Protein AF-A0A940WK56-F1 (afdb_monomer)

Radius of gyration: 22.7 Å; Cα contacts (8 Å, |Δi|>4): 429; chains: 1; bounding box: 58×63×61 Å

Secondary structure (DSSP, 8-state):
-----PPP-HHHHHHTS-TTS-GGGS-HHHHHHHHHHHHHHTT-TTS-HHHHHHHHHHHHHHHHHTT--HHHHHHHHSHHHHHHHHHHHHHHHHH---S-S-TTSSTTTS-HHHHHHHTT-PPPPSS-TTHHHHHHHHHHHHHHHHHHHHTTS-HHHHHHTPPPPHHHHHTPPPPPTTHHHHHHHHHHHHHHHH-SSGGGS-HHHHHHHHHHHTTSS--SS-HHHHTTS---HHHHHHHHHHHHHHS--SS--SPPP-HHHHHHHHHHHHHHHHTT-HHHHHHHHHHHHHH-TT-HHHHHHHHHHHTTT-HHHHHHHHHHHHHTT-S-HHHHHHHHHHHHHHTT-HHHHHHHHHHHHHH--GGGTTT-EEEEEEEETTEEEEEEEEEHHHHHHHHHHHHHHHHT-HHHHHHHHHT--

Nearest PDB structures (foldseek):
  6tka-assembly1_AAA  TM=7.480E-01  e=7.329E-02  Homo sapiens
  2ho1-assembly1_A  TM=5.296E-01  e=6.186E-02  Pseudomonas aeruginosa PAO1
  7kw7-assembly1_E  TM=3.431E-01  e=3.274E-02  Homo sapiens
  5dse-assembly2_C  TM=2.825E-01  e=2.053E-02  Homo sapiens
  7n61-assembly1_1E  TM=3.094E-01  e=2.304E-01  Chlamydomonas reinhardtii

pLDDT: mean 80.25, std 16.45, range [31.89, 98.25]

Organism: NCBI:txid2806554

Foldseek 3Di:
DDDPPDADDLVVLLVPDDPVDACLPHDLLNLLQLLLVLLQCLQFQPDDNVVSVVSNVRSLVSCVVVVHNSLLLCLQAVLCSQCLLLLLLLVLQQLDDDPPPPCPRRVVQAVSVLLCVLLVPDHHDDDDPVRLVVVVVSSVSSVQLVSLCSVPPDPVCRSSVPRDDSVVSVVRDGDDPCSNVSSLLSNLLSCQSHPSAPLPRDLSSLVVVLCVVVVNDDHPDDPVSVVSDDDDNVRSVVSNVVVCVVLDDPDDPADRPPVVSLVSLLSVLLSCVQVVNLVSSLSSLVVVCVRVVLDLSSLQSNLQSCLQPPLPSSLVSLVVSVVSPDPPPLQSLQSNLSSCVVVVNLVVNLVSLVVCVVVDDPVVQFQDFAFDWDQDPVTTDTDGGDRRLVRSLVSQLVSCVVVVVVVSNVVSVVVVD

Mean predicted aligned error: 13.14 Å

InterPro domains:
  IPR011990 Tetratricopeptide-like helical domain superfamily [G3DSA:1.25.40.10] (257-407)
  IPR011990 Tetratricopeptide-like helical domain superfamily [SSF48452] (267-359)

Solvent-accessible surface area (backbone atoms only — not comparable to full-atom values): 23768 Å² total; per-residue (Å²): 133,81,78,80,82,69,79,74,44,30,66,65,52,40,68,72,46,63,83,92,57,66,74,86,78,52,52,69,33,32,39,51,37,51,38,51,52,38,48,66,48,65,67,46,74,92,54,62,56,68,60,44,49,52,52,37,52,52,38,38,52,52,35,44,75,73,73,39,65,36,66,58,40,43,59,38,24,38,41,59,47,53,46,44,65,54,53,49,55,57,48,48,55,46,74,60,80,67,91,83,54,83,67,65,60,51,65,78,72,37,63,60,68,58,49,32,59,72,61,65,58,69,79,57,80,88,80,64,85,75,55,58,62,52,50,59,49,46,49,55,66,45,44,55,54,51,50,21,32,55,76,70,49,53,69,68,40,48,74,58,54,52,84,70,58,70,71,58,47,78,61,40,62,76,74,60,92,56,47,66,62,52,25,45,53,30,30,30,53,42,38,68,39,40,47,58,49,76,88,75,43,51,73,67,30,43,52,48,50,52,30,36,78,68,72,74,41,88,76,96,64,62,65,74,69,61,64,72,51,87,78,61,65,68,60,44,51,49,50,51,50,52,49,55,60,72,70,54,70,87,83,68,103,60,84,81,79,62,64,67,55,57,55,50,50,52,58,48,27,53,53,29,45,74,71,69,36,33,69,63,28,22,49,58,24,52,54,45,32,72,77,37,73,83,44,40,65,42,34,33,50,26,13,61,35,22,37,90,82,38,27,68,62,10,39,53,32,35,54,51,15,53,76,74,64,41,78,66,53,66,60,53,41,45,53,42,27,50,15,26,48,73,68,74,34,62,66,60,20,48,49,50,49,48,56,48,60,75,70,52,66,67,85,79,52,70,82,44,60,38,74,44,78,40,84,49,99,92,50,74,42,84,44,74,68,39,46,48,64,62,49,45,40,51,51,49,27,52,51,23,54,75,72,66,38,63,67,61,21,53,56,38,52,60,74,77,109

Sequence (417 aa):
MGEETHPFDAHRTLMCEDRAGSLAGWQVSSLLTEIADVLMVRFMPENDHEELYGRFEAAASELDRRGLDADSIIRYGMLSEILGPLLIELLIGQILPGEDRGDQLWQTRVDVEGWRKLLRMHSPPTGGTEEVSDLVNTTAEVFAPLLNWAAQASMSDLVTLRLPDHEQFWKCIPLPRDYRAITIQYRWLVERLTATYLKQWTLASLLLEYRFRQNLQSMSFPAWVIEARDVPLDDVAKSIAHRTAVDWEPASEGLPQPKFLLAEMANHARGLLKAGRAADAAALFEFALEKWPDDIEARNNLGFCLISSDPERALTHLNTAAREGYEPALVNTYNRMCCYIALHQPRAALEVAELWWQAASLEAHAGLSATLWVPSRDGWDLQIAVEATSALITLAVQLASGQGWQDEERVWRARAA

Structure (mmCIF, N/CA/C/O backbone):
data_AF-A0A940WK56-F1
#
_entry.id   AF-A0A940WK56-F1
#
loop_
_atom_site.group_PDB
_atom_site.id
_atom_site.type_symbol
_atom_site.label_atom_id
_atom_site.label_alt_id
_atom_site.label_comp_id
_atom_site.label_asym_id
_atom_site.label_entity_id
_atom_site.label_seq_id
_atom_site.pdbx_PDB_ins_code
_atom_site.Cartn_x
_atom_site.Cartn_y
_atom_site.Cartn_z
_atom_site.occupancy
_atom_site.B_iso_or_equiv
_atom_site.auth_seq_id
_atom_site.auth_comp_id
_atom_site.auth_asym_id
_atom_site.auth_atom_id
_atom_site.pdbx_PDB_model_num
ATOM 1 N N . MET A 1 1 ? -16.773 -32.121 -9.762 1.00 32.53 1 MET A N 1
ATOM 2 C CA . MET A 1 1 ? -16.411 -31.204 -8.667 1.00 32.53 1 MET A CA 1
ATOM 3 C C . MET A 1 1 ? -16.004 -29.918 -9.341 1.00 32.53 1 MET A C 1
ATOM 5 O O . MET A 1 1 ? -14.993 -29.932 -10.024 1.00 32.53 1 MET A O 1
ATOM 9 N N . GLY A 1 2 ? -16.867 -28.902 -9.316 1.00 32.09 2 GLY A N 1
ATOM 10 C CA . GLY A 1 2 ? -16.474 -27.580 -9.793 1.00 32.09 2 GLY A CA 1
ATOM 11 C C . GLY A 1 2 ? -15.540 -26.997 -8.747 1.00 32.09 2 GLY A C 1
ATOM 12 O O . GLY A 1 2 ? -15.943 -26.907 -7.590 1.00 32.09 2 GLY A O 1
ATOM 13 N N . GLU A 1 3 ? -14.297 -26.711 -9.120 1.00 31.89 3 GLU A N 1
ATOM 14 C CA . GLU A 1 3 ? -13.442 -25.851 -8.309 1.00 31.89 3 GLU A CA 1
ATOM 15 C C . GLU A 1 3 ? -14.187 -24.528 -8.140 1.00 31.89 3 GLU A C 1
ATOM 17 O O . GLU A 1 3 ? -14.518 -23.864 -9.124 1.00 31.89 3 GLU A O 1
ATOM 22 N N . GLU A 1 4 ? -14.534 -24.186 -6.900 1.00 33.06 4 GLU A N 1
ATOM 23 C CA . GLU A 1 4 ? -14.967 -22.837 -6.569 1.00 33.06 4 GLU A CA 1
ATOM 24 C C . GLU A 1 4 ? -13.822 -21.901 -6.959 1.00 33.06 4 GLU A C 1
ATOM 26 O O . GLU A 1 4 ? -12.783 -21.856 -6.302 1.00 33.06 4 GLU A O 1
ATOM 31 N N . THR A 1 5 ? -13.979 -21.189 -8.073 1.00 43.84 5 THR A N 1
ATOM 32 C CA . THR A 1 5 ? -13.042 -20.150 -8.491 1.00 43.84 5 THR A CA 1
ATOM 33 C C . THR A 1 5 ? -13.162 -19.003 -7.499 1.00 43.84 5 THR A C 1
ATOM 35 O O . THR A 1 5 ? -14.007 -18.119 -7.647 1.00 43.84 5 THR A O 1
ATOM 38 N N . HIS A 1 6 ? -12.369 -19.055 -6.431 1.00 55.38 6 HIS A N 1
ATOM 39 C CA . HIS A 1 6 ? -12.243 -17.946 -5.499 1.00 55.38 6 HIS A CA 1
ATOM 40 C C . HIS A 1 6 ? -11.715 -16.706 -6.243 1.00 55.38 6 HIS A C 1
ATOM 42 O O . HIS A 1 6 ? -10.900 -16.847 -7.161 1.00 55.38 6 HIS A O 1
ATOM 48 N N . PRO A 1 7 ? -12.164 -15.493 -5.872 1.00 68.94 7 PRO A N 1
ATOM 49 C CA . PRO A 1 7 ? -11.635 -14.266 -6.452 1.00 68.94 7 PRO A CA 1
ATOM 50 C C . PRO A 1 7 ? -10.119 -14.184 -6.234 1.00 68.94 7 PRO A C 1
ATOM 52 O O . PRO A 1 7 ? -9.606 -14.630 -5.206 1.00 68.94 7 PRO A O 1
ATOM 55 N N . PHE A 1 8 ? -9.412 -13.628 -7.219 1.00 79.50 8 PHE A N 1
ATOM 56 C CA . PHE A 1 8 ? -7.963 -13.453 -7.163 1.00 79.50 8 PHE A CA 1
ATOM 57 C C . PHE A 1 8 ? -7.559 -12.659 -5.914 1.00 79.50 8 PHE A C 1
ATOM 59 O O . PHE A 1 8 ? -8.031 -11.540 -5.724 1.00 79.50 8 PHE A O 1
ATOM 66 N N . ASP A 1 9 ? -6.653 -13.218 -5.113 1.00 80.44 9 ASP A N 1
ATOM 67 C CA . ASP A 1 9 ? -6.063 -12.571 -3.942 1.00 80.44 9 ASP A CA 1
ATOM 68 C C . ASP A 1 9 ? -4.573 -12.915 -3.876 1.00 80.44 9 ASP A C 1
ATOM 70 O O . ASP A 1 9 ? -4.187 -14.059 -3.613 1.00 80.44 9 ASP A O 1
ATOM 74 N N . ALA A 1 10 ? -3.732 -11.917 -4.149 1.00 77.88 10 ALA A N 1
ATOM 75 C CA . ALA A 1 10 ? -2.290 -12.098 -4.243 1.00 77.88 10 ALA A CA 1
ATOM 76 C C . ALA A 1 10 ? -1.659 -12.472 -2.893 1.00 77.88 10 ALA A C 1
ATOM 78 O O . ALA A 1 10 ? -0.809 -13.360 -2.838 1.00 77.88 10 ALA A O 1
ATOM 79 N N . HIS A 1 11 ? -2.106 -11.860 -1.791 1.00 73.06 11 HIS A N 1
ATOM 80 C CA . HIS A 1 11 ? -1.555 -12.152 -0.467 1.00 73.06 11 HIS A CA 1
ATOM 81 C C . HIS A 1 11 ? -2.029 -13.508 0.049 1.00 73.06 11 HIS A C 1
ATOM 83 O O . HIS A 1 11 ? -1.224 -14.253 0.605 1.00 73.06 11 HIS A O 1
ATOM 89 N N . ARG A 1 12 ? -3.295 -13.880 -0.185 1.00 77.56 12 ARG A N 1
ATOM 90 C CA . ARG A 1 12 ? -3.770 -15.234 0.139 1.00 77.56 12 ARG A CA 1
ATOM 91 C C . ARG A 1 12 ? -2.995 -16.294 -0.638 1.00 77.56 12 ARG A C 1
ATOM 93 O O . ARG A 1 12 ? -2.616 -17.304 -0.056 1.00 77.56 12 ARG A O 1
ATOM 100 N N . THR A 1 13 ? -2.735 -16.050 -1.922 1.00 81.00 13 THR A N 1
ATOM 101 C CA . THR A 1 13 ? -1.934 -16.951 -2.764 1.00 81.00 13 THR A CA 1
ATOM 102 C C . THR A 1 13 ? -0.532 -17.127 -2.182 1.00 81.00 13 THR A C 1
ATOM 104 O O . THR A 1 13 ? -0.122 -18.259 -1.941 1.00 81.00 13 THR A O 1
ATOM 107 N N . LEU A 1 14 ? 0.149 -16.026 -1.842 1.00 82.75 14 LEU A N 1
ATOM 108 C CA . LEU A 1 14 ? 1.472 -16.055 -1.212 1.00 82.75 14 LEU A CA 1
ATOM 109 C C . LEU A 1 14 ? 1.474 -16.781 0.146 1.00 82.75 14 LEU A C 1
ATOM 111 O O . LEU A 1 14 ? 2.435 -17.469 0.477 1.00 82.75 14 LEU A O 1
ATOM 115 N N . MET A 1 15 ? 0.411 -16.653 0.946 1.00 81.00 15 MET A N 1
ATOM 116 C CA . MET A 1 15 ? 0.282 -17.364 2.228 1.00 81.00 15 MET A CA 1
ATOM 117 C C . MET A 1 15 ? 0.111 -18.879 2.071 1.00 81.00 15 MET A C 1
ATOM 119 O O . MET A 1 15 ? 0.404 -19.620 3.008 1.00 81.00 15 MET A O 1
ATOM 123 N N . CYS A 1 16 ? -0.375 -19.342 0.919 1.00 83.69 16 CYS A N 1
ATOM 124 C CA . CYS A 1 16 ? -0.508 -20.765 0.618 1.00 83.69 16 CYS A CA 1
ATOM 125 C C . CYS A 1 16 ? 0.790 -21.394 0.089 1.00 83.69 16 CYS A C 1
ATOM 127 O O . CYS A 1 16 ? 0.851 -22.618 -0.025 1.00 83.69 16 CYS A O 1
ATOM 129 N N . GLU A 1 17 ? 1.810 -20.591 -0.224 1.00 88.31 17 GLU A N 1
ATOM 130 C CA . GLU A 1 17 ? 3.096 -21.094 -0.699 1.00 88.31 17 GLU A CA 1
ATOM 131 C C . GLU A 1 17 ? 3.906 -21.749 0.425 1.00 88.31 17 GLU A C 1
ATOM 133 O O . GLU A 1 17 ? 3.980 -21.254 1.555 1.00 88.31 17 GLU A O 1
ATOM 138 N N . ASP A 1 18 ? 4.577 -22.854 0.103 1.00 83.00 18 ASP A N 1
ATOM 139 C CA . ASP A 1 18 ? 5.491 -23.509 1.034 1.00 83.00 18 ASP A CA 1
ATOM 140 C C . ASP A 1 18 ? 6.787 -22.695 1.166 1.00 83.00 18 ASP A C 1
ATOM 142 O O . ASP A 1 18 ? 7.697 -22.796 0.337 1.00 83.00 18 ASP A O 1
ATOM 146 N N . ARG A 1 19 ? 6.871 -21.889 2.231 1.00 75.88 19 ARG A N 1
ATOM 147 C CA . ARG A 1 19 ? 8.059 -21.089 2.572 1.00 75.88 19 ARG A CA 1
ATOM 148 C C . ARG A 1 19 ? 9.262 -21.916 3.021 1.00 75.88 19 ARG A C 1
ATOM 150 O O . ARG A 1 19 ? 10.374 -21.400 2.991 1.00 75.88 19 ARG A O 1
ATOM 157 N N . ALA A 1 20 ? 9.064 -23.167 3.436 1.00 72.44 20 ALA A N 1
ATOM 158 C CA . ALA A 1 20 ? 10.158 -24.078 3.774 1.00 72.44 20 ALA A CA 1
ATOM 159 C C . ALA A 1 20 ? 10.646 -24.884 2.553 1.00 72.44 20 ALA A C 1
ATOM 161 O O . ALA A 1 20 ? 11.691 -25.537 2.620 1.00 72.44 20 ALA A O 1
ATOM 162 N N . GLY A 1 21 ? 9.883 -24.851 1.457 1.00 74.44 21 GLY A N 1
ATOM 163 C CA . GLY A 1 21 ? 10.126 -25.581 0.220 1.00 74.44 21 GLY A CA 1
ATOM 164 C C . GLY A 1 21 ? 10.874 -24.782 -0.851 1.00 74.44 21 GLY A C 1
ATOM 165 O O . GLY A 1 21 ? 11.434 -23.714 -0.621 1.00 74.44 21 GLY A O 1
ATOM 166 N N . SER A 1 22 ? 10.909 -25.332 -2.067 1.00 85.94 22 SER A N 1
ATOM 167 C CA . SER A 1 22 ? 11.546 -24.688 -3.222 1.00 85.94 22 SER A CA 1
ATOM 168 C C . SER A 1 22 ? 10.623 -23.658 -3.879 1.00 85.94 22 SER A C 1
ATOM 170 O O . SER A 1 22 ? 9.468 -23.965 -4.180 1.00 85.94 22 SER A O 1
ATOM 172 N N . LEU A 1 23 ? 11.174 -22.492 -4.241 1.00 91.62 23 LEU A N 1
ATOM 173 C CA . LEU A 1 23 ? 10.475 -21.456 -5.018 1.00 91.62 23 LEU A CA 1
ATOM 174 C C . LEU A 1 23 ? 10.037 -21.926 -6.418 1.00 91.62 23 LEU A C 1
ATOM 176 O O . LEU A 1 23 ? 9.203 -21.286 -7.051 1.00 91.62 23 LEU A O 1
ATOM 180 N N . ALA A 1 24 ? 10.547 -23.061 -6.910 1.00 90.06 24 ALA A N 1
ATOM 181 C CA . ALA A 1 24 ? 10.169 -23.613 -8.210 1.00 90.06 24 ALA A CA 1
ATOM 182 C C . ALA A 1 24 ? 8.667 -23.923 -8.334 1.00 90.06 24 ALA A C 1
ATOM 184 O O . ALA A 1 24 ? 8.135 -23.905 -9.443 1.00 90.06 24 ALA A O 1
ATOM 185 N N . GLY A 1 25 ? 7.998 -24.209 -7.210 1.00 87.19 25 GLY A N 1
ATOM 186 C CA . GLY A 1 25 ? 6.557 -24.462 -7.156 1.00 87.19 25 GLY A CA 1
ATOM 187 C C . GLY A 1 25 ? 5.696 -23.205 -7.038 1.00 87.19 25 GLY A C 1
ATOM 188 O O . GLY A 1 25 ? 4.493 -23.290 -7.269 1.00 87.19 25 GLY A O 1
ATOM 189 N N . TRP A 1 26 ? 6.294 -22.056 -6.707 1.00 93.56 26 TRP A N 1
ATOM 190 C CA . TRP A 1 26 ? 5.539 -20.844 -6.405 1.00 93.56 26 TRP A CA 1
ATOM 191 C C . TRP A 1 26 ? 4.885 -20.253 -7.646 1.00 93.56 26 TRP A C 1
ATOM 193 O O . TRP A 1 26 ? 5.454 -20.296 -8.742 1.00 93.56 26 TRP A O 1
ATOM 203 N N . GLN A 1 27 ? 3.720 -19.636 -7.484 1.00 92.56 27 GLN A N 1
ATOM 204 C CA . GLN A 1 27 ? 3.100 -18.851 -8.546 1.00 92.56 27 GLN A CA 1
ATOM 205 C C . GLN A 1 27 ? 3.914 -17.586 -8.853 1.00 92.56 27 GLN A C 1
ATOM 207 O O . GLN A 1 27 ? 4.601 -17.034 -7.995 1.00 92.56 27 GLN A O 1
ATOM 212 N N . VAL A 1 28 ? 3.831 -17.091 -10.094 1.00 93.94 28 VAL A N 1
ATOM 213 C CA . VAL A 1 28 ? 4.513 -15.837 -10.474 1.00 93.94 28 VAL A CA 1
ATOM 214 C C . VAL A 1 28 ? 3.966 -14.645 -9.694 1.00 93.94 28 VAL A C 1
ATOM 216 O O . VAL A 1 28 ? 4.744 -13.787 -9.298 1.00 93.94 28 VAL A O 1
ATOM 219 N N . SER A 1 29 ? 2.660 -14.618 -9.419 1.00 92.94 29 SER A N 1
ATOM 220 C CA . SER A 1 29 ? 2.044 -13.654 -8.500 1.00 92.94 29 SER A CA 1
ATOM 221 C C . SER A 1 29 ? 2.737 -13.661 -7.138 1.00 92.94 29 SER A C 1
ATOM 223 O O . SER A 1 29 ? 3.169 -12.610 -6.686 1.00 92.94 29 SER A O 1
ATOM 225 N N . SER A 1 30 ? 2.945 -14.835 -6.536 1.00 93.50 30 SER A N 1
ATOM 226 C CA . SER A 1 30 ? 3.637 -14.974 -5.251 1.00 93.50 30 SER A CA 1
ATOM 227 C C . SER A 1 30 ? 5.078 -14.462 -5.299 1.00 93.50 30 SER A C 1
ATOM 229 O O . SER A 1 30 ? 5.486 -13.730 -4.404 1.00 93.50 30 SER A O 1
ATOM 231 N N . LEU A 1 31 ? 5.842 -14.788 -6.350 1.00 96.00 31 LEU A N 1
ATOM 232 C CA . LEU A 1 31 ? 7.216 -14.290 -6.517 1.00 96.00 31 LEU A CA 1
ATOM 233 C C . LEU A 1 31 ? 7.260 -12.761 -6.640 1.00 96.00 31 LEU A C 1
ATOM 235 O O . LEU A 1 31 ? 8.093 -12.114 -6.013 1.00 96.00 31 LEU A O 1
ATOM 239 N N . LEU A 1 32 ? 6.356 -12.174 -7.429 1.00 95.38 32 LEU A N 1
ATOM 240 C CA . LEU A 1 32 ? 6.285 -10.724 -7.614 1.00 95.38 32 LEU A CA 1
ATOM 241 C C . LEU A 1 32 ? 5.805 -10.004 -6.349 1.00 95.38 32 LEU A C 1
ATOM 243 O O . LEU A 1 32 ? 6.345 -8.950 -6.018 1.00 95.38 32 LEU A O 1
ATOM 247 N N . THR A 1 33 ? 4.824 -10.562 -5.636 1.00 90.12 33 THR A N 1
ATOM 248 C CA . THR A 1 33 ? 4.351 -10.021 -4.356 1.00 90.12 33 THR A CA 1
ATOM 249 C C . THR A 1 33 ? 5.447 -10.093 -3.301 1.00 90.12 33 THR A C 1
ATOM 251 O O . THR A 1 33 ? 5.663 -9.115 -2.600 1.00 90.12 33 THR A O 1
ATOM 254 N N . GLU A 1 34 ? 6.193 -11.196 -3.230 1.00 92.31 34 GLU A N 1
ATOM 255 C CA . GLU A 1 34 ? 7.333 -11.345 -2.322 1.00 92.31 34 GLU A CA 1
ATOM 256 C C . GLU A 1 34 ? 8.419 -10.290 -2.596 1.00 92.31 34 GLU A C 1
ATOM 258 O O . GLU A 1 34 ? 8.891 -9.641 -1.664 1.00 92.31 34 GLU A O 1
ATOM 263 N N . ILE A 1 35 ? 8.772 -10.058 -3.867 1.00 94.81 35 ILE A N 1
ATOM 264 C CA . ILE A 1 35 ? 9.714 -8.996 -4.253 1.00 94.81 35 ILE A CA 1
ATOM 265 C C . ILE A 1 35 ? 9.179 -7.622 -3.834 1.00 94.81 35 ILE A C 1
ATOM 267 O O . ILE A 1 35 ? 9.906 -6.858 -3.202 1.00 94.81 35 ILE A O 1
ATOM 271 N N . ALA A 1 36 ? 7.923 -7.303 -4.156 1.00 87.50 36 ALA A N 1
ATOM 272 C CA . ALA A 1 36 ? 7.320 -6.015 -3.816 1.00 87.50 36 ALA A CA 1
ATOM 273 C C . ALA A 1 36 ? 7.266 -5.785 -2.294 1.00 87.50 36 ALA A C 1
ATOM 275 O O . ALA A 1 36 ? 7.631 -4.705 -1.826 1.00 87.50 36 ALA A O 1
ATOM 276 N N . ASP A 1 37 ? 6.882 -6.804 -1.520 1.00 84.38 37 ASP A N 1
ATOM 277 C CA . ASP A 1 37 ? 6.839 -6.755 -0.058 1.00 84.38 37 ASP A CA 1
ATOM 278 C C . ASP A 1 37 ? 8.234 -6.499 0.515 1.00 84.38 37 ASP A C 1
ATOM 280 O O . ASP A 1 37 ? 8.400 -5.574 1.315 1.00 84.38 37 ASP A O 1
ATOM 284 N N . VAL A 1 38 ? 9.246 -7.261 0.070 1.00 88.00 38 VAL A N 1
ATOM 285 C CA . VAL A 1 38 ? 10.641 -7.045 0.476 1.00 88.00 38 VAL A CA 1
ATOM 286 C C . VAL A 1 38 ? 11.057 -5.617 0.159 1.00 88.00 38 VAL A C 1
ATOM 288 O O . VAL A 1 38 ? 11.540 -4.928 1.055 1.00 88.00 38 VAL A O 1
ATOM 291 N N . LEU A 1 39 ? 10.833 -5.145 -1.073 1.00 85.56 39 LEU A N 1
ATOM 292 C CA . LEU A 1 39 ? 11.191 -3.787 -1.467 1.00 85.56 39 LEU A CA 1
ATOM 293 C C . LEU A 1 39 ? 10.570 -2.759 -0.514 1.00 85.56 39 LEU A C 1
ATOM 295 O O . LEU A 1 39 ? 11.285 -1.917 0.018 1.00 85.56 39 LEU A O 1
ATOM 299 N N . MET A 1 40 ? 9.289 -2.869 -0.187 1.00 76.44 40 MET A N 1
ATOM 300 C CA . MET A 1 40 ? 8.623 -1.894 0.680 1.00 76.44 40 MET A CA 1
ATOM 301 C C . MET A 1 40 ? 9.142 -1.865 2.124 1.00 76.44 40 MET A C 1
ATOM 303 O O . MET A 1 40 ? 9.153 -0.796 2.737 1.00 76.44 40 MET A O 1
ATOM 307 N N . VAL A 1 41 ? 9.570 -3.003 2.681 1.00 74.94 41 VAL A N 1
ATOM 308 C CA . VAL A 1 41 ? 9.980 -3.099 4.097 1.00 74.94 41 VAL A CA 1
ATOM 309 C C . VAL A 1 41 ? 11.493 -3.172 4.312 1.00 74.94 41 VAL A C 1
ATOM 311 O O . VAL A 1 41 ? 11.949 -3.200 5.457 1.00 74.94 41 VAL A O 1
ATOM 314 N N . ARG A 1 42 ? 12.293 -3.189 3.238 1.00 80.94 42 ARG A N 1
ATOM 315 C CA . ARG A 1 42 ? 13.743 -3.446 3.287 1.00 80.94 42 ARG A CA 1
ATOM 316 C C . ARG A 1 42 ? 14.573 -2.451 4.076 1.00 80.94 42 ARG A C 1
ATOM 318 O O . ARG A 1 42 ? 15.760 -2.678 4.173 1.00 80.94 42 ARG A O 1
ATOM 325 N N . PHE A 1 43 ? 14.018 -1.349 4.568 1.00 73.88 43 PHE A N 1
ATOM 326 C CA . PHE A 1 43 ? 14.740 -0.378 5.397 1.00 73.88 43 PHE A CA 1
ATOM 327 C C . PHE A 1 43 ? 14.166 -0.249 6.805 1.00 73.88 43 PHE A C 1
ATOM 329 O O . PHE A 1 43 ? 14.594 0.616 7.564 1.00 73.88 43 PHE A O 1
ATOM 336 N N . MET A 1 44 ? 13.217 -1.114 7.168 1.00 70.88 44 MET A N 1
ATOM 337 C CA . MET A 1 44 ? 12.657 -1.107 8.511 1.00 70.88 44 MET A CA 1
ATOM 338 C C . MET A 1 44 ? 13.671 -1.716 9.505 1.00 70.88 44 MET A C 1
ATOM 340 O O . MET A 1 44 ? 14.203 -2.799 9.240 1.00 70.88 44 MET A O 1
ATOM 344 N N . PRO A 1 45 ? 13.976 -1.036 10.624 1.00 64.44 45 PRO A N 1
ATOM 345 C CA . PRO A 1 45 ? 15.018 -1.420 11.584 1.00 64.44 45 PRO A CA 1
ATOM 346 C C . PRO A 1 45 ? 14.898 -2.845 12.129 1.00 64.44 45 PRO A C 1
ATOM 348 O O . PRO A 1 45 ? 15.909 -3.512 12.342 1.00 64.44 45 PRO A O 1
ATOM 351 N N . GLU A 1 46 ? 13.664 -3.291 12.350 1.00 67.12 46 GLU A N 1
ATOM 352 C CA . GLU A 1 46 ? 13.292 -4.587 12.912 1.00 67.12 46 GLU A CA 1
ATOM 353 C C . GLU A 1 46 ? 13.570 -5.777 11.986 1.00 67.12 46 GLU A C 1
ATOM 355 O O . GLU A 1 46 ? 13.552 -6.920 12.443 1.00 67.12 46 GLU A O 1
ATOM 360 N N . ASN A 1 47 ? 13.836 -5.526 10.703 1.00 75.25 47 ASN A N 1
ATOM 361 C CA . ASN A 1 47 ? 14.036 -6.578 9.719 1.00 75.25 47 ASN A CA 1
ATOM 362 C C . ASN A 1 47 ? 15.513 -6.978 9.588 1.00 75.25 47 ASN A C 1
ATOM 364 O O . ASN A 1 47 ? 16.417 -6.137 9.632 1.00 75.25 47 ASN A O 1
ATOM 368 N N . ASP A 1 48 ? 15.753 -8.270 9.349 1.00 81.75 48 ASP A N 1
ATOM 369 C CA . ASP A 1 48 ? 17.060 -8.767 8.923 1.00 81.75 48 ASP A CA 1
ATOM 370 C C . ASP A 1 48 ? 17.254 -8.483 7.426 1.00 81.75 48 ASP A C 1
ATOM 372 O O . ASP A 1 48 ? 16.561 -9.018 6.561 1.00 81.75 48 ASP A O 1
ATOM 376 N N . HIS A 1 49 ? 18.196 -7.594 7.122 1.00 78.31 49 HIS A N 1
ATOM 377 C CA . HIS A 1 49 ? 18.461 -7.142 5.760 1.00 78.31 49 HIS A CA 1
ATOM 378 C C . HIS A 1 49 ? 19.083 -8.214 4.881 1.00 78.31 49 HIS A C 1
ATOM 380 O O . HIS A 1 49 ? 18.750 -8.277 3.701 1.00 78.31 49 HIS A O 1
ATOM 386 N N . GLU A 1 50 ? 19.985 -9.022 5.435 1.00 84.81 50 GLU A N 1
ATOM 387 C CA . GLU A 1 50 ? 20.647 -10.086 4.680 1.00 84.81 50 GLU A CA 1
ATOM 388 C C . GLU A 1 50 ? 19.623 -11.165 4.329 1.00 84.81 50 GLU A C 1
ATOM 390 O O . GLU A 1 50 ? 19.580 -11.648 3.199 1.00 84.81 50 GLU A O 1
ATOM 395 N N . GLU A 1 51 ? 18.720 -11.474 5.265 1.00 88.62 51 GLU A N 1
ATOM 396 C CA . GLU A 1 51 ? 17.606 -12.385 5.010 1.00 88.62 51 GLU A CA 1
ATOM 397 C C . GLU A 1 51 ? 16.649 -11.832 3.942 1.00 88.62 51 GLU A C 1
ATOM 399 O O . GLU A 1 51 ? 16.316 -12.533 2.983 1.00 88.62 51 GLU A O 1
ATOM 404 N N . LEU A 1 52 ? 16.214 -10.573 4.076 1.00 87.31 52 LEU A N 1
ATOM 405 C CA . LEU A 1 52 ? 15.324 -9.936 3.102 1.00 87.31 52 LEU A CA 1
ATOM 406 C C . LEU A 1 52 ? 15.960 -9.856 1.713 1.00 87.31 52 LEU A C 1
ATOM 408 O O . LEU A 1 52 ? 15.304 -10.168 0.720 1.00 87.31 52 LEU A O 1
ATOM 412 N N . TYR A 1 53 ? 17.233 -9.472 1.633 1.00 88.69 53 TYR A N 1
ATOM 413 C CA . TYR A 1 53 ? 17.955 -9.393 0.371 1.00 88.69 53 TYR A CA 1
ATOM 414 C C . TYR A 1 53 ? 18.131 -10.782 -0.257 1.00 88.69 53 TYR A C 1
ATOM 416 O O . TYR A 1 53 ? 17.872 -10.947 -1.448 1.00 88.69 53 TYR A O 1
ATOM 424 N N . GLY A 1 54 ? 18.429 -11.811 0.544 1.00 90.94 54 GLY A N 1
ATOM 425 C CA . GLY A 1 54 ? 18.464 -13.200 0.082 1.00 90.94 54 GLY A CA 1
ATOM 426 C C . GLY A 1 54 ? 17.115 -13.691 -0.461 1.00 90.94 54 GLY A C 1
ATOM 427 O O . GLY A 1 54 ? 17.073 -14.357 -1.496 1.00 90.94 54 GLY A O 1
ATOM 428 N N . ARG A 1 55 ? 15.996 -13.325 0.183 1.00 92.50 55 ARG A N 1
ATOM 429 C CA . ARG A 1 55 ? 14.635 -13.620 -0.312 1.00 92.50 55 ARG A CA 1
ATOM 430 C C . ARG A 1 55 ? 14.353 -12.923 -1.642 1.00 92.50 55 ARG A C 1
ATOM 432 O O . ARG A 1 55 ? 13.851 -13.560 -2.568 1.00 92.50 55 ARG A O 1
ATOM 439 N N . PHE A 1 56 ? 14.718 -11.646 -1.753 1.00 94.31 56 PHE A N 1
ATOM 440 C CA . PHE A 1 56 ? 14.614 -10.879 -2.993 1.00 94.31 56 PHE A CA 1
ATOM 441 C C . PHE A 1 56 ? 15.419 -11.521 -4.133 1.00 94.31 56 PHE A C 1
ATOM 443 O O . PHE A 1 56 ? 14.859 -11.780 -5.199 1.00 94.31 56 PHE A O 1
ATOM 450 N N . GLU A 1 57 ? 16.699 -11.836 -3.911 1.00 94.94 57 GLU A N 1
ATOM 451 C CA . GLU A 1 57 ? 17.562 -12.438 -4.934 1.00 94.94 57 GLU A CA 1
ATOM 452 C C . GLU A 1 57 ? 17.070 -13.822 -5.360 1.00 94.94 57 GLU A C 1
ATOM 454 O O . GLU A 1 57 ? 17.094 -14.147 -6.550 1.00 94.94 57 GLU A O 1
ATOM 459 N N . ALA A 1 58 ? 16.581 -14.631 -4.416 1.00 95.12 58 ALA A N 1
ATOM 460 C CA . ALA A 1 58 ? 16.029 -15.948 -4.710 1.00 95.12 58 ALA A CA 1
ATOM 461 C C . ALA A 1 58 ? 14.763 -15.853 -5.578 1.00 95.12 58 ALA A C 1
ATOM 463 O O . ALA A 1 58 ? 14.641 -16.581 -6.565 1.00 95.12 58 ALA A O 1
ATOM 464 N N . ALA A 1 59 ? 13.847 -14.934 -5.253 1.00 96.31 59 ALA A N 1
ATOM 465 C CA . ALA A 1 59 ? 12.635 -14.714 -6.036 1.00 96.31 59 ALA A CA 1
ATOM 466 C C . ALA A 1 59 ? 12.944 -14.152 -7.435 1.00 96.31 59 ALA A C 1
ATOM 468 O O . ALA A 1 59 ? 12.399 -14.645 -8.423 1.00 96.31 59 ALA A O 1
ATOM 469 N N . ALA A 1 60 ? 13.857 -13.180 -7.540 1.00 97.00 60 ALA A N 1
ATOM 470 C CA . ALA A 1 60 ? 14.296 -12.616 -8.817 1.00 97.00 60 ALA A CA 1
ATOM 471 C C . ALA A 1 60 ? 14.975 -13.674 -9.706 1.00 97.00 60 ALA A C 1
ATOM 473 O O . ALA A 1 60 ? 14.607 -13.840 -10.867 1.00 97.00 60 ALA A O 1
ATOM 474 N N . SER A 1 61 ? 15.883 -14.472 -9.138 1.00 96.88 61 SER A N 1
ATOM 475 C CA . SER A 1 61 ? 16.560 -15.561 -9.859 1.00 96.88 61 SER A CA 1
ATOM 476 C C . SER A 1 61 ? 15.578 -16.618 -10.368 1.00 96.88 61 SER A C 1
ATOM 478 O O . SER A 1 61 ? 15.760 -17.193 -11.443 1.00 96.88 61 SER A O 1
ATOM 480 N N . GLU A 1 62 ? 14.521 -16.892 -9.602 1.00 97.44 62 GLU A N 1
ATOM 481 C CA . GLU A 1 62 ? 13.476 -17.828 -10.005 1.00 97.44 62 GLU A CA 1
ATOM 482 C C . GLU A 1 62 ? 12.619 -17.280 -11.160 1.00 97.44 62 GLU A C 1
ATOM 484 O O . GLU A 1 62 ? 12.225 -18.055 -12.036 1.00 97.44 62 GLU A O 1
ATOM 489 N N . LEU A 1 63 ? 12.373 -15.966 -11.223 1.00 96.94 63 LEU A N 1
ATOM 490 C CA . LEU A 1 63 ? 11.740 -15.329 -12.385 1.00 96.94 63 LEU A CA 1
ATOM 491 C C . LEU A 1 63 ? 12.618 -15.460 -13.638 1.00 96.94 63 LEU A C 1
ATOM 493 O O . LEU A 1 63 ? 12.129 -15.932 -14.671 1.00 96.94 63 LEU A O 1
ATOM 497 N N . ASP A 1 64 ? 13.915 -15.163 -13.527 1.00 97.19 64 ASP A N 1
ATOM 498 C CA . ASP A 1 64 ? 14.864 -15.288 -14.641 1.00 97.19 64 ASP A CA 1
ATOM 499 C C . ASP A 1 64 ? 14.936 -16.732 -15.155 1.00 97.19 64 ASP A C 1
ATOM 501 O O . ASP A 1 64 ? 14.894 -16.984 -16.364 1.00 97.19 64 ASP A O 1
ATOM 505 N N . ARG A 1 65 ? 14.946 -17.716 -14.244 1.00 96.62 65 ARG A N 1
ATOM 506 C CA . ARG A 1 65 ? 14.918 -19.149 -14.587 1.00 96.62 65 ARG A CA 1
ATOM 507 C C . ARG A 1 65 ? 13.673 -19.537 -15.394 1.00 96.62 65 ARG A C 1
ATOM 509 O O . ARG A 1 65 ? 13.728 -20.475 -16.192 1.00 96.62 65 ARG A O 1
ATOM 516 N N . ARG A 1 66 ? 12.557 -18.828 -15.203 1.00 95.06 66 ARG A N 1
ATOM 517 C CA . ARG A 1 66 ? 11.296 -19.008 -15.948 1.00 95.06 66 ARG A CA 1
ATOM 518 C C . ARG A 1 66 ? 11.242 -18.198 -17.247 1.00 95.06 66 ARG A C 1
ATOM 520 O O . ARG A 1 66 ? 10.224 -18.234 -17.938 1.00 95.06 66 ARG A O 1
ATOM 527 N N . GLY A 1 67 ? 12.321 -17.499 -17.599 1.00 94.19 67 GLY A N 1
ATOM 528 C CA . GLY A 1 67 ? 12.403 -16.661 -18.793 1.00 94.19 67 GLY A CA 1
ATOM 529 C C . GLY A 1 67 ? 11.698 -15.313 -18.645 1.00 94.19 67 GLY A C 1
ATOM 530 O O . GLY A 1 67 ? 11.302 -14.728 -19.653 1.00 94.19 67 GLY A O 1
ATOM 531 N N . LEU A 1 68 ? 11.506 -14.840 -17.411 1.00 95.31 68 LEU A N 1
ATOM 532 C CA . LEU A 1 68 ? 10.998 -13.505 -17.116 1.00 95.31 68 LEU A CA 1
ATOM 533 C C . LEU A 1 68 ? 12.148 -12.642 -16.627 1.00 95.31 68 LEU A C 1
ATOM 535 O O . LEU A 1 68 ? 12.699 -12.927 -15.575 1.00 95.31 68 LEU A O 1
ATOM 539 N N . ASP A 1 69 ? 12.476 -11.602 -17.389 1.00 95.75 69 ASP A N 1
ATOM 540 C CA . ASP A 1 69 ? 13.540 -10.654 -17.054 1.00 95.75 69 ASP A CA 1
ATOM 541 C C . ASP A 1 69 ? 13.201 -9.912 -15.753 1.00 95.75 69 ASP A C 1
ATOM 543 O O . ASP A 1 69 ? 12.412 -8.957 -15.746 1.00 95.75 69 ASP A O 1
ATOM 547 N N . ALA A 1 70 ? 13.774 -10.390 -14.647 1.00 96.44 70 ALA A N 1
ATOM 548 C CA . ALA A 1 70 ? 13.534 -9.838 -13.326 1.00 96.44 70 ALA A CA 1
ATOM 549 C C . ALA A 1 70 ? 14.035 -8.393 -13.234 1.00 96.44 70 ALA A C 1
ATOM 551 O O . ALA A 1 70 ? 13.359 -7.561 -12.626 1.00 96.44 70 ALA A O 1
ATOM 552 N N . ASP A 1 71 ? 15.161 -8.066 -13.885 1.00 96.25 71 ASP A N 1
ATOM 553 C CA . ASP A 1 71 ? 15.711 -6.708 -13.884 1.00 96.25 71 ASP A CA 1
ATOM 554 C C . ASP A 1 71 ? 14.716 -5.72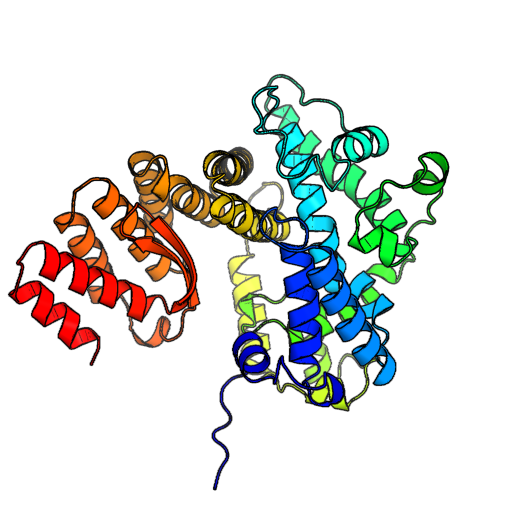3 -14.489 1.00 96.25 71 ASP A C 1
ATOM 556 O O . ASP A 1 71 ? 14.354 -4.744 -13.835 1.00 96.25 71 ASP A O 1
ATOM 560 N N . SER A 1 72 ? 14.188 -6.027 -15.676 1.00 95.12 72 SER A N 1
ATOM 561 C CA . SER A 1 72 ? 13.191 -5.170 -16.321 1.00 95.12 72 SER A CA 1
ATOM 562 C C . SER A 1 72 ? 11.893 -5.067 -15.513 1.00 95.12 72 SER A C 1
ATOM 564 O O . SER A 1 72 ? 11.332 -3.974 -15.389 1.00 95.12 72 SER A O 1
ATOM 566 N N . ILE A 1 73 ? 11.408 -6.169 -14.929 1.00 96.19 73 ILE A N 1
ATOM 567 C CA . ILE A 1 73 ? 10.198 -6.151 -14.091 1.00 96.19 73 ILE A CA 1
ATOM 568 C C . ILE A 1 73 ? 10.386 -5.237 -12.882 1.00 96.19 73 ILE A C 1
ATOM 570 O O . ILE A 1 73 ? 9.526 -4.403 -12.605 1.00 96.19 73 ILE A O 1
ATOM 574 N N . ILE A 1 74 ? 11.511 -5.356 -12.184 1.00 95.31 74 ILE A N 1
ATOM 575 C CA . ILE A 1 74 ? 11.793 -4.565 -10.988 1.00 95.31 74 ILE A CA 1
ATOM 576 C C . ILE A 1 74 ? 12.025 -3.097 -11.371 1.00 95.31 74 ILE A C 1
ATOM 578 O O . ILE A 1 74 ? 11.385 -2.193 -10.833 1.00 95.31 74 ILE A O 1
ATOM 582 N N . ARG A 1 75 ? 12.881 -2.846 -12.366 1.00 93.62 75 ARG A N 1
ATOM 583 C CA . ARG A 1 75 ? 13.303 -1.502 -12.782 1.00 93.62 75 ARG A CA 1
ATOM 584 C C . ARG A 1 75 ? 12.196 -0.682 -13.430 1.00 93.62 75 ARG A C 1
ATOM 586 O O . ARG A 1 75 ? 12.168 0.532 -13.255 1.00 93.62 75 ARG A O 1
ATOM 593 N N . TYR A 1 76 ? 11.304 -1.304 -14.198 1.00 90.00 76 TYR A N 1
ATOM 594 C CA . TYR A 1 76 ? 10.233 -0.592 -14.904 1.00 90.00 76 TYR A CA 1
ATOM 595 C C . TYR A 1 76 ? 8.861 -0.794 -14.265 1.00 90.00 76 TYR A C 1
ATOM 597 O O . TYR A 1 76 ? 7.993 0.064 -14.410 1.00 90.00 76 TYR A O 1
ATOM 605 N N . GLY A 1 77 ? 8.648 -1.913 -13.576 1.00 88.50 77 GLY A N 1
ATOM 606 C CA . GLY A 1 77 ? 7.367 -2.276 -12.979 1.00 88.50 77 GLY A CA 1
ATOM 607 C C . GLY A 1 77 ? 7.284 -2.072 -11.473 1.00 88.50 77 GLY A C 1
ATOM 608 O O . GLY A 1 77 ? 6.166 -2.005 -10.981 1.00 88.50 77 GLY A O 1
ATOM 609 N N . MET A 1 78 ? 8.411 -1.950 -10.758 1.00 91.62 78 MET A N 1
ATOM 610 C CA . MET A 1 78 ? 8.450 -1.794 -9.293 1.00 91.62 78 MET A CA 1
ATOM 611 C C . MET A 1 78 ? 9.299 -0.599 -8.823 1.00 91.62 78 MET A C 1
ATOM 613 O O . MET A 1 78 ? 9.768 -0.540 -7.687 1.00 91.62 78 MET A O 1
ATOM 617 N N . LEU A 1 79 ? 9.539 0.378 -9.702 1.00 85.31 79 LEU A N 1
ATOM 618 C CA . LEU A 1 79 ? 10.457 1.472 -9.384 1.00 85.31 79 LEU A CA 1
ATOM 619 C C . LEU A 1 79 ? 9.948 2.382 -8.258 1.00 85.31 79 LEU A C 1
ATOM 621 O O . LEU A 1 79 ? 10.756 2.954 -7.527 1.00 85.31 79 LEU A O 1
ATOM 625 N N . SER A 1 80 ? 8.628 2.521 -8.099 1.00 76.44 80 SER A N 1
ATOM 626 C CA . SER A 1 80 ? 8.062 3.311 -6.997 1.00 76.44 80 SER A CA 1
ATOM 627 C C . SER A 1 80 ? 8.286 2.641 -5.644 1.00 76.44 80 SER A C 1
ATOM 629 O O . SER A 1 80 ? 8.613 3.327 -4.687 1.00 76.44 80 SER A O 1
ATOM 631 N N . GLU A 1 81 ? 8.247 1.314 -5.572 1.00 81.44 81 GLU A N 1
ATOM 632 C CA . GLU A 1 81 ? 8.566 0.539 -4.370 1.00 81.44 81 GLU A CA 1
ATOM 633 C C . GLU A 1 81 ? 10.052 0.687 -3.982 1.00 81.44 81 GLU A C 1
ATOM 635 O O . GLU A 1 81 ? 10.438 0.577 -2.814 1.00 81.44 81 GLU A O 1
ATOM 640 N N . ILE A 1 82 ? 10.910 0.993 -4.961 1.00 86.94 82 ILE A N 1
ATOM 641 C CA . ILE A 1 82 ? 12.331 1.263 -4.739 1.00 86.94 82 ILE A CA 1
ATOM 642 C C . ILE A 1 82 ? 12.562 2.712 -4.300 1.00 86.94 82 ILE A C 1
ATOM 644 O O . ILE A 1 82 ? 13.176 2.935 -3.254 1.00 86.94 82 ILE A O 1
ATOM 648 N N . LEU A 1 83 ? 12.117 3.683 -5.103 1.00 82.69 83 LEU A N 1
ATOM 649 C CA . LEU A 1 83 ? 12.446 5.103 -4.937 1.00 82.69 83 LEU A CA 1
ATOM 650 C C . LEU A 1 83 ? 11.484 5.853 -4.011 1.00 82.69 83 LEU A C 1
ATOM 652 O O . LEU A 1 83 ? 11.882 6.857 -3.430 1.00 82.69 83 LEU A O 1
ATOM 656 N N . GLY A 1 84 ? 10.243 5.392 -3.860 1.00 74.62 84 GLY A N 1
ATOM 657 C CA . GLY A 1 84 ? 9.212 6.017 -3.026 1.00 74.62 84 GLY A CA 1
ATOM 658 C C . GLY A 1 84 ? 9.679 6.261 -1.589 1.00 74.62 84 GLY A C 1
ATOM 659 O O . GLY A 1 84 ? 9.632 7.407 -1.140 1.00 74.62 84 GLY A O 1
ATOM 660 N N . PRO A 1 85 ? 10.240 5.253 -0.891 1.00 74.38 85 PRO A N 1
ATOM 661 C CA . PRO A 1 85 ? 10.776 5.451 0.452 1.00 74.38 85 PRO A CA 1
ATOM 662 C C . PRO A 1 85 ? 11.878 6.520 0.528 1.00 74.38 85 PRO A C 1
ATOM 664 O O . PRO A 1 85 ? 11.868 7.337 1.446 1.00 74.38 85 PRO A O 1
ATOM 667 N N . LEU A 1 86 ? 12.785 6.568 -0.459 1.00 78.50 86 LEU A N 1
ATOM 668 C CA . LEU A 1 86 ? 13.828 7.597 -0.538 1.00 78.50 86 LEU A CA 1
ATOM 669 C C . LEU A 1 86 ? 13.225 8.984 -0.742 1.00 78.50 86 LEU A C 1
ATOM 671 O O . LEU A 1 86 ? 13.578 9.913 -0.026 1.00 78.50 86 LEU A O 1
ATOM 675 N N . LEU A 1 87 ? 12.319 9.129 -1.711 1.00 73.94 87 LEU A N 1
ATOM 676 C CA . LEU A 1 87 ? 11.671 10.403 -2.017 1.00 73.94 87 LEU A CA 1
ATOM 677 C C . LEU A 1 87 ? 10.945 10.960 -0.795 1.00 73.94 87 LEU A C 1
ATOM 679 O O . LEU A 1 87 ? 11.041 12.151 -0.521 1.00 73.94 87 LEU A O 1
ATOM 683 N N . ILE A 1 88 ? 10.277 10.103 -0.027 1.00 67.06 88 ILE A N 1
ATOM 684 C CA . ILE A 1 88 ? 9.577 10.524 1.183 1.00 67.06 88 ILE A CA 1
ATOM 685 C C . ILE A 1 88 ? 10.563 10.956 2.267 1.00 67.06 88 ILE A C 1
ATOM 687 O O . ILE A 1 88 ? 10.382 12.024 2.840 1.00 67.06 88 ILE A O 1
ATOM 691 N N . GLU A 1 89 ? 11.652 10.222 2.501 1.00 71.38 89 GLU A N 1
ATOM 692 C CA . GLU A 1 89 ? 12.692 10.649 3.450 1.00 71.38 89 GLU A CA 1
ATOM 693 C C . GLU A 1 89 ? 13.371 11.968 3.032 1.00 71.38 89 GLU A C 1
ATOM 695 O O . GLU A 1 89 ? 13.667 12.840 3.861 1.00 71.38 89 GLU A O 1
ATOM 700 N N . LEU A 1 90 ? 13.578 12.168 1.730 1.00 73.62 90 LEU A N 1
ATOM 701 C CA . LEU A 1 90 ? 14.080 13.426 1.184 1.00 73.62 90 LEU A CA 1
ATOM 702 C C . LEU A 1 90 ? 13.096 14.580 1.445 1.00 73.62 90 LEU A C 1
ATOM 704 O O . LEU A 1 90 ? 13.531 15.629 1.927 1.00 73.62 90 LEU A O 1
ATOM 708 N N . LEU A 1 91 ? 11.794 14.361 1.221 1.00 66.06 91 LEU A N 1
ATOM 709 C CA . LEU A 1 91 ? 10.717 15.334 1.450 1.00 66.06 91 LEU A CA 1
ATOM 710 C C . LEU A 1 91 ? 10.489 15.635 2.941 1.00 66.06 91 LEU A C 1
ATOM 712 O O . LEU A 1 91 ? 10.423 16.802 3.315 1.00 66.06 91 LEU A O 1
ATOM 716 N N . ILE A 1 92 ? 10.457 14.627 3.822 1.00 60.56 92 ILE A N 1
ATOM 717 C CA . ILE A 1 92 ? 10.375 14.813 5.288 1.00 60.56 92 ILE A CA 1
ATOM 718 C C . ILE A 1 92 ? 11.560 15.656 5.779 1.00 60.56 92 ILE A C 1
ATOM 720 O O . ILE A 1 92 ? 11.426 16.479 6.682 1.00 60.56 92 ILE A O 1
ATOM 724 N N . GLY A 1 93 ? 12.736 15.480 5.170 1.00 59.22 93 GLY A N 1
ATOM 725 C CA . GLY A 1 93 ? 13.906 16.352 5.326 1.00 59.22 93 GLY A CA 1
ATOM 726 C C . GLY A 1 93 ? 13.627 17.842 5.177 1.00 59.22 93 GLY A C 1
ATOM 727 O O . GLY A 1 93 ? 14.183 18.650 5.915 1.00 59.22 93 GLY A O 1
ATOM 728 N N . GLN A 1 94 ? 12.774 18.186 4.215 1.00 58.16 94 GLN A N 1
ATOM 729 C CA . GLN A 1 94 ? 12.417 19.561 3.887 1.00 58.16 94 GLN A CA 1
ATOM 730 C C . GLN A 1 94 ? 11.224 20.070 4.701 1.00 58.16 94 GLN A C 1
ATOM 732 O O . GLN A 1 94 ? 11.135 21.262 4.951 1.00 58.16 94 GLN A O 1
ATOM 737 N N . ILE A 1 95 ? 10.324 19.196 5.149 1.00 53.78 95 ILE A N 1
ATOM 738 C CA . ILE A 1 95 ? 9.117 19.601 5.885 1.00 53.78 95 ILE A CA 1
ATOM 739 C C . ILE A 1 95 ? 9.409 19.814 7.382 1.00 53.78 95 ILE A C 1
ATOM 741 O O . ILE A 1 95 ? 8.879 20.741 7.985 1.00 53.78 95 ILE A O 1
ATOM 745 N N . LEU A 1 96 ? 10.283 18.998 7.986 1.00 54.22 96 LEU A N 1
ATOM 746 C CA . LEU A 1 96 ? 10.611 19.058 9.418 1.00 54.22 96 LEU A CA 1
ATOM 747 C C . LEU A 1 96 ? 12.127 19.222 9.660 1.00 54.22 96 LEU A C 1
ATOM 749 O O . LEU A 1 96 ? 12.826 18.227 9.896 1.00 54.22 96 LEU A O 1
ATOM 753 N N . PRO A 1 97 ? 12.678 20.447 9.608 1.00 52.97 97 PRO A N 1
ATOM 754 C CA . PRO A 1 97 ? 14.083 20.694 9.926 1.00 52.97 97 PRO A CA 1
ATOM 755 C C . PRO A 1 97 ? 14.303 20.693 11.452 1.00 52.97 97 PRO A C 1
ATOM 757 O O . PRO A 1 97 ? 13.847 21.595 12.148 1.00 52.97 97 PRO A O 1
ATOM 760 N N . GLY A 1 98 ? 15.009 19.697 11.997 1.00 47.69 98 GLY A N 1
ATOM 761 C CA . GLY A 1 98 ? 15.331 19.651 13.429 1.00 47.69 98 GLY A CA 1
ATOM 762 C C . GLY A 1 98 ? 16.388 18.605 13.792 1.00 47.69 98 GLY A C 1
ATOM 763 O O . GLY A 1 98 ? 16.375 17.507 13.241 1.00 47.69 98 GLY A O 1
ATOM 764 N N . GLU A 1 99 ? 17.286 18.973 14.715 1.00 43.00 99 GLU A N 1
ATOM 765 C CA . GLU A 1 99 ? 18.398 18.161 15.260 1.00 43.00 99 GLU A CA 1
ATOM 766 C C . GLU A 1 99 ? 17.936 17.035 16.208 1.00 43.00 99 GLU A C 1
ATOM 768 O O . GLU A 1 99 ? 18.708 16.133 16.506 1.00 43.00 99 GLU A O 1
ATOM 773 N N . ASP A 1 100 ? 16.673 17.055 16.648 1.00 44.00 100 ASP A N 1
ATOM 774 C CA . ASP A 1 100 ? 16.071 16.072 17.567 1.00 44.00 100 ASP A CA 1
ATOM 775 C C . ASP A 1 100 ? 15.286 14.982 16.815 1.00 44.00 100 ASP A C 1
ATOM 777 O O . ASP A 1 100 ? 14.266 14.456 17.270 1.00 44.00 100 ASP A O 1
ATOM 781 N N . ARG A 1 101 ? 15.750 14.627 15.614 1.00 49.72 101 ARG A N 1
ATOM 782 C CA . ARG A 1 101 ? 15.330 13.364 15.014 1.00 49.72 101 ARG A CA 1
ATOM 783 C C . ARG A 1 101 ? 15.920 12.258 15.879 1.00 49.72 101 ARG A C 1
ATOM 785 O O . ARG A 1 101 ? 17.092 12.296 16.246 1.00 49.72 101 ARG A O 1
ATOM 792 N N . GLY A 1 102 ? 15.124 11.234 16.177 1.00 41.75 102 GLY A N 1
ATOM 793 C CA . GLY A 1 102 ? 15.657 9.923 16.532 1.00 41.75 102 GLY A CA 1
ATOM 794 C C . GLY A 1 102 ? 16.489 9.416 15.355 1.00 41.75 102 GLY A C 1
ATOM 795 O O . GLY A 1 102 ? 16.008 8.643 14.531 1.00 41.75 102 GLY A O 1
ATOM 796 N N . ASP A 1 103 ? 17.721 9.907 15.257 1.00 42.56 103 ASP A N 1
ATOM 797 C CA . ASP A 1 103 ? 18.626 9.892 14.107 1.00 42.56 103 ASP A CA 1
ATOM 798 C C . ASP A 1 103 ? 19.092 8.484 13.703 1.00 42.56 103 ASP A C 1
ATOM 800 O O . ASP A 1 103 ? 19.984 8.319 12.888 1.00 42.56 103 ASP A O 1
ATOM 804 N N . GLN A 1 104 ? 18.503 7.420 14.243 1.00 47.00 104 GLN A N 1
ATOM 805 C CA . GLN A 1 104 ? 19.091 6.083 14.180 1.00 47.00 104 GLN A CA 1
ATOM 806 C C . GLN A 1 104 ? 18.418 5.127 13.188 1.00 47.00 104 GLN A C 1
ATOM 808 O O . GLN A 1 104 ? 19.045 4.142 12.797 1.00 47.00 104 GLN A O 1
ATOM 813 N N . LEU A 1 105 ? 17.183 5.391 12.744 1.00 44.97 105 LEU A N 1
ATOM 814 C CA . LEU A 1 105 ? 16.381 4.350 12.078 1.00 44.97 105 LEU A CA 1
ATOM 815 C C . LEU A 1 105 ? 16.599 4.268 10.551 1.00 44.97 105 LEU A C 1
ATOM 817 O O . LEU A 1 105 ? 16.607 3.165 10.019 1.00 44.97 105 LEU A O 1
ATOM 821 N N . TRP A 1 106 ? 16.872 5.392 9.867 1.00 46.97 106 TRP A N 1
ATOM 822 C CA . TRP A 1 106 ? 17.250 5.421 8.434 1.00 46.97 106 TRP A CA 1
ATOM 823 C C . TRP A 1 106 ? 18.721 5.784 8.183 1.00 46.97 106 TRP A C 1
ATOM 825 O O . TRP A 1 106 ? 19.321 5.268 7.237 1.00 46.97 106 TRP A O 1
ATOM 835 N N . GLN A 1 107 ? 19.329 6.630 9.032 1.00 47.56 107 GLN A N 1
ATOM 836 C CA . GLN A 1 107 ? 20.702 7.124 8.819 1.00 47.56 107 GLN A CA 1
ATOM 837 C C . GLN A 1 107 ? 21.759 6.012 8.830 1.00 47.56 107 GLN A C 1
ATOM 839 O O . GLN A 1 107 ? 22.853 6.193 8.304 1.00 47.56 107 GLN A O 1
ATOM 844 N N . THR A 1 108 ? 21.459 4.853 9.417 1.00 49.91 108 THR A N 1
ATOM 845 C CA . THR A 1 108 ? 22.411 3.739 9.485 1.00 49.91 108 THR A CA 1
ATOM 846 C C . THR A 1 108 ? 22.485 2.924 8.192 1.00 49.91 108 THR A C 1
ATOM 848 O O . THR A 1 108 ? 23.416 2.132 8.051 1.00 49.91 108 THR A O 1
ATOM 851 N N . ARG A 1 109 ? 21.536 3.087 7.251 1.00 66.75 109 ARG A N 1
ATOM 852 C CA . ARG A 1 109 ? 21.392 2.171 6.101 1.00 66.75 109 ARG A CA 1
ATOM 853 C C . ARG A 1 109 ? 21.248 2.847 4.735 1.00 66.75 109 ARG A C 1
ATOM 855 O O . ARG A 1 109 ? 21.733 2.286 3.758 1.00 66.75 109 ARG A O 1
ATOM 862 N N . VAL A 1 110 ? 20.654 4.041 4.655 1.00 75.94 110 VAL A N 1
ATOM 863 C CA . VAL A 1 110 ? 20.626 4.859 3.427 1.00 75.94 110 VAL A CA 1
ATOM 864 C C . VAL A 1 110 ? 21.244 6.219 3.736 1.00 75.94 110 VAL A C 1
ATOM 866 O O . VAL A 1 110 ? 20.836 6.885 4.686 1.00 75.94 110 VAL A O 1
ATOM 869 N N . ASP A 1 111 ? 22.214 6.653 2.927 1.00 80.88 111 ASP A N 1
ATOM 870 C CA . ASP A 1 111 ? 22.860 7.964 3.073 1.00 80.88 111 ASP A CA 1
ATOM 871 C C . ASP A 1 111 ? 21.942 9.086 2.557 1.00 80.88 111 ASP A C 1
ATOM 873 O O . ASP A 1 111 ? 22.144 9.651 1.480 1.00 80.88 111 ASP A O 1
ATOM 877 N N . VAL A 1 112 ? 20.877 9.373 3.311 1.00 78.31 112 VAL A N 1
ATOM 878 C CA . VAL A 1 112 ? 19.869 10.382 2.953 1.00 78.31 112 VAL A CA 1
ATOM 879 C C . VAL A 1 112 ? 20.508 11.766 2.810 1.00 78.31 112 VAL A C 1
ATOM 881 O O . VAL A 1 112 ? 20.139 12.525 1.917 1.00 78.31 112 VAL A O 1
ATOM 884 N N . GLU A 1 113 ? 21.491 12.096 3.647 1.00 77.50 113 GLU A N 1
ATOM 885 C CA . GLU A 1 113 ? 22.179 13.387 3.589 1.00 77.50 113 GLU A CA 1
ATOM 886 C C . GLU A 1 113 ? 23.092 13.496 2.361 1.00 77.50 113 GLU A C 1
ATOM 888 O O . GLU A 1 113 ? 23.129 14.531 1.691 1.00 77.50 113 GLU A O 1
ATOM 893 N N . GLY A 1 114 ? 23.781 12.411 2.006 1.00 84.44 114 GLY A N 1
ATOM 894 C CA . GLY A 1 114 ? 24.492 12.283 0.740 1.00 84.44 114 GLY A CA 1
ATOM 895 C C . GLY A 1 114 ? 23.561 12.451 -0.458 1.00 84.44 114 GLY A C 1
ATOM 896 O O . GLY A 1 114 ? 23.875 13.223 -1.365 1.00 84.44 114 GLY A O 1
ATOM 897 N N . TRP A 1 115 ? 22.384 11.816 -0.437 1.00 86.88 115 TRP A N 1
ATOM 898 C CA . TRP A 1 115 ? 21.370 11.972 -1.482 1.00 86.88 115 TRP A CA 1
ATOM 899 C C . TRP A 1 115 ? 20.856 13.413 -1.583 1.00 86.88 115 TRP A C 1
ATOM 901 O O . TRP A 1 115 ? 20.789 13.942 -2.692 1.00 86.88 115 TRP A O 1
ATOM 911 N N . ARG A 1 116 ? 20.575 14.094 -0.461 1.00 80.94 116 ARG A N 1
ATOM 912 C CA . ARG A 1 116 ? 20.184 15.519 -0.462 1.00 80.94 116 ARG A CA 1
ATOM 913 C C . ARG A 1 116 ? 21.251 16.399 -1.103 1.00 80.94 116 ARG A C 1
ATOM 915 O O . ARG A 1 116 ? 20.933 17.201 -1.981 1.00 80.94 116 ARG A O 1
ATOM 922 N N . LYS A 1 117 ? 22.519 16.216 -0.721 1.00 83.12 117 LYS A N 1
ATOM 923 C CA . LYS A 1 117 ? 23.652 16.953 -1.304 1.00 83.12 117 LYS A CA 1
ATOM 924 C C . LYS A 1 117 ? 23.796 16.679 -2.797 1.00 83.12 117 LYS A C 1
ATOM 926 O O . LYS A 1 117 ? 23.950 17.619 -3.575 1.00 83.12 117 LYS A O 1
ATOM 931 N N . LEU A 1 118 ? 23.721 15.411 -3.198 1.00 87.06 118 LEU A N 1
ATOM 932 C CA . LEU A 1 118 ? 23.838 14.989 -4.592 1.00 87.06 118 LEU A CA 1
ATOM 933 C C . LEU A 1 118 ? 22.743 15.612 -5.462 1.00 87.06 118 LEU A C 1
ATOM 935 O O . LEU A 1 118 ? 23.039 16.138 -6.533 1.00 87.06 118 LEU A O 1
ATOM 939 N N . LEU A 1 119 ? 21.505 15.590 -4.969 1.00 83.69 119 LEU A N 1
ATOM 940 C CA . LEU A 1 119 ? 20.318 16.137 -5.622 1.00 83.69 119 LEU A CA 1
ATOM 941 C C . LEU A 1 119 ? 20.198 17.660 -5.489 1.00 83.69 119 LEU A C 1
ATOM 943 O O . LEU A 1 119 ? 19.249 18.240 -6.008 1.00 83.69 119 LEU A O 1
ATOM 947 N N . ARG A 1 120 ? 21.162 18.318 -4.827 1.00 81.25 120 ARG A N 1
ATOM 948 C CA . ARG A 1 120 ? 21.174 19.769 -4.580 1.00 81.25 120 ARG A CA 1
ATOM 949 C C . ARG A 1 120 ? 19.901 20.247 -3.879 1.00 81.25 120 ARG A C 1
ATOM 951 O O . ARG A 1 120 ? 19.410 21.345 -4.136 1.00 81.25 120 ARG A O 1
ATOM 958 N N . MET A 1 121 ? 19.373 19.416 -2.986 1.00 73.44 121 MET A N 1
ATOM 959 C CA . MET A 1 121 ? 18.250 19.778 -2.135 1.00 73.44 121 MET A CA 1
ATOM 960 C C . MET A 1 121 ? 18.767 20.718 -1.049 1.00 73.44 121 MET A C 1
ATOM 962 O O . MET A 1 121 ? 19.575 20.328 -0.208 1.00 73.44 121 MET A O 1
ATOM 966 N N . HIS A 1 122 ? 18.337 21.975 -1.098 1.00 62.34 122 HIS A N 1
ATOM 967 C CA . HIS A 1 122 ? 18.681 22.976 -0.092 1.00 62.34 122 HIS A CA 1
ATOM 968 C C . HIS A 1 122 ? 17.768 22.801 1.134 1.00 62.34 122 HIS A C 1
ATOM 970 O O . HIS A 1 122 ? 16.647 22.296 1.004 1.00 62.34 122 HIS A O 1
ATOM 976 N N . SER A 1 123 ? 18.246 23.206 2.320 1.00 52.16 123 SER A N 1
ATOM 977 C CA . SER A 1 123 ? 17.411 23.306 3.525 1.00 52.16 123 SER A CA 1
ATOM 978 C C . SER A 1 123 ? 16.159 24.137 3.231 1.00 52.16 123 SER A C 1
ATOM 980 O O . SER A 1 123 ? 16.243 25.067 2.421 1.00 52.16 123 SER A O 1
ATOM 982 N N . PRO A 1 124 ? 15.013 23.823 3.858 1.00 49.88 124 PRO A N 1
ATOM 983 C CA . PRO A 1 124 ? 13.772 24.521 3.561 1.00 49.88 124 PRO A CA 1
ATOM 984 C C . PRO A 1 124 ? 13.923 26.033 3.773 1.00 49.88 124 PRO A C 1
ATOM 986 O O . PRO A 1 124 ? 14.532 26.448 4.768 1.00 49.88 124 PRO A O 1
ATOM 989 N N . PRO A 1 125 ? 13.400 26.865 2.855 1.00 45.06 125 PRO A N 1
ATOM 990 C CA . PRO A 1 125 ? 13.271 28.288 3.111 1.00 45.06 125 PRO A CA 1
ATOM 991 C C . PRO A 1 125 ? 12.349 28.504 4.316 1.00 45.06 125 PRO A C 1
ATOM 993 O O . PRO A 1 125 ? 11.403 27.758 4.564 1.00 45.06 125 PRO A O 1
ATOM 996 N N . THR A 1 126 ? 12.688 29.497 5.131 1.00 42.16 126 THR A N 1
ATOM 997 C CA . THR A 1 126 ? 11.925 29.845 6.327 1.00 42.16 126 THR A CA 1
ATOM 998 C C . THR A 1 126 ? 10.719 30.715 5.952 1.00 42.16 126 THR A C 1
ATOM 1000 O O . THR A 1 126 ? 10.808 31.936 6.059 1.00 42.16 126 THR A O 1
ATOM 1003 N N . GLY A 1 127 ? 9.606 30.079 5.576 1.00 40.47 127 GLY A N 1
ATOM 1004 C CA . GLY A 1 127 ? 8.228 30.591 5.619 1.00 40.47 127 GLY A CA 1
ATOM 1005 C C . GLY A 1 127 ? 7.735 31.483 4.462 1.00 40.47 127 GLY A C 1
ATOM 1006 O O . GLY A 1 127 ? 8.143 32.637 4.333 1.00 40.47 127 GLY A O 1
ATOM 1007 N N . GLY A 1 128 ? 6.709 31.012 3.733 1.00 43.78 128 GLY A N 1
ATOM 1008 C CA . GLY A 1 128 ? 5.956 31.768 2.725 1.00 43.78 128 GLY A CA 1
ATOM 1009 C C . GLY A 1 128 ? 5.091 30.920 1.769 1.00 43.78 128 GLY A C 1
ATOM 1010 O O . GLY A 1 128 ? 5.380 29.774 1.462 1.00 43.78 128 GLY A O 1
ATOM 1011 N N . THR A 1 129 ? 4.006 31.487 1.232 1.00 41.94 129 THR A N 1
ATOM 1012 C CA . THR A 1 129 ? 3.087 30.802 0.291 1.00 41.94 129 THR A CA 1
ATOM 1013 C C . THR A 1 129 ? 3.640 30.625 -1.133 1.00 41.94 129 THR A C 1
ATOM 1015 O O . THR A 1 129 ? 3.125 29.794 -1.878 1.00 41.94 129 THR A O 1
ATOM 1018 N N . GLU A 1 130 ? 4.699 31.350 -1.517 1.00 41.25 130 GLU A N 1
ATOM 1019 C CA . GLU A 1 130 ? 5.459 31.100 -2.762 1.00 41.25 130 GLU A CA 1
ATOM 1020 C C . GLU A 1 130 ? 6.238 29.759 -2.710 1.00 41.25 130 GLU A C 1
ATOM 1022 O O . GLU A 1 130 ? 6.573 29.196 -3.748 1.00 41.25 130 GLU A O 1
ATOM 1027 N N . GLU A 1 131 ? 6.415 29.167 -1.519 1.00 49.94 131 GLU A N 1
ATOM 1028 C CA . GLU A 1 131 ? 7.234 27.967 -1.252 1.00 49.94 131 GLU A CA 1
ATOM 1029 C C . GLU A 1 131 ? 6.566 26.630 -1.644 1.00 49.94 131 GLU A C 1
ATOM 1031 O O . GLU A 1 131 ? 7.200 25.575 -1.664 1.00 49.94 131 GLU A O 1
ATOM 1036 N N . VAL A 1 132 ? 5.267 26.634 -1.965 1.00 41.97 132 VAL A N 1
ATOM 1037 C CA . VAL A 1 132 ? 4.491 25.427 -2.320 1.00 41.97 132 VAL A CA 1
ATOM 1038 C C . VAL A 1 132 ? 4.762 24.980 -3.759 1.00 41.97 132 VAL A C 1
ATOM 1040 O O . VAL A 1 132 ? 4.956 23.789 -4.012 1.00 41.97 132 VAL A O 1
ATOM 1043 N N . SER A 1 133 ? 4.776 25.935 -4.696 1.00 40.34 133 SER A N 1
ATOM 1044 C CA . SER A 1 133 ? 5.093 25.665 -6.103 1.00 40.34 133 SER A CA 1
ATOM 1045 C C . SER A 1 133 ? 6.545 25.218 -6.250 1.00 40.34 133 SER A C 1
ATOM 1047 O O . SER A 1 133 ? 6.827 24.329 -7.049 1.00 40.34 133 SER A O 1
ATOM 1049 N N . ASP A 1 134 ? 7.446 25.782 -5.444 1.00 46.22 134 ASP A N 1
ATOM 1050 C CA . ASP A 1 134 ? 8.861 25.425 -5.444 1.00 46.22 134 ASP A CA 1
ATOM 1051 C C . ASP A 1 134 ? 9.104 23.999 -4.964 1.00 46.22 134 ASP A C 1
ATOM 1053 O O . ASP A 1 134 ? 9.979 23.341 -5.507 1.00 46.22 134 ASP A O 1
ATOM 1057 N N . LEU A 1 135 ? 8.309 23.452 -4.042 1.00 47.66 135 LEU A N 1
ATOM 1058 C CA . LEU A 1 135 ? 8.476 22.064 -3.601 1.00 47.66 135 LEU A CA 1
ATOM 1059 C C . LEU A 1 135 ? 7.955 21.044 -4.628 1.00 47.66 135 LEU A C 1
ATOM 1061 O O . LEU A 1 135 ? 8.611 20.033 -4.872 1.00 47.66 135 LEU A O 1
ATOM 1065 N N . VAL A 1 136 ? 6.837 21.323 -5.309 1.00 43.84 136 VAL A N 1
ATOM 1066 C CA . VAL A 1 136 ? 6.362 20.506 -6.449 1.00 43.84 136 VAL A CA 1
ATOM 1067 C C . VAL A 1 136 ? 7.358 20.573 -7.617 1.00 43.84 136 VAL A C 1
ATOM 1069 O O . VAL A 1 136 ? 7.681 19.539 -8.209 1.00 43.84 136 VAL A O 1
ATOM 1072 N N . ASN A 1 137 ? 7.922 21.755 -7.890 1.00 45.44 137 ASN A N 1
ATOM 1073 C CA . ASN A 1 137 ? 8.992 21.938 -8.875 1.00 45.44 137 ASN A CA 1
ATOM 1074 C C . ASN A 1 137 ? 10.295 21.240 -8.444 1.00 45.44 137 ASN A C 1
ATOM 1076 O O . ASN A 1 137 ? 10.897 20.544 -9.255 1.00 45.44 137 ASN A O 1
ATOM 1080 N N . THR A 1 138 ? 10.669 21.304 -7.161 1.00 52.41 138 THR A N 1
ATOM 1081 C CA . THR A 1 138 ? 11.817 20.588 -6.569 1.00 52.41 138 THR A CA 1
ATOM 1082 C C . THR A 1 138 ? 11.624 19.082 -6.708 1.00 52.41 138 THR A C 1
ATOM 1084 O O . THR A 1 138 ? 12.562 18.366 -7.039 1.00 52.41 138 THR A O 1
ATOM 1087 N N . THR A 1 139 ? 10.395 18.583 -6.539 1.00 53.19 139 THR A N 1
ATOM 1088 C CA . THR A 1 139 ? 10.084 17.161 -6.735 1.00 53.19 139 THR A CA 1
ATOM 1089 C C . THR A 1 139 ? 10.322 16.760 -8.192 1.00 53.19 139 THR A C 1
ATOM 1091 O O . THR A 1 139 ? 10.965 15.747 -8.442 1.00 53.19 139 THR A O 1
ATOM 1094 N N . ALA A 1 140 ? 9.885 17.566 -9.167 1.00 51.22 140 ALA A N 1
ATOM 1095 C CA . ALA A 1 140 ? 10.130 17.308 -10.589 1.00 51.22 140 ALA A CA 1
ATOM 1096 C C . ALA A 1 140 ? 11.622 17.416 -10.979 1.00 51.22 140 ALA A C 1
ATOM 1098 O O . ALA A 1 140 ? 12.112 16.593 -11.759 1.00 51.22 140 ALA A O 1
ATOM 1099 N N . GLU A 1 141 ? 12.349 18.386 -10.414 1.00 61.16 141 GLU A N 1
ATOM 1100 C CA . GLU A 1 141 ? 13.790 18.597 -10.620 1.00 61.16 141 GLU A CA 1
ATOM 1101 C C . GLU A 1 141 ? 14.649 17.480 -10.010 1.00 61.16 141 GLU A C 1
ATOM 1103 O O . GLU A 1 141 ? 15.655 17.089 -10.602 1.00 61.16 141 GLU A O 1
ATOM 1108 N N . VAL A 1 142 ? 14.231 16.918 -8.874 1.00 67.19 142 VAL A N 1
ATOM 1109 C CA . VAL A 1 142 ? 14.867 15.764 -8.217 1.00 67.19 142 VAL A CA 1
ATOM 1110 C C . VAL A 1 142 ? 14.538 14.454 -8.937 1.00 67.19 142 VAL A C 1
ATOM 1112 O O . VAL A 1 142 ? 15.389 13.568 -9.055 1.00 67.19 142 VAL A O 1
ATOM 1115 N N . PHE A 1 143 ? 13.313 14.317 -9.446 1.00 71.75 143 PHE A N 1
ATOM 1116 C CA . PHE A 1 143 ? 12.821 13.050 -9.979 1.00 71.75 143 PHE A CA 1
ATOM 1117 C C . PHE A 1 143 ? 13.484 12.663 -11.301 1.00 71.75 143 PHE A C 1
ATOM 1119 O O . PHE A 1 143 ? 13.845 11.504 -11.485 1.00 71.75 143 PHE A O 1
ATOM 1126 N N . ALA A 1 144 ? 13.692 13.608 -12.224 1.00 75.12 144 ALA A N 1
ATOM 1127 C CA . ALA A 1 144 ? 14.261 13.281 -13.533 1.00 75.12 144 ALA A CA 1
ATOM 1128 C C . ALA A 1 144 ? 15.706 12.728 -13.461 1.00 75.12 144 ALA A C 1
ATOM 1130 O O . ALA A 1 144 ? 15.958 11.676 -14.056 1.00 75.12 144 ALA A O 1
ATOM 1131 N N . PRO A 1 145 ? 16.654 13.339 -12.720 1.00 84.31 145 PRO A N 1
ATOM 1132 C CA . PRO A 1 145 ? 17.986 12.765 -12.512 1.00 84.31 145 PRO A CA 1
ATOM 1133 C C . PRO A 1 145 ? 17.946 11.414 -11.793 1.00 84.31 145 PRO A C 1
ATOM 1135 O O . PRO A 1 145 ? 18.660 10.492 -12.185 1.00 84.31 145 PRO A O 1
ATOM 1138 N N . LEU A 1 146 ? 17.073 11.271 -10.789 1.00 86.25 146 LEU A N 1
ATOM 1139 C CA . LEU A 1 146 ? 16.917 10.022 -10.045 1.00 86.25 146 LEU A CA 1
ATOM 1140 C C . LEU A 1 146 ? 16.407 8.887 -10.943 1.00 86.25 146 LEU A C 1
ATOM 1142 O O . LEU A 1 146 ? 16.929 7.778 -10.881 1.00 86.25 146 LEU A O 1
ATOM 1146 N N . LEU A 1 147 ? 15.450 9.171 -11.830 1.00 84.31 147 LEU A N 1
ATOM 1147 C CA . LEU A 1 147 ? 14.975 8.219 -12.831 1.00 84.31 147 LEU A CA 1
ATOM 1148 C C . LEU A 1 147 ? 16.056 7.859 -13.859 1.00 84.31 147 LEU A C 1
ATOM 1150 O O . LEU A 1 147 ? 16.184 6.689 -14.218 1.00 84.31 147 LEU A O 1
ATOM 1154 N N . ASN A 1 148 ? 16.842 8.835 -14.328 1.00 87.38 148 ASN A N 1
ATOM 1155 C CA . ASN A 1 148 ? 17.947 8.577 -15.257 1.00 87.38 148 ASN A CA 1
ATOM 1156 C C . ASN A 1 148 ? 18.98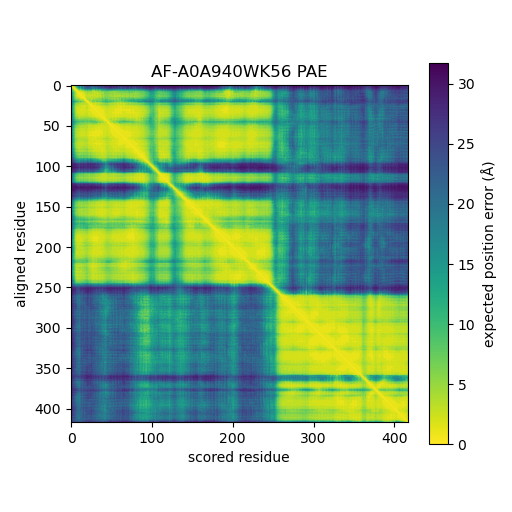0 7.633 -14.629 1.00 87.38 148 ASN A C 1
ATOM 1158 O O . ASN A 1 148 ? 19.408 6.673 -15.275 1.00 87.38 148 ASN A O 1
ATOM 1162 N N . TRP A 1 149 ? 19.351 7.884 -13.369 1.00 92.75 149 TRP A N 1
ATOM 1163 C CA . TRP A 1 149 ? 20.223 7.001 -12.599 1.00 92.75 149 TRP A CA 1
ATOM 1164 C C . TRP A 1 149 ? 19.590 5.626 -12.411 1.00 92.75 149 TRP A C 1
ATOM 1166 O O . TRP A 1 149 ? 20.210 4.622 -12.748 1.00 92.75 149 TRP A O 1
ATOM 1176 N N . ALA A 1 150 ? 18.339 5.561 -11.959 1.00 91.06 150 ALA A N 1
ATOM 1177 C CA . ALA A 1 150 ? 17.659 4.299 -11.711 1.00 91.06 150 ALA A CA 1
ATOM 1178 C C . ALA A 1 150 ? 17.482 3.450 -12.976 1.00 91.06 150 ALA A C 1
ATOM 1180 O O . ALA A 1 150 ? 17.423 2.229 -12.888 1.00 91.06 150 ALA A O 1
ATOM 1181 N N . ALA A 1 151 ? 17.440 4.054 -14.164 1.00 88.31 151 ALA A N 1
ATOM 1182 C CA . ALA A 1 151 ? 17.421 3.322 -15.427 1.00 88.31 151 ALA A CA 1
ATOM 1183 C C . ALA A 1 151 ? 18.774 2.684 -15.801 1.00 88.31 151 ALA A C 1
ATOM 1185 O O . ALA A 1 151 ? 18.803 1.817 -16.669 1.00 88.31 151 ALA A O 1
ATOM 1186 N N . GLN A 1 152 ? 19.876 3.110 -15.178 1.00 90.50 152 GLN A N 1
ATOM 1187 C CA . GLN A 1 152 ? 21.252 2.712 -15.519 1.00 90.50 152 GLN A CA 1
ATOM 1188 C C . GLN A 1 152 ? 22.013 2.052 -14.359 1.00 90.50 152 GLN A C 1
ATOM 1190 O O . GLN A 1 152 ? 23.029 1.401 -14.591 1.00 90.50 152 GLN A O 1
ATOM 1195 N N . ALA A 1 153 ? 21.544 2.216 -13.122 1.00 93.81 153 ALA A N 1
ATOM 1196 C CA . ALA A 1 153 ? 22.160 1.649 -11.930 1.00 93.81 153 ALA A CA 1
ATOM 1197 C C . ALA A 1 153 ? 22.163 0.116 -11.971 1.00 93.81 153 ALA A C 1
ATOM 1199 O O . ALA A 1 153 ? 21.227 -0.505 -12.489 1.00 93.81 153 ALA A O 1
ATOM 1200 N N . SER A 1 154 ? 23.181 -0.506 -11.370 1.00 94.19 154 SER A N 1
ATOM 1201 C CA . SER A 1 154 ? 23.143 -1.949 -11.127 1.00 94.19 154 SER A CA 1
ATOM 1202 C C . SER A 1 154 ? 21.946 -2.293 -10.232 1.00 94.19 154 SER A C 1
ATOM 1204 O O . SER A 1 154 ? 21.520 -1.461 -9.429 1.00 94.19 154 SER A O 1
ATOM 1206 N N . MET A 1 155 ? 21.393 -3.504 -10.347 1.00 93.19 155 MET A N 1
ATOM 1207 C CA . MET A 1 155 ? 20.262 -3.909 -9.502 1.00 93.19 155 MET A CA 1
ATOM 1208 C C . MET A 1 155 ? 20.606 -3.809 -8.007 1.00 93.19 155 MET A C 1
ATOM 1210 O O . MET A 1 155 ? 19.811 -3.303 -7.220 1.00 93.19 155 MET A O 1
ATOM 1214 N N . SER A 1 156 ? 21.830 -4.196 -7.633 1.00 91.19 156 SER A N 1
ATOM 1215 C CA . SER A 1 156 ? 22.339 -4.053 -6.266 1.00 91.19 156 SER A CA 1
ATOM 1216 C C . SER A 1 156 ? 22.317 -2.595 -5.801 1.00 91.19 156 SER A C 1
ATOM 1218 O O . SER A 1 156 ? 21.792 -2.310 -4.727 1.00 91.19 156 SER A O 1
ATOM 1220 N N . ASP A 1 157 ? 22.863 -1.660 -6.585 1.00 92.25 157 ASP A N 1
ATOM 1221 C CA . ASP A 1 157 ? 22.893 -0.239 -6.204 1.00 92.25 157 ASP A CA 1
ATOM 1222 C C . ASP A 1 157 ? 21.484 0.361 -6.151 1.00 92.25 157 ASP A C 1
ATOM 1224 O O . ASP A 1 157 ? 21.188 1.170 -5.274 1.00 92.25 157 ASP A O 1
ATOM 1228 N N . LEU A 1 158 ? 20.603 -0.066 -7.061 1.00 92.00 158 LEU A N 1
ATOM 1229 C CA . LEU A 1 158 ? 19.219 0.383 -7.130 1.00 92.00 158 LEU A CA 1
ATOM 1230 C C . LEU A 1 158 ? 18.421 -0.059 -5.894 1.00 92.00 158 LEU A C 1
ATOM 1232 O O . LEU A 1 158 ? 17.786 0.767 -5.242 1.00 92.00 158 LEU A O 1
ATOM 1236 N N . VAL A 1 159 ? 18.482 -1.341 -5.528 1.00 89.81 159 VAL A N 1
ATOM 1237 C CA . VAL A 1 159 ? 17.742 -1.892 -4.379 1.00 89.81 159 VAL A CA 1
ATOM 1238 C C . VAL A 1 159 ? 18.293 -1.357 -3.060 1.00 89.81 159 VAL A C 1
ATOM 1240 O O . VAL A 1 159 ? 17.518 -0.958 -2.189 1.00 89.81 159 VAL A O 1
ATOM 1243 N N . THR A 1 160 ? 19.617 -1.286 -2.917 1.00 87.81 160 THR A N 1
ATOM 1244 C CA . THR A 1 160 ? 20.263 -0.759 -1.701 1.00 87.81 160 THR A CA 1
ATOM 1245 C C . THR A 1 160 ? 20.236 0.767 -1.613 1.00 87.81 160 THR A C 1
ATOM 1247 O O . THR A 1 160 ? 20.588 1.314 -0.572 1.00 87.81 160 THR A O 1
ATOM 1250 N N . LEU A 1 161 ? 19.803 1.457 -2.678 1.00 89.81 161 LEU A N 1
ATOM 1251 C CA . LEU A 1 161 ? 19.866 2.916 -2.810 1.00 89.81 161 LEU A CA 1
ATOM 1252 C C . LEU A 1 161 ? 21.269 3.466 -2.520 1.00 89.81 161 LEU A C 1
ATOM 1254 O O . LEU A 1 161 ? 21.431 4.520 -1.892 1.00 89.81 161 LEU A O 1
ATOM 1258 N N . ARG A 1 162 ? 22.294 2.732 -2.965 1.00 90.56 162 ARG A N 1
ATOM 1259 C CA . ARG A 1 162 ? 23.687 3.110 -2.752 1.00 90.56 162 ARG A CA 1
ATOM 1260 C C . ARG A 1 162 ? 23.948 4.454 -3.416 1.00 90.56 162 ARG A C 1
ATOM 1262 O O . ARG A 1 162 ? 23.659 4.629 -4.599 1.00 90.56 162 ARG A O 1
ATOM 1269 N N . LEU A 1 163 ? 24.540 5.377 -2.658 1.00 90.75 163 LEU A N 1
ATOM 1270 C CA . LEU A 1 163 ? 24.885 6.697 -3.168 1.00 90.75 163 LEU A CA 1
ATOM 1271 C C . LEU A 1 163 ? 25.845 6.561 -4.369 1.00 90.75 163 LEU A C 1
ATOM 1273 O O . LEU A 1 163 ? 26.937 6.002 -4.207 1.00 90.75 163 LEU A O 1
ATOM 1277 N N . PRO A 1 164 ? 25.462 7.042 -5.564 1.00 92.25 164 PRO A N 1
ATOM 1278 C CA . PRO A 1 164 ? 26.324 6.991 -6.734 1.00 92.25 164 PRO A CA 1
ATOM 1279 C C . PRO A 1 164 ? 27.408 8.069 -6.678 1.00 92.25 164 PRO A C 1
ATOM 1281 O O . PRO A 1 164 ? 27.297 9.071 -5.968 1.00 92.25 164 PRO A O 1
ATOM 1284 N N . ASP A 1 165 ? 28.452 7.886 -7.486 1.00 91.31 165 ASP A N 1
ATOM 1285 C CA . ASP A 1 165 ? 29.440 8.938 -7.710 1.00 91.31 165 ASP A CA 1
ATOM 1286 C C . ASP A 1 165 ? 28.779 10.179 -8.336 1.00 91.31 165 ASP A C 1
ATOM 1288 O O . ASP A 1 165 ? 27.970 10.074 -9.264 1.00 91.31 165 ASP A O 1
ATOM 1292 N N . HIS A 1 166 ? 29.144 11.365 -7.839 1.00 89.75 166 HIS A N 1
ATOM 1293 C CA . HIS A 1 166 ? 28.522 12.623 -8.248 1.00 89.75 166 HIS A CA 1
ATOM 1294 C C . HIS A 1 166 ? 28.675 12.884 -9.752 1.00 89.75 166 HIS A C 1
ATOM 1296 O O . HIS A 1 166 ? 27.734 13.330 -10.407 1.00 89.75 166 HIS A O 1
ATOM 1302 N N . GLU A 1 167 ? 29.848 12.624 -10.329 1.00 86.94 167 GLU A N 1
ATOM 1303 C CA . GLU A 1 167 ? 30.076 12.866 -11.752 1.00 86.94 167 GLU A CA 1
ATOM 1304 C C . GLU A 1 167 ? 29.301 11.863 -12.616 1.00 86.94 167 GLU A C 1
ATOM 1306 O O . GLU A 1 167 ? 28.736 12.242 -13.643 1.00 86.94 167 GLU A O 1
ATOM 1311 N N . GLN A 1 168 ? 29.227 10.600 -12.190 1.00 86.31 168 GLN A N 1
ATOM 1312 C CA . GLN A 1 168 ? 28.476 9.557 -12.895 1.00 86.31 168 GLN A CA 1
ATOM 1313 C C . GLN A 1 168 ? 26.963 9.797 -12.858 1.00 86.31 168 GLN A C 1
ATOM 1315 O O . GLN A 1 168 ? 26.301 9.674 -13.890 1.00 86.31 168 GLN A O 1
ATOM 1320 N N . PHE A 1 169 ? 26.419 10.193 -11.706 1.00 90.44 169 PHE A N 1
ATOM 1321 C CA . PHE A 1 169 ? 24.992 10.473 -11.536 1.00 90.44 169 PHE A CA 1
ATOM 1322 C C . PHE A 1 169 ? 24.501 11.534 -12.527 1.00 90.44 169 PHE A C 1
ATOM 1324 O O . PHE A 1 169 ? 23.544 11.319 -13.268 1.00 90.44 169 PHE A O 1
ATOM 1331 N N . TRP A 1 170 ? 25.221 12.653 -12.623 1.00 87.81 170 TRP A N 1
ATOM 1332 C CA . TRP A 1 170 ? 24.851 13.759 -13.509 1.00 87.81 170 TRP A CA 1
ATOM 1333 C C . TRP A 1 170 ? 25.199 13.522 -14.990 1.00 87.81 170 TRP A C 1
ATOM 1335 O O . TRP A 1 170 ? 24.769 14.294 -15.846 1.00 87.81 170 TRP A O 1
ATOM 1345 N N . LYS A 1 171 ? 25.943 12.455 -15.311 1.00 88.19 171 LYS A N 1
ATOM 1346 C CA . LYS A 1 171 ? 26.227 12.004 -16.686 1.00 88.19 171 LYS A CA 1
ATOM 1347 C C . LYS A 1 171 ? 25.275 10.916 -17.187 1.00 88.19 171 LYS A C 1
ATOM 1349 O O . LYS A 1 171 ? 25.411 10.500 -18.338 1.00 88.19 171 LYS A O 1
ATOM 1354 N N . CYS A 1 172 ? 24.343 10.452 -16.353 1.00 85.50 172 CYS A N 1
ATOM 1355 C CA . CYS A 1 172 ? 23.365 9.443 -16.741 1.00 85.50 172 CYS A CA 1
ATOM 1356 C C . CYS A 1 172 ? 22.606 9.881 -18.000 1.00 85.50 172 CYS A C 1
ATOM 1358 O O . CYS A 1 172 ? 22.129 11.013 -18.108 1.00 85.50 172 CYS A O 1
ATOM 1360 N N . ILE A 1 173 ? 22.504 8.967 -18.965 1.00 84.00 173 ILE A N 1
ATOM 1361 C CA . ILE A 1 173 ? 21.838 9.222 -20.242 1.00 84.00 173 ILE A CA 1
ATOM 1362 C C . ILE A 1 173 ? 20.348 9.507 -19.980 1.00 84.00 173 ILE A C 1
ATOM 1364 O O . ILE A 1 173 ? 19.727 8.747 -19.232 1.00 84.00 173 ILE A O 1
ATOM 1368 N N . PRO A 1 174 ? 19.764 10.563 -20.581 1.00 81.62 174 PRO A N 1
ATOM 1369 C CA . PRO A 1 174 ? 18.333 10.819 -20.485 1.00 81.62 174 PRO A CA 1
ATOM 1370 C C . PRO A 1 174 ? 17.507 9.631 -20.974 1.00 81.62 174 PRO A C 1
ATOM 1372 O O . PRO A 1 174 ? 17.855 8.989 -21.968 1.00 81.62 174 PRO A O 1
ATOM 1375 N N . LEU A 1 175 ? 16.386 9.380 -20.301 1.00 81.00 175 LEU A N 1
ATOM 1376 C CA . LEU A 1 175 ? 15.498 8.275 -20.646 1.00 81.00 175 LEU A CA 1
ATOM 1377 C C . LEU A 1 175 ? 15.063 8.307 -22.128 1.00 81.00 175 LEU A C 1
ATOM 1379 O O . LEU A 1 175 ? 14.690 9.370 -22.642 1.00 81.00 175 LEU A O 1
ATOM 1383 N N . PRO A 1 176 ? 15.058 7.151 -22.820 1.00 80.94 176 PRO A N 1
ATOM 1384 C CA . PRO A 1 176 ? 14.516 7.027 -24.169 1.00 80.94 176 PRO A CA 1
ATOM 1385 C C . PRO A 1 176 ? 13.055 7.488 -24.274 1.00 80.94 176 PRO A C 1
ATOM 1387 O O . PRO A 1 176 ? 12.292 7.436 -23.309 1.00 80.94 176 PRO A O 1
ATOM 1390 N N . ARG A 1 177 ? 12.625 7.897 -25.477 1.00 78.06 177 ARG A N 1
ATOM 1391 C CA . ARG A 1 177 ? 11.254 8.401 -25.718 1.00 78.06 177 ARG A CA 1
ATOM 1392 C C . ARG A 1 177 ? 10.160 7.388 -25.370 1.00 78.06 177 ARG A C 1
ATOM 1394 O O . ARG A 1 177 ? 9.060 7.776 -24.990 1.00 78.06 177 ARG A O 1
ATOM 1401 N N . ASP A 1 178 ? 10.451 6.109 -25.538 1.00 80.50 178 ASP A N 1
ATOM 1402 C CA . ASP A 1 178 ? 9.567 4.977 -25.283 1.00 80.50 178 ASP A CA 1
ATOM 1403 C C . ASP A 1 178 ? 9.621 4.470 -23.836 1.00 80.50 178 ASP A C 1
ATOM 1405 O O . ASP A 1 178 ? 8.776 3.655 -23.466 1.00 80.50 178 ASP A O 1
ATOM 1409 N N . TYR A 1 179 ? 10.515 5.002 -22.990 1.00 80.62 179 TYR A N 1
ATOM 1410 C CA . TYR A 1 179 ? 10.657 4.593 -21.588 1.00 80.62 179 TYR A CA 1
ATOM 1411 C C . TYR A 1 179 ? 9.311 4.568 -20.863 1.00 80.62 179 TYR A C 1
ATOM 1413 O O . TYR A 1 179 ? 8.947 3.567 -20.262 1.00 80.62 179 TYR A O 1
ATOM 1421 N N . ARG A 1 180 ? 8.501 5.625 -21.010 1.00 76.88 180 ARG A N 1
ATOM 1422 C CA . ARG A 1 180 ? 7.178 5.700 -20.374 1.00 76.88 180 ARG A CA 1
ATOM 1423 C C . ARG A 1 180 ? 6.242 4.573 -20.819 1.00 76.88 180 ARG A C 1
ATOM 1425 O O . ARG A 1 180 ? 5.489 4.053 -20.003 1.00 76.88 180 ARG A O 1
ATOM 1432 N N . ALA A 1 181 ? 6.261 4.207 -22.100 1.00 80.56 181 ALA A N 1
ATOM 1433 C CA . ALA A 1 181 ? 5.423 3.128 -22.620 1.00 80.56 181 ALA A CA 1
ATOM 1434 C C . ALA A 1 181 ? 5.884 1.757 -22.100 1.00 80.56 181 ALA A C 1
ATOM 1436 O O . ALA A 1 181 ? 5.044 0.908 -21.805 1.00 80.56 181 ALA A O 1
ATOM 1437 N N . ILE A 1 182 ? 7.198 1.567 -21.947 1.00 87.69 182 ILE A N 1
ATOM 1438 C CA . ILE A 1 182 ? 7.801 0.376 -21.337 1.00 87.69 182 ILE A CA 1
ATOM 1439 C C . ILE A 1 182 ? 7.404 0.288 -19.857 1.00 87.69 182 ILE A C 1
ATOM 1441 O O . ILE A 1 182 ? 6.844 -0.722 -19.437 1.00 87.69 182 ILE A O 1
ATOM 1445 N N . THR A 1 183 ? 7.589 1.366 -19.090 1.00 85.38 183 THR A N 1
ATOM 1446 C CA . THR A 1 183 ? 7.189 1.457 -17.676 1.00 85.38 183 THR A CA 1
ATOM 1447 C C . THR A 1 183 ? 5.715 1.130 -17.481 1.00 85.38 183 THR A C 1
ATOM 1449 O O . THR A 1 183 ? 5.386 0.347 -16.601 1.00 85.38 183 THR A O 1
ATOM 1452 N N . ILE A 1 184 ? 4.814 1.660 -18.319 1.00 84.44 184 ILE A N 1
ATOM 1453 C CA . ILE A 1 184 ? 3.379 1.351 -18.210 1.00 84.44 184 ILE A CA 1
ATOM 1454 C C . ILE A 1 184 ? 3.112 -0.148 -18.423 1.00 84.44 184 ILE A C 1
ATOM 1456 O O . ILE A 1 184 ? 2.302 -0.715 -17.698 1.00 84.44 184 ILE A O 1
ATOM 1460 N N . GLN A 1 185 ? 3.787 -0.808 -19.373 1.00 92.94 185 GLN A N 1
ATOM 1461 C CA . GLN A 1 185 ? 3.600 -2.247 -19.607 1.00 92.94 185 GLN A CA 1
ATOM 1462 C C . GLN A 1 185 ? 4.080 -3.101 -18.430 1.00 92.94 185 GLN A C 1
ATOM 1464 O O . GLN A 1 185 ? 3.365 -4.005 -18.003 1.00 92.94 185 GLN A O 1
ATOM 1469 N N . TYR A 1 186 ? 5.261 -2.811 -17.882 1.00 94.44 186 TYR A N 1
ATOM 1470 C CA . TYR A 1 186 ? 5.774 -3.545 -16.723 1.00 94.44 186 TYR A CA 1
ATOM 1471 C C . TYR A 1 186 ? 4.985 -3.238 -15.447 1.00 94.44 186 TYR A C 1
ATOM 1473 O O . TYR A 1 186 ? 4.679 -4.156 -14.692 1.00 94.44 186 TYR A O 1
ATOM 1481 N N . ARG A 1 187 ? 4.574 -1.982 -15.231 1.00 91.75 187 ARG A N 1
ATOM 1482 C CA . ARG A 1 187 ? 3.698 -1.603 -14.113 1.00 91.75 187 ARG A CA 1
ATOM 1483 C C . ARG A 1 187 ? 2.348 -2.312 -14.199 1.00 91.75 187 ARG A C 1
ATOM 1485 O O . ARG A 1 187 ? 1.887 -2.841 -13.194 1.00 91.75 187 ARG A O 1
ATOM 1492 N N . TRP A 1 188 ? 1.755 -2.384 -15.391 1.00 94.12 188 TRP A N 1
ATOM 1493 C CA . TRP A 1 188 ? 0.537 -3.160 -15.629 1.00 94.12 188 TRP A CA 1
ATOM 1494 C C . TRP A 1 188 ? 0.731 -4.633 -15.284 1.00 94.12 188 TRP A C 1
ATOM 1496 O O . TRP A 1 188 ? -0.108 -5.190 -14.588 1.00 94.12 188 TRP A O 1
ATOM 1506 N N . LEU A 1 189 ? 1.837 -5.253 -15.709 1.00 95.94 189 LEU A N 1
ATOM 1507 C CA . LEU A 1 189 ? 2.120 -6.652 -15.388 1.00 95.94 189 LEU A CA 1
ATOM 1508 C C . LEU A 1 189 ? 2.195 -6.881 -13.872 1.00 95.94 189 LEU A C 1
ATOM 1510 O O . LEU A 1 189 ? 1.595 -7.829 -13.367 1.00 95.94 189 LEU A O 1
ATOM 1514 N N . VAL A 1 190 ? 2.915 -6.009 -13.160 1.00 93.62 190 VAL A N 1
ATOM 1515 C CA . VAL A 1 190 ? 3.060 -6.084 -11.703 1.00 93.62 190 VAL A CA 1
ATOM 1516 C C . VAL A 1 190 ? 1.704 -5.925 -11.029 1.00 93.62 190 VAL A C 1
ATOM 1518 O O . VAL A 1 190 ? 1.264 -6.849 -10.359 1.00 93.62 190 VAL A O 1
ATOM 1521 N N . GLU A 1 191 ? 0.984 -4.827 -11.271 1.00 87.69 191 GLU A N 1
ATOM 1522 C CA . GLU A 1 191 ? -0.342 -4.591 -10.675 1.00 87.69 191 GLU A CA 1
ATOM 1523 C C . GLU A 1 191 ? -1.320 -5.728 -10.993 1.00 87.69 191 GLU A C 1
ATOM 1525 O O . GLU A 1 191 ? -2.089 -6.175 -10.139 1.00 87.69 191 GLU A O 1
ATOM 1530 N N . ARG A 1 192 ? -1.243 -6.270 -12.209 1.00 93.25 192 ARG A N 1
ATOM 1531 C CA . ARG A 1 192 ? -2.056 -7.403 -12.628 1.00 93.25 192 ARG A CA 1
ATOM 1532 C C . ARG A 1 192 ? -1.805 -8.666 -11.832 1.00 93.25 192 ARG A C 1
ATOM 1534 O O . ARG A 1 192 ? -2.750 -9.423 -11.620 1.00 93.25 192 ARG A O 1
ATOM 1541 N N . LEU A 1 193 ? -0.584 -8.901 -11.379 1.00 94.19 193 LEU A N 1
ATOM 1542 C CA . LEU A 1 193 ? -0.213 -10.127 -10.681 1.00 94.19 193 LEU A CA 1
ATOM 1543 C C . LEU A 1 193 ? -0.029 -9.946 -9.174 1.00 94.19 193 LEU A C 1
ATOM 1545 O O . LEU A 1 193 ? 0.032 -10.951 -8.474 1.00 94.19 193 LEU A O 1
ATOM 1549 N N . THR A 1 194 ? 0.006 -8.714 -8.665 1.00 87.75 194 THR A N 1
ATOM 1550 C CA . THR A 1 194 ? 0.224 -8.439 -7.236 1.00 87.75 194 THR A CA 1
ATOM 1551 C C . THR A 1 194 ? -0.918 -7.674 -6.572 1.00 87.75 194 THR A C 1
ATOM 1553 O O . THR A 1 194 ? -1.119 -7.826 -5.370 1.00 87.75 194 THR A O 1
ATOM 1556 N N . ALA A 1 195 ? -1.716 -6.890 -7.308 1.00 81.31 195 ALA A N 1
ATOM 1557 C CA . ALA A 1 195 ? -2.799 -6.112 -6.708 1.00 81.31 195 ALA A CA 1
ATOM 1558 C C . ALA A 1 195 ? -4.120 -6.892 -6.704 1.00 81.31 195 ALA A C 1
ATOM 1560 O O . ALA A 1 195 ? -4.696 -7.190 -7.757 1.00 81.31 195 ALA A O 1
ATOM 1561 N N . THR A 1 196 ? -4.643 -7.183 -5.512 1.00 79.69 196 THR A N 1
ATOM 1562 C CA . THR A 1 196 ? -5.918 -7.895 -5.327 1.00 79.69 196 THR A CA 1
ATOM 1563 C C . THR A 1 196 ? -7.086 -7.127 -5.955 1.00 79.69 196 THR A C 1
ATOM 1565 O O . THR A 1 196 ? -7.890 -7.711 -6.681 1.00 79.69 196 THR A O 1
ATOM 1568 N N . TYR A 1 197 ? -7.139 -5.800 -5.785 1.00 75.75 197 TYR A N 1
ATOM 1569 C CA . TYR A 1 197 ? -8.280 -4.982 -6.213 1.00 75.75 197 TYR A CA 1
ATOM 1570 C C . TYR A 1 197 ? -7.933 -4.023 -7.359 1.00 75.75 197 TYR A C 1
ATOM 1572 O O . TYR A 1 197 ? -6.932 -3.315 -7.297 1.00 75.75 197 TYR A O 1
ATOM 1580 N N . LEU A 1 198 ? -8.825 -3.885 -8.350 1.00 78.00 198 LEU A N 1
ATOM 1581 C CA . LEU A 1 198 ? -8.632 -2.961 -9.485 1.00 78.00 198 LEU A CA 1
ATOM 1582 C C . LEU A 1 198 ? -8.522 -1.486 -9.075 1.00 78.00 198 LEU A C 1
ATOM 1584 O O . LEU A 1 198 ? -7.871 -0.705 -9.763 1.00 78.00 198 LEU A O 1
ATOM 1588 N N . LYS A 1 199 ? -9.097 -1.097 -7.929 1.00 69.38 199 LYS A N 1
ATOM 1589 C CA . LYS A 1 199 ? -8.943 0.262 -7.379 1.00 69.38 199 LYS A CA 1
ATOM 1590 C C . LYS A 1 199 ? -7.488 0.625 -7.051 1.00 69.38 199 LYS A C 1
ATOM 1592 O O . LYS A 1 199 ? -7.164 1.804 -6.990 1.00 69.38 199 LYS A O 1
ATOM 1597 N N . GLN A 1 200 ? -6.628 -0.376 -6.841 1.00 70.25 200 GLN A N 1
ATOM 1598 C CA . GLN A 1 200 ? -5.202 -0.193 -6.554 1.00 70.25 200 GLN A CA 1
ATOM 1599 C C . GLN A 1 200 ? -4.371 0.003 -7.828 1.00 70.25 200 GLN A C 1
ATOM 1601 O O . GLN A 1 200 ? -3.255 0.503 -7.749 1.00 70.25 200 GLN A O 1
ATOM 1606 N N . TRP A 1 201 ? -4.893 -0.381 -8.996 1.00 80.19 201 TRP A N 1
ATOM 1607 C CA . TRP A 1 201 ? -4.174 -0.249 -10.262 1.00 80.19 201 TRP A CA 1
ATOM 1608 C C . TRP A 1 201 ? -4.088 1.210 -10.671 1.00 80.19 201 TRP A C 1
ATOM 1610 O O . TRP A 1 201 ? -4.995 1.984 -10.377 1.00 80.19 201 TRP A O 1
ATOM 1620 N N . THR A 1 202 ? -3.062 1.610 -11.412 1.00 76.50 202 THR A N 1
ATOM 1621 C CA . THR A 1 202 ? -3.037 2.943 -12.025 1.00 76.50 202 THR A CA 1
ATOM 1622 C C . THR A 1 202 ? -4.058 3.051 -13.163 1.00 76.50 202 THR A C 1
ATOM 1624 O O . THR A 1 202 ? -4.402 2.070 -13.825 1.00 76.50 202 THR A O 1
ATOM 1627 N N . LEU A 1 203 ? -4.523 4.274 -13.460 1.00 77.75 203 LEU A N 1
ATOM 1628 C CA . LEU A 1 203 ? -5.391 4.509 -14.625 1.00 77.75 203 LEU A CA 1
ATOM 1629 C C . LEU A 1 203 ? -4.720 4.048 -15.931 1.00 77.75 203 LEU A C 1
ATOM 1631 O O . LEU A 1 203 ? -5.391 3.521 -16.815 1.00 77.75 203 LEU A O 1
ATOM 1635 N N . ALA A 1 204 ? -3.396 4.205 -16.041 1.00 80.56 204 ALA A N 1
ATOM 1636 C CA . ALA A 1 204 ? -2.632 3.743 -17.195 1.00 80.56 204 ALA A CA 1
ATOM 1637 C C . ALA A 1 204 ? -2.714 2.217 -17.363 1.00 80.56 204 ALA A C 1
ATOM 1639 O O . ALA A 1 204 ? -2.987 1.758 -18.471 1.00 80.56 204 ALA A O 1
ATOM 1640 N N . SER A 1 205 ? -2.560 1.445 -16.284 1.00 88.69 205 SER A N 1
ATOM 1641 C CA . SER A 1 205 ? -2.721 -0.013 -16.316 1.00 88.69 205 SER A CA 1
ATOM 1642 C C . SER A 1 205 ? -4.155 -0.438 -16.615 1.00 88.69 205 SER A C 1
ATOM 1644 O O . SER A 1 205 ? -4.357 -1.349 -17.410 1.00 88.69 205 SER A O 1
ATOM 1646 N N . LEU A 1 206 ? -5.164 0.232 -16.045 1.00 88.12 206 LEU A N 1
ATOM 1647 C CA . LEU A 1 206 ? -6.571 -0.058 -16.349 1.00 88.12 206 LEU A CA 1
ATOM 1648 C C . LEU A 1 206 ? -6.886 0.174 -17.834 1.00 88.12 206 LEU A C 1
ATOM 1650 O O . LEU A 1 206 ? -7.491 -0.675 -18.487 1.00 88.12 206 LEU A O 1
ATOM 1654 N N . LEU A 1 207 ? -6.433 1.300 -18.395 1.00 89.44 207 LEU A N 1
ATOM 1655 C CA . LEU A 1 207 ? -6.568 1.591 -19.823 1.00 89.44 207 LEU A CA 1
ATOM 1656 C C . LEU A 1 207 ? -5.804 0.575 -20.679 1.00 89.44 207 LEU A C 1
ATOM 1658 O O . LEU A 1 207 ? -6.289 0.185 -21.743 1.00 89.44 207 LEU A O 1
ATOM 1662 N N . LEU A 1 208 ? -4.625 0.140 -20.231 1.00 93.12 208 LEU A N 1
ATOM 1663 C CA . LEU A 1 208 ? -3.823 -0.852 -20.935 1.00 93.12 208 LEU A CA 1
ATOM 1664 C C . LEU A 1 208 ? -4.497 -2.237 -20.933 1.00 93.12 208 LEU A C 1
ATOM 1666 O O . LEU A 1 208 ? -4.585 -2.851 -21.996 1.00 93.12 208 LEU A O 1
ATOM 1670 N N . GLU A 1 209 ? -5.059 -2.677 -19.803 1.00 95.88 209 GLU A N 1
ATOM 1671 C CA . GLU A 1 209 ? -5.873 -3.900 -19.695 1.00 95.88 209 GLU A CA 1
ATOM 1672 C C . GLU A 1 209 ? -7.109 -3.816 -20.588 1.00 95.88 209 GLU A C 1
ATOM 1674 O O . GLU A 1 209 ? -7.380 -4.732 -21.359 1.00 95.88 209 GLU A O 1
ATOM 1679 N N . TYR A 1 210 ? -7.836 -2.696 -20.562 1.00 96.06 210 TYR A N 1
ATOM 1680 C CA . TYR A 1 210 ? -8.996 -2.502 -21.430 1.00 96.06 210 TYR A CA 1
ATOM 1681 C C . TYR A 1 210 ? -8.616 -2.643 -22.909 1.00 96.06 210 TYR A C 1
ATOM 1683 O O . TYR A 1 210 ? -9.273 -3.359 -23.667 1.00 96.06 210 TYR A O 1
ATOM 1691 N N . ARG A 1 211 ? -7.519 -1.998 -23.330 1.00 95.88 211 ARG A N 1
ATOM 1692 C CA . ARG A 1 211 ? -7.009 -2.102 -24.704 1.00 95.88 211 ARG A CA 1
ATOM 1693 C C . ARG A 1 211 ? -6.592 -3.527 -25.049 1.00 95.88 211 ARG A C 1
ATOM 1695 O O . ARG A 1 211 ? -6.908 -3.981 -26.144 1.00 95.88 211 ARG A O 1
ATOM 1702 N N . PHE A 1 212 ? -5.915 -4.222 -24.140 1.00 94.38 212 PHE A N 1
ATOM 1703 C CA . PHE A 1 212 ? -5.533 -5.621 -24.308 1.00 94.38 212 PHE A CA 1
ATOM 1704 C C . PHE A 1 212 ? -6.752 -6.519 -24.536 1.00 94.38 212 PHE A C 1
ATOM 1706 O O . PHE A 1 212 ? -6.836 -7.201 -25.554 1.00 94.38 212 PHE A O 1
ATOM 1713 N N . ARG A 1 213 ? -7.741 -6.450 -23.638 1.00 93.75 213 ARG A N 1
ATOM 1714 C CA . ARG A 1 213 ? -8.968 -7.261 -23.686 1.00 93.75 213 ARG A CA 1
ATOM 1715 C C . ARG A 1 213 ? -9.824 -6.979 -24.921 1.00 93.75 213 ARG A C 1
ATOM 1717 O O . ARG A 1 213 ? -10.524 -7.866 -25.397 1.00 93.75 213 ARG A O 1
ATOM 1724 N N . GLN A 1 214 ? -9.734 -5.768 -25.464 1.00 95.25 214 GLN A N 1
ATOM 1725 C CA . GLN A 1 214 ? -10.390 -5.369 -26.712 1.00 95.25 214 GLN A CA 1
ATOM 1726 C C . GLN A 1 214 ? -9.551 -5.656 -27.971 1.00 95.25 214 GLN A C 1
ATOM 1728 O O . GLN A 1 214 ? -9.929 -5.238 -29.064 1.00 95.25 214 GLN A O 1
ATOM 1733 N N . ASN A 1 215 ? -8.410 -6.346 -27.847 1.00 92.81 215 ASN A N 1
ATOM 1734 C CA . ASN A 1 215 ? -7.463 -6.617 -28.937 1.00 92.81 215 ASN A CA 1
ATOM 1735 C C . ASN A 1 215 ? -6.924 -5.347 -29.631 1.00 92.81 215 ASN A C 1
ATOM 1737 O O . ASN A 1 215 ? -6.538 -5.374 -30.798 1.00 92.81 215 ASN A O 1
ATOM 1741 N N . LEU A 1 216 ? -6.884 -4.219 -28.915 1.00 93.00 216 LEU A N 1
ATOM 1742 C CA . LEU A 1 216 ? -6.339 -2.937 -29.382 1.00 93.00 216 LEU A CA 1
ATOM 1743 C C . LEU A 1 216 ? -4.842 -2.780 -29.078 1.00 93.00 216 LEU A C 1
ATOM 1745 O O . LEU A 1 216 ? -4.218 -1.816 -29.528 1.00 93.00 216 LEU A O 1
ATOM 1749 N N . GLN A 1 217 ? -4.282 -3.671 -28.262 1.00 90.00 217 GLN A N 1
ATOM 1750 C CA . GLN A 1 217 ? -2.881 -3.666 -27.859 1.00 90.00 217 GLN A CA 1
ATOM 1751 C C . GLN A 1 217 ? -2.403 -5.101 -27.630 1.00 90.00 217 GLN A C 1
ATOM 1753 O O . GLN A 1 217 ? -2.979 -5.819 -26.817 1.00 90.00 217 GLN A O 1
ATOM 1758 N N . SER A 1 218 ? -1.325 -5.499 -28.304 1.00 87.44 218 SER A N 1
ATOM 1759 C CA . SER A 1 218 ? -0.602 -6.733 -27.980 1.00 87.44 218 SER A CA 1
ATOM 1760 C C . SER A 1 218 ? 0.393 -6.483 -26.848 1.00 87.44 218 SER A C 1
ATOM 1762 O O . SER A 1 218 ? 0.971 -5.395 -26.761 1.00 87.44 218 SER A O 1
ATOM 1764 N N . MET A 1 219 ? 0.597 -7.497 -26.009 1.00 87.06 219 MET A N 1
ATOM 1765 C CA . MET A 1 219 ? 1.589 -7.480 -24.934 1.00 87.06 219 MET A CA 1
ATOM 1766 C C . MET A 1 219 ? 2.829 -8.267 -25.334 1.00 87.06 219 MET A C 1
ATOM 1768 O O . MET A 1 219 ? 2.727 -9.286 -26.014 1.00 87.06 219 MET A O 1
ATOM 1772 N N . SER A 1 220 ? 3.989 -7.810 -24.869 1.00 87.06 220 SER A N 1
ATOM 1773 C CA . SER A 1 220 ? 5.283 -8.456 -25.123 1.00 87.06 220 SER A CA 1
ATOM 1774 C C . SER A 1 220 ? 5.619 -9.570 -24.121 1.00 87.06 220 SER A C 1
ATOM 1776 O O . SER A 1 220 ? 6.724 -10.105 -24.152 1.00 87.06 220 SER A O 1
ATOM 1778 N N . PHE A 1 221 ? 4.692 -9.916 -23.223 1.00 91.88 221 PHE A N 1
ATOM 1779 C CA . PHE A 1 221 ? 4.894 -10.923 -22.180 1.00 91.88 221 PHE A CA 1
ATOM 1780 C C . PHE A 1 221 ? 4.434 -12.319 -22.626 1.00 91.88 221 PHE A C 1
ATOM 1782 O O . PHE A 1 221 ? 3.522 -12.427 -23.451 1.00 91.88 221 PHE A O 1
ATOM 1789 N N . PRO A 1 222 ? 5.013 -13.401 -22.073 1.00 92.88 222 PRO A N 1
ATOM 1790 C CA . PRO A 1 222 ? 4.573 -14.757 -22.380 1.00 92.88 222 PRO A CA 1
ATOM 1791 C C . PRO A 1 222 ? 3.092 -14.980 -22.043 1.00 92.88 222 PRO A C 1
ATOM 1793 O O . PRO A 1 222 ? 2.621 -14.561 -20.985 1.00 92.88 222 PRO A O 1
ATOM 1796 N N . ALA A 1 223 ? 2.374 -15.701 -22.911 1.00 90.31 223 ALA A N 1
ATOM 1797 C CA . ALA A 1 223 ? 0.936 -15.947 -22.758 1.00 90.31 223 ALA A CA 1
ATOM 1798 C C . ALA A 1 223 ? 0.580 -16.555 -21.393 1.00 90.31 223 ALA A C 1
ATOM 1800 O O . ALA A 1 223 ? -0.333 -16.075 -20.733 1.00 90.31 223 ALA A O 1
ATOM 1801 N N . TRP A 1 224 ? 1.374 -17.520 -20.919 1.00 91.25 224 TRP A N 1
ATOM 1802 C CA . TRP A 1 224 ? 1.151 -18.197 -19.639 1.00 91.25 224 TRP A CA 1
ATOM 1803 C C . TRP A 1 224 ? 1.192 -17.254 -18.421 1.00 91.25 224 TRP A C 1
ATOM 1805 O O . TRP A 1 224 ? 0.538 -17.521 -17.418 1.00 91.25 224 TRP A O 1
ATOM 1815 N N . VAL A 1 225 ? 1.928 -16.139 -18.500 1.00 91.88 225 VAL A N 1
ATOM 1816 C CA . VAL A 1 225 ? 1.962 -15.119 -17.439 1.00 91.88 225 VAL A CA 1
ATOM 1817 C C . VAL A 1 225 ? 0.695 -14.276 -17.464 1.00 91.88 225 VAL A C 1
ATOM 1819 O O . VAL A 1 225 ? 0.119 -13.965 -16.424 1.00 91.88 225 VAL A O 1
ATOM 1822 N N . ILE A 1 226 ? 0.243 -13.909 -18.661 1.00 90.25 226 ILE A N 1
ATOM 1823 C CA . ILE A 1 226 ? -0.980 -13.127 -18.844 1.00 90.25 226 ILE A CA 1
ATOM 1824 C C . ILE A 1 226 ? -2.204 -13.968 -18.448 1.00 90.25 226 ILE A C 1
ATOM 1826 O O . ILE A 1 226 ? -3.127 -13.467 -17.811 1.00 90.25 226 ILE A O 1
ATOM 1830 N N . GLU A 1 227 ? -2.193 -15.260 -18.758 1.00 88.56 227 GLU A N 1
ATOM 1831 C CA . GLU A 1 227 ? -3.256 -16.212 -18.427 1.00 88.56 227 GLU A CA 1
ATOM 1832 C C . GLU A 1 227 ? -3.310 -16.576 -16.933 1.00 88.56 227 GLU A C 1
ATOM 1834 O O . GLU A 1 227 ? -4.316 -17.114 -16.481 1.00 88.56 227 GLU A O 1
ATOM 1839 N N . ALA A 1 228 ? -2.290 -16.225 -16.137 1.00 87.06 228 ALA A N 1
ATOM 1840 C CA . ALA A 1 228 ? -2.247 -16.512 -14.698 1.00 87.06 228 ALA A CA 1
ATOM 1841 C C . ALA A 1 228 ? -3.353 -15.811 -13.881 1.00 87.06 228 ALA A C 1
ATOM 1843 O O . ALA A 1 228 ? -3.610 -16.172 -12.735 1.00 87.06 228 ALA A O 1
ATOM 1844 N N . ARG A 1 229 ? -4.018 -14.808 -14.461 1.00 89.12 229 ARG A N 1
ATOM 1845 C CA . ARG A 1 229 ? -5.199 -14.149 -13.891 1.00 89.12 229 ARG A CA 1
ATOM 1846 C C . ARG A 1 229 ? -6.160 -13.818 -15.022 1.00 89.12 229 ARG A C 1
ATOM 1848 O O . ARG A 1 229 ? -5.725 -13.333 -16.061 1.00 89.12 229 ARG A O 1
ATOM 1855 N N . ASP A 1 230 ? -7.456 -14.014 -14.818 1.00 89.25 230 ASP A N 1
ATOM 1856 C CA . ASP A 1 230 ? -8.482 -13.443 -15.694 1.00 89.25 230 ASP A CA 1
ATOM 1857 C C . ASP A 1 230 ? -9.053 -12.181 -15.045 1.00 89.25 230 ASP A C 1
ATOM 1859 O O . ASP A 1 230 ? -9.361 -12.168 -13.853 1.00 89.25 230 ASP A O 1
ATOM 1863 N N . VAL A 1 231 ? -9.146 -11.102 -15.821 1.00 90.75 231 VAL A N 1
ATOM 1864 C CA . VAL A 1 231 ? -9.668 -9.815 -15.354 1.00 90.75 231 VAL A CA 1
ATOM 1865 C C . VAL A 1 231 ? -10.916 -9.489 -16.180 1.00 90.75 231 VAL A C 1
ATOM 1867 O O . VAL A 1 231 ? -10.808 -9.281 -17.396 1.00 90.75 231 VAL A O 1
ATOM 1870 N N . PRO A 1 232 ? -12.115 -9.464 -15.567 1.00 91.12 232 PRO A N 1
ATOM 1871 C CA . PRO A 1 232 ? -13.349 -9.197 -16.293 1.00 91.12 232 PRO A CA 1
ATOM 1872 C C . PRO A 1 232 ? -13.354 -7.798 -16.917 1.00 91.12 232 PRO A C 1
ATOM 1874 O O . PRO A 1 232 ? -13.095 -6.796 -16.253 1.00 91.12 232 PRO A O 1
ATOM 1877 N N . LEU A 1 233 ? -13.696 -7.717 -18.207 1.00 92.81 233 LEU A N 1
ATOM 1878 C CA . LEU A 1 233 ? -13.716 -6.450 -18.949 1.00 92.81 233 LEU A CA 1
ATOM 1879 C C . LEU A 1 233 ? -14.702 -5.436 -18.346 1.00 92.81 233 LEU A C 1
ATOM 1881 O O . LEU A 1 233 ? -14.422 -4.239 -18.347 1.00 92.81 233 LEU A O 1
ATOM 1885 N N . ASP A 1 234 ? -15.835 -5.915 -17.827 1.00 92.25 234 ASP A N 1
ATOM 1886 C CA . ASP A 1 234 ? -16.855 -5.077 -17.188 1.00 92.25 234 ASP A CA 1
ATOM 1887 C C . ASP A 1 234 ? -16.312 -4.391 -15.922 1.00 92.25 234 ASP A C 1
ATOM 1889 O O . ASP A 1 234 ? -16.504 -3.191 -15.736 1.00 92.25 234 ASP A O 1
ATOM 1893 N N . ASP A 1 235 ? -15.531 -5.104 -15.106 1.00 88.12 235 ASP A N 1
ATOM 1894 C CA . ASP A 1 235 ? -14.920 -4.551 -13.891 1.00 88.12 235 ASP A CA 1
ATOM 1895 C C . ASP A 1 235 ? -13.831 -3.522 -14.214 1.00 88.12 235 ASP A C 1
ATOM 1897 O O . ASP A 1 235 ? -13.730 -2.486 -13.548 1.00 88.12 235 ASP A O 1
ATOM 1901 N N . VAL A 1 236 ? -13.050 -3.759 -15.275 1.00 91.62 236 VAL A N 1
ATOM 1902 C CA . VAL A 1 236 ? -12.069 -2.786 -15.783 1.00 91.62 236 VAL A CA 1
ATOM 1903 C C . VAL A 1 236 ? -12.782 -1.531 -16.278 1.00 91.62 236 VAL A C 1
ATOM 1905 O O . VAL A 1 236 ? -12.409 -0.423 -15.896 1.00 91.62 236 VAL A O 1
ATOM 1908 N N . ALA A 1 237 ? -13.835 -1.684 -17.086 1.00 91.38 237 ALA A N 1
ATOM 1909 C CA . ALA A 1 237 ? -14.605 -0.564 -17.620 1.00 91.38 237 ALA A CA 1
ATOM 1910 C C . ALA A 1 237 ? -15.270 0.260 -16.506 1.00 91.38 237 ALA A C 1
ATOM 1912 O O . ALA A 1 237 ? -15.176 1.488 -16.521 1.00 91.38 237 ALA A O 1
ATOM 1913 N N . LYS A 1 238 ? -15.871 -0.399 -15.505 1.00 82.38 238 LYS A N 1
ATOM 1914 C CA . LYS A 1 238 ? -16.425 0.259 -14.312 1.00 82.38 238 LYS A CA 1
ATOM 1915 C C . LYS A 1 238 ? -15.353 0.993 -13.520 1.00 82.38 238 LYS A C 1
ATOM 1917 O O . LYS A 1 238 ? -15.584 2.128 -13.120 1.00 82.38 238 LYS A O 1
ATOM 1922 N N . SER A 1 239 ? -14.181 0.385 -13.331 1.00 76.56 239 SER A N 1
ATOM 1923 C CA . SER A 1 239 ? -13.069 1.005 -12.603 1.00 76.56 239 SER A CA 1
ATOM 1924 C C . SER A 1 239 ? -12.543 2.250 -13.324 1.00 76.56 239 SER A C 1
ATOM 1926 O O . SER A 1 239 ? -12.332 3.276 -12.681 1.00 76.56 239 SER A O 1
ATOM 1928 N N . ILE A 1 240 ? -12.392 2.201 -14.656 1.00 80.50 240 ILE A N 1
ATOM 1929 C CA . ILE A 1 240 ? -12.032 3.373 -15.470 1.00 80.50 240 ILE A CA 1
ATOM 1930 C C . ILE A 1 240 ? -13.106 4.450 -15.330 1.00 80.50 240 ILE A C 1
ATOM 1932 O O . ILE A 1 240 ? -12.775 5.578 -14.981 1.00 80.50 240 ILE A O 1
ATOM 1936 N N . ALA A 1 241 ? -14.377 4.106 -15.560 1.00 77.94 241 ALA A N 1
ATOM 1937 C CA . ALA A 1 241 ? -15.484 5.056 -15.511 1.00 77.94 241 ALA A CA 1
ATOM 1938 C C . ALA A 1 241 ? -15.582 5.733 -14.140 1.00 77.94 241 ALA A C 1
ATOM 1940 O O . ALA A 1 241 ? -15.597 6.960 -14.070 1.00 77.94 241 ALA A O 1
ATOM 1941 N N . HIS A 1 242 ? -15.563 4.946 -13.061 1.00 71.25 242 HIS A N 1
ATOM 1942 C CA . HIS A 1 242 ? -15.571 5.446 -11.691 1.00 71.25 242 HIS A CA 1
ATOM 1943 C C . HIS A 1 242 ? -14.395 6.390 -11.445 1.00 71.25 242 HIS A C 1
ATOM 1945 O O . HIS A 1 242 ? -14.607 7.518 -11.017 1.00 71.25 242 HIS A O 1
ATOM 1951 N N . ARG A 1 243 ? -13.170 5.983 -11.795 1.00 66.50 243 ARG A N 1
ATOM 1952 C CA . ARG A 1 243 ? -11.981 6.810 -11.579 1.00 66.50 243 ARG A CA 1
ATOM 1953 C C . ARG A 1 243 ? -12.030 8.111 -12.362 1.00 66.50 243 ARG A C 1
ATOM 1955 O O . ARG A 1 243 ? -11.807 9.164 -11.789 1.00 66.50 243 ARG A O 1
ATOM 1962 N N . THR A 1 244 ? -12.400 8.058 -13.639 1.00 69.44 244 THR A N 1
ATOM 1963 C CA . THR A 1 244 ? -12.533 9.268 -14.456 1.00 69.44 244 THR A CA 1
ATOM 1964 C C . THR A 1 244 ? -13.660 10.177 -13.988 1.00 69.44 244 THR A C 1
ATOM 1966 O O . THR A 1 244 ? -13.525 11.379 -14.133 1.00 69.44 244 THR A O 1
ATOM 1969 N N . ALA A 1 245 ? -14.746 9.633 -13.430 1.00 67.50 245 ALA A N 1
ATOM 1970 C CA . ALA A 1 245 ? -15.855 10.415 -12.893 1.00 67.50 245 ALA A CA 1
ATOM 1971 C C . ALA A 1 245 ? -15.527 11.036 -11.526 1.00 67.50 245 ALA A C 1
ATOM 1973 O O . ALA A 1 245 ? -15.998 12.129 -11.238 1.00 67.50 245 ALA A O 1
ATOM 1974 N N . VAL A 1 246 ? -14.714 10.362 -10.704 1.00 58.38 246 VAL A N 1
ATOM 1975 C CA . VAL A 1 246 ? -14.200 10.890 -9.429 1.00 58.38 246 VAL A CA 1
ATOM 1976 C C . VAL A 1 246 ? -13.097 11.928 -9.660 1.00 58.38 246 VAL A C 1
ATOM 1978 O O . VAL A 1 246 ? -13.064 12.940 -8.974 1.00 58.38 246 VAL A O 1
ATOM 1981 N N . ASP A 1 247 ? -12.209 11.701 -10.633 1.00 48.69 247 ASP A N 1
ATOM 1982 C CA . ASP A 1 247 ? -11.158 12.646 -11.044 1.00 48.69 247 ASP A CA 1
ATOM 1983 C C . ASP A 1 247 ? -11.714 13.817 -11.884 1.00 48.69 247 ASP A C 1
ATOM 1985 O O . ASP A 1 247 ? -10.972 14.725 -12.261 1.00 48.69 247 ASP A O 1
ATOM 1989 N N . TRP A 1 248 ? -13.005 13.792 -12.230 1.00 47.19 248 TRP A N 1
ATOM 1990 C CA . TRP A 1 248 ? -13.636 14.837 -13.026 1.00 47.19 248 TRP A CA 1
ATOM 1991 C C . TRP A 1 248 ? -13.947 16.054 -12.154 1.00 47.19 248 TRP A C 1
ATOM 1993 O O . TRP A 1 248 ? -14.948 16.091 -11.442 1.00 47.19 248 TRP A O 1
ATOM 2003 N N . GLU A 1 249 ? -13.105 17.082 -12.250 1.00 48.97 249 GLU A N 1
ATOM 2004 C CA . GLU A 1 249 ? -13.409 18.404 -11.708 1.00 48.97 249 GLU A CA 1
ATOM 2005 C C . GLU A 1 249 ? -14.123 19.266 -12.765 1.00 48.97 249 GLU A C 1
ATOM 2007 O O . GLU A 1 249 ? -13.553 19.552 -13.828 1.00 48.97 249 GLU A O 1
ATOM 2012 N N . PRO A 1 250 ? -15.349 19.755 -12.508 1.00 41.09 250 PRO A N 1
ATOM 2013 C CA . PRO A 1 250 ? -15.898 20.855 -13.278 1.00 41.09 250 PRO A CA 1
ATOM 2014 C C . PRO A 1 250 ? -15.170 22.141 -12.867 1.00 41.09 250 PRO A C 1
ATOM 2016 O O . PRO A 1 250 ? -15.542 22.778 -11.891 1.00 41.09 250 PRO A O 1
ATOM 2019 N N . ALA A 1 251 ? -14.139 22.516 -13.627 1.00 39.44 251 ALA A N 1
ATOM 2020 C CA . ALA A 1 251 ? -13.485 23.827 -13.571 1.00 39.44 251 ALA A CA 1
ATOM 2021 C C . ALA A 1 251 ? -13.096 24.303 -12.152 1.00 39.44 251 ALA A C 1
ATOM 2023 O O . ALA A 1 251 ? -13.679 25.244 -11.616 1.00 39.44 251 ALA A O 1
ATOM 2024 N N . SER A 1 252 ? -12.065 23.689 -11.574 1.00 36.84 252 SER A N 1
ATOM 2025 C CA . SER A 1 252 ? -11.292 24.271 -10.474 1.00 36.84 252 SER A CA 1
ATOM 2026 C C . SER A 1 252 ? -9.938 24.716 -11.042 1.00 36.84 252 SER A C 1
ATOM 2028 O O . SER A 1 252 ? -9.198 23.924 -11.619 1.00 36.84 252 SER A O 1
ATOM 2030 N N . GLU A 1 253 ? -9.632 26.013 -10.949 1.00 36.31 253 GLU A N 1
ATOM 2031 C CA . GLU A 1 253 ? -8.341 26.613 -11.333 1.00 36.31 253 GLU A CA 1
ATOM 2032 C C . GLU A 1 253 ? -7.244 26.308 -10.284 1.00 36.31 253 GLU A C 1
ATOM 2034 O O . GLU A 1 253 ? -6.487 27.188 -9.877 1.00 36.31 253 GLU A O 1
ATOM 2039 N N . GLY A 1 254 ? -7.176 25.064 -9.80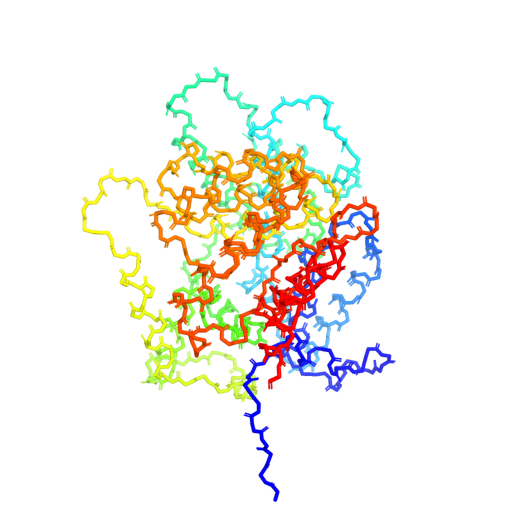3 1.00 43.06 254 GLY A N 1
ATOM 2040 C CA . GLY A 1 254 ? -6.180 24.580 -8.847 1.00 43.06 254 GLY A CA 1
ATOM 2041 C C . GLY A 1 254 ? -5.103 23.717 -9.507 1.00 43.06 254 GLY A C 1
ATOM 2042 O O . GLY A 1 254 ? -5.324 23.097 -10.547 1.00 43.06 254 GLY A O 1
ATOM 2043 N N . LEU A 1 255 ? -3.911 23.669 -8.901 1.00 42.41 255 LEU A N 1
ATOM 2044 C CA . LEU A 1 255 ? -2.853 22.738 -9.307 1.00 42.41 255 LEU A CA 1
ATOM 2045 C C . LEU A 1 255 ? -3.382 21.291 -9.227 1.00 42.41 255 LEU A C 1
ATOM 2047 O O . LEU A 1 255 ? -3.946 20.925 -8.195 1.00 42.41 255 LEU A O 1
ATOM 2051 N N . PRO A 1 256 ? -3.185 20.451 -10.261 1.00 43.69 256 PRO A N 1
ATOM 2052 C CA . PRO A 1 256 ? -3.659 19.073 -10.239 1.00 43.69 256 PRO A CA 1
ATOM 2053 C C . PRO A 1 256 ? -3.037 18.310 -9.064 1.00 43.69 256 PRO A C 1
ATOM 2055 O O . PRO A 1 256 ? -1.814 18.265 -8.926 1.00 43.69 256 PRO A O 1
ATOM 2058 N N . GLN A 1 257 ? -3.883 17.692 -8.236 1.00 50.31 257 GLN A N 1
ATOM 2059 C CA . GLN A 1 257 ? -3.458 16.812 -7.149 1.00 50.31 257 GLN A CA 1
ATOM 2060 C C . GLN A 1 257 ? -2.670 15.624 -7.734 1.00 50.31 257 GLN A C 1
ATOM 2062 O O . GLN A 1 257 ? -3.233 14.822 -8.489 1.00 50.31 257 GLN A O 1
ATOM 2067 N N . PRO A 1 258 ? -1.383 15.429 -7.404 1.00 53.41 258 PRO A N 1
ATOM 2068 C CA . PRO A 1 258 ? -0.688 14.209 -7.754 1.00 53.41 258 PRO A CA 1
ATOM 2069 C C . PRO A 1 258 ? -1.149 13.107 -6.792 1.00 53.41 258 PRO A C 1
ATOM 2071 O O . PRO A 1 258 ? -0.458 12.798 -5.830 1.00 53.41 258 PRO A O 1
ATOM 2074 N N . LYS A 1 259 ? -2.307 12.478 -7.058 1.00 54.12 259 LYS A N 1
ATOM 2075 C CA . LYS A 1 259 ? -2.857 11.348 -6.268 1.00 54.12 259 LYS A CA 1
ATOM 2076 C C . LYS A 1 259 ? -1.845 10.221 -6.008 1.00 54.12 259 LYS A C 1
ATOM 2078 O O . LYS A 1 259 ? -1.936 9.521 -5.007 1.00 54.12 259 LYS A O 1
ATOM 2083 N N . PHE A 1 260 ? -0.855 10.062 -6.890 1.00 51.62 260 PHE A N 1
ATOM 2084 C CA . PHE A 1 260 ? 0.280 9.160 -6.679 1.00 51.62 260 PHE A CA 1
ATOM 2085 C C . PHE A 1 260 ? 1.071 9.492 -5.399 1.00 51.62 260 PHE A C 1
ATOM 2087 O O . PHE A 1 260 ? 1.429 8.587 -4.656 1.00 51.62 260 PHE A O 1
ATOM 2094 N N . LEU A 1 261 ? 1.289 10.777 -5.098 1.00 58.22 261 LEU A N 1
ATOM 2095 C CA . LEU A 1 261 ? 2.026 11.207 -3.910 1.00 58.22 261 LEU A CA 1
ATOM 2096 C C . LEU A 1 261 ? 1.289 10.841 -2.615 1.00 58.22 261 LEU A C 1
ATOM 2098 O O . LEU A 1 261 ? 1.925 10.363 -1.683 1.00 58.22 261 LEU A O 1
ATOM 2102 N N . LEU A 1 262 ? -0.038 11.002 -2.568 1.00 67.06 262 LEU A N 1
ATOM 2103 C CA . LEU A 1 262 ? -0.843 10.643 -1.392 1.00 67.06 262 LEU A CA 1
ATOM 2104 C C . LEU A 1 262 ? -0.826 9.135 -1.112 1.00 67.06 262 LEU A C 1
ATOM 2106 O O . LEU A 1 262 ? -0.697 8.726 0.042 1.00 67.06 262 LEU A O 1
ATOM 2110 N N . ALA A 1 263 ? -0.896 8.307 -2.158 1.00 63.25 263 ALA A N 1
ATOM 2111 C CA . ALA A 1 263 ? -0.807 6.854 -2.020 1.00 63.25 263 ALA A CA 1
ATOM 2112 C C . ALA A 1 263 ? 0.565 6.409 -1.474 1.00 63.25 263 ALA A C 1
ATOM 2114 O O . ALA A 1 263 ? 0.641 5.574 -0.570 1.00 63.25 263 ALA A O 1
ATOM 2115 N N . GLU A 1 264 ? 1.650 7.005 -1.975 1.00 59.47 264 GLU A N 1
ATOM 2116 C CA . GLU A 1 264 ? 3.006 6.755 -1.475 1.00 59.47 264 GLU A CA 1
ATOM 2117 C C . GLU A 1 264 ? 3.182 7.249 -0.028 1.00 59.47 264 GLU A C 1
ATOM 2119 O O . GLU A 1 264 ? 3.703 6.518 0.820 1.00 59.47 264 GLU A O 1
ATOM 2124 N N . MET A 1 265 ? 2.657 8.436 0.301 1.00 72.75 265 MET A N 1
ATOM 2125 C CA . MET A 1 265 ? 2.618 8.957 1.673 1.00 72.75 265 MET A CA 1
ATOM 2126 C C . MET A 1 265 ? 1.882 8.005 2.622 1.00 72.75 265 MET A C 1
ATOM 2128 O O . MET A 1 265 ? 2.382 7.737 3.710 1.00 72.75 265 MET A O 1
ATOM 2132 N N . ALA A 1 266 ? 0.744 7.433 2.214 1.00 74.25 266 ALA A N 1
ATOM 2133 C CA . ALA A 1 266 ? -0.002 6.458 3.014 1.00 74.25 266 ALA A CA 1
ATOM 2134 C C . ALA A 1 266 ? 0.773 5.161 3.265 1.00 74.25 266 ALA A C 1
ATOM 2136 O O . ALA A 1 266 ? 0.785 4.651 4.391 1.00 74.25 266 ALA A O 1
ATOM 2137 N N . ASN A 1 267 ? 1.467 4.641 2.253 1.00 66.44 267 ASN A N 1
ATOM 2138 C CA . ASN A 1 267 ? 2.311 3.460 2.417 1.00 66.44 267 ASN A CA 1
ATOM 2139 C C . ASN A 1 267 ? 3.469 3.711 3.389 1.00 66.44 267 ASN A C 1
ATOM 2141 O O . ASN A 1 267 ? 3.735 2.876 4.257 1.00 66.44 267 ASN A O 1
ATOM 2145 N N . HIS A 1 268 ? 4.129 4.861 3.282 1.00 65.88 268 HIS A N 1
ATOM 2146 C CA . HIS A 1 268 ? 5.239 5.206 4.163 1.00 65.88 268 HIS A CA 1
ATOM 2147 C C . HIS A 1 268 ? 4.782 5.552 5.580 1.00 65.88 268 HIS A C 1
ATOM 2149 O O . HIS A 1 268 ? 5.384 5.081 6.542 1.00 65.88 268 HIS A O 1
ATOM 2155 N N . ALA A 1 269 ? 3.676 6.284 5.729 1.00 77.31 269 ALA A N 1
ATOM 2156 C CA . ALA A 1 269 ? 3.064 6.558 7.023 1.00 77.31 269 ALA A CA 1
ATOM 2157 C C . ALA A 1 269 ? 2.763 5.256 7.778 1.00 77.31 269 ALA A C 1
ATOM 2159 O O . ALA A 1 269 ? 3.089 5.143 8.954 1.00 77.31 269 ALA A O 1
ATOM 2160 N N . ARG A 1 270 ? 2.256 4.216 7.100 1.00 76.62 270 ARG A N 1
ATOM 2161 C CA . ARG A 1 270 ? 2.087 2.882 7.703 1.00 76.62 270 ARG A CA 1
ATOM 2162 C C . ARG A 1 270 ? 3.407 2.298 8.220 1.00 76.62 270 ARG A C 1
ATOM 2164 O O . ARG A 1 270 ? 3.416 1.676 9.281 1.00 76.62 270 ARG A O 1
ATOM 2171 N N . GLY A 1 271 ? 4.507 2.491 7.493 1.00 66.25 271 GLY A N 1
ATOM 2172 C CA . GLY A 1 271 ? 5.839 2.079 7.933 1.00 66.25 271 GLY A CA 1
ATOM 2173 C C . GLY A 1 271 ? 6.326 2.853 9.162 1.00 66.2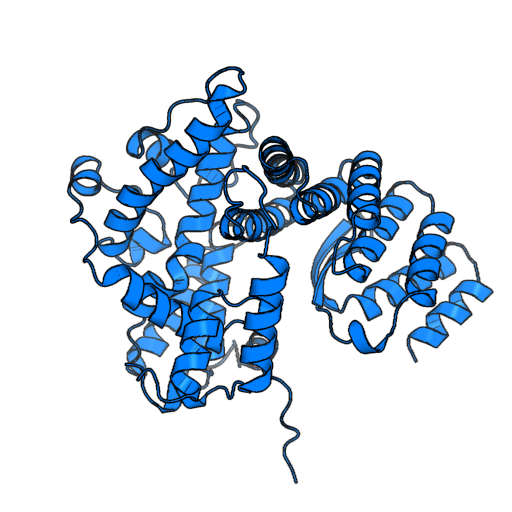5 271 GLY A C 1
ATOM 2174 O O . GLY A 1 271 ? 6.787 2.251 10.129 1.00 66.25 271 GLY A O 1
ATOM 2175 N N . LEU A 1 272 ? 6.144 4.175 9.166 1.00 71.25 272 LEU A N 1
ATOM 2176 C CA . LEU A 1 272 ? 6.472 5.040 10.300 1.00 71.25 272 LEU A CA 1
ATOM 2177 C C . LEU A 1 272 ? 5.663 4.679 11.551 1.00 71.25 272 LEU A C 1
ATOM 2179 O O . LEU A 1 272 ? 6.232 4.577 12.635 1.00 71.25 272 LEU A O 1
ATOM 2183 N N . LEU A 1 273 ? 4.362 4.417 11.408 1.00 76.38 273 LEU A N 1
ATOM 2184 C CA . LEU A 1 273 ? 3.499 4.013 12.520 1.00 76.38 273 LEU A CA 1
ATOM 2185 C C . LEU A 1 273 ? 3.940 2.671 13.123 1.00 76.38 273 LEU A C 1
ATOM 2187 O O . LEU A 1 273 ? 3.984 2.551 14.344 1.00 76.38 273 LEU A O 1
ATOM 2191 N N . LYS A 1 274 ? 4.341 1.690 12.297 1.00 73.06 274 LYS A N 1
ATOM 2192 C CA . LYS A 1 274 ? 4.940 0.432 12.789 1.00 73.06 274 LYS A CA 1
ATOM 2193 C C . LYS A 1 274 ? 6.219 0.661 13.589 1.00 73.06 274 LYS A C 1
ATOM 2195 O O . LYS A 1 274 ? 6.431 -0.005 14.594 1.00 73.06 274 LYS A O 1
ATOM 2200 N N . ALA A 1 275 ? 7.029 1.628 13.170 1.00 65.75 275 ALA A N 1
ATOM 2201 C CA . ALA A 1 275 ? 8.253 2.017 13.861 1.00 65.75 275 ALA A CA 1
ATOM 2202 C C . ALA A 1 275 ? 8.007 2.915 15.095 1.00 65.75 275 ALA A C 1
ATOM 2204 O O . ALA A 1 275 ? 8.959 3.452 15.657 1.00 65.75 275 ALA A O 1
ATOM 2205 N N . GLY A 1 276 ? 6.749 3.141 15.502 1.00 71.12 276 GLY A N 1
ATOM 2206 C CA . GLY A 1 276 ? 6.393 4.020 16.624 1.00 71.12 276 GLY A CA 1
ATOM 2207 C C . GLY A 1 276 ? 6.545 5.519 16.331 1.00 71.12 276 GLY A C 1
ATOM 2208 O O . GLY A 1 276 ? 6.405 6.346 17.230 1.00 71.12 276 GLY A O 1
ATOM 2209 N N . ARG A 1 277 ? 6.803 5.898 15.076 1.00 70.38 277 ARG A N 1
ATOM 2210 C CA . ARG A 1 277 ? 7.041 7.280 14.627 1.00 70.38 277 ARG A CA 1
ATOM 2211 C C . ARG A 1 277 ? 5.741 7.962 14.192 1.00 70.38 277 ARG A C 1
ATOM 2213 O O . ARG A 1 277 ? 5.614 8.438 13.065 1.00 70.38 277 ARG A O 1
ATOM 2220 N N . ALA A 1 278 ? 4.757 8.005 15.090 1.00 79.38 278 ALA A N 1
ATOM 2221 C CA . ALA A 1 278 ? 3.431 8.554 14.785 1.00 79.38 278 ALA A CA 1
ATOM 2222 C C . ALA A 1 278 ? 3.458 10.050 14.413 1.00 79.38 278 ALA A C 1
ATOM 2224 O O . ALA A 1 278 ? 2.734 10.470 13.514 1.00 79.38 278 ALA A O 1
ATOM 2225 N N . ALA A 1 279 ? 4.336 10.836 15.048 1.00 76.25 279 ALA A N 1
ATOM 2226 C CA . ALA A 1 279 ? 4.495 12.261 14.749 1.00 76.25 279 ALA A CA 1
ATOM 2227 C C . ALA A 1 279 ? 4.972 12.505 13.306 1.00 76.25 279 ALA A C 1
ATOM 2229 O O . ALA A 1 279 ? 4.409 13.339 12.602 1.00 76.25 279 ALA A O 1
ATOM 2230 N N . ASP A 1 280 ? 5.948 11.722 12.840 1.00 68.38 280 ASP A N 1
ATOM 2231 C CA . ASP A 1 280 ? 6.471 11.839 11.475 1.00 68.38 280 ASP A CA 1
ATOM 2232 C C . ASP A 1 280 ? 5.423 11.417 10.436 1.00 68.38 280 ASP A C 1
ATOM 2234 O O . ASP A 1 280 ? 5.289 12.043 9.386 1.00 68.38 280 ASP A O 1
ATOM 2238 N N . ALA A 1 281 ? 4.638 10.378 10.744 1.00 78.12 281 ALA A N 1
ATOM 2239 C CA . ALA A 1 281 ? 3.533 9.945 9.895 1.00 78.12 281 ALA A CA 1
ATOM 2240 C C . ALA A 1 281 ? 2.442 11.023 9.780 1.00 78.12 281 ALA A C 1
ATOM 2242 O O . ALA A 1 281 ? 1.922 11.258 8.690 1.00 78.12 281 ALA A O 1
ATOM 2243 N N . ALA A 1 282 ? 2.112 11.699 10.885 1.00 83.56 282 ALA A N 1
ATOM 2244 C CA . ALA A 1 282 ? 1.144 12.790 10.893 1.00 83.56 282 ALA A CA 1
ATOM 2245 C C . ALA A 1 282 ? 1.638 13.994 10.074 1.00 83.56 282 ALA A C 1
ATOM 2247 O O . ALA A 1 282 ? 0.886 14.521 9.256 1.00 83.56 282 ALA A O 1
ATOM 2248 N N . ALA A 1 283 ? 2.911 14.368 10.214 1.00 74.31 283 ALA A N 1
ATOM 2249 C CA . ALA A 1 283 ? 3.497 15.508 9.511 1.00 74.31 283 ALA A CA 1
ATOM 2250 C C . ALA A 1 283 ? 3.411 15.398 7.978 1.00 74.31 283 ALA A C 1
ATOM 2252 O O . ALA A 1 283 ? 3.224 16.405 7.295 1.00 74.31 283 ALA A O 1
ATOM 2253 N N . LEU A 1 284 ? 3.480 14.180 7.424 1.00 73.75 284 LEU A N 1
ATOM 2254 C CA . LEU A 1 284 ? 3.272 13.943 5.988 1.00 73.75 284 LEU A CA 1
ATOM 2255 C C . LEU A 1 284 ? 1.904 14.435 5.509 1.00 73.75 284 LEU A C 1
ATOM 2257 O O . LEU A 1 284 ? 1.795 15.040 4.442 1.00 73.75 284 LEU A O 1
ATOM 2261 N N . PHE A 1 285 ? 0.863 14.179 6.299 1.00 83.62 285 PHE A N 1
ATOM 2262 C CA . PHE A 1 285 ? -0.500 14.559 5.950 1.00 83.62 285 PHE A CA 1
ATOM 2263 C C . PHE A 1 285 ? -0.852 15.980 6.377 1.00 83.62 285 PHE A C 1
ATOM 2265 O O . PHE A 1 285 ? -1.665 16.611 5.710 1.00 83.62 285 PHE A O 1
ATOM 2272 N N . GLU A 1 286 ? -0.220 16.518 7.423 1.00 81.94 286 GLU A N 1
ATOM 2273 C CA . GLU A 1 286 ? -0.280 17.956 7.719 1.00 81.94 286 GLU A CA 1
ATOM 2274 C C . GLU A 1 286 ? 0.246 18.754 6.525 1.00 81.94 286 GLU A C 1
ATOM 2276 O O . GLU A 1 286 ? -0.454 19.617 6.002 1.00 81.94 286 GLU A O 1
ATOM 2281 N N . PHE A 1 287 ? 1.408 18.366 6.002 1.00 74.88 287 PHE A N 1
ATOM 2282 C CA . PHE A 1 287 ? 1.962 18.944 4.786 1.00 74.88 287 PHE A CA 1
ATOM 2283 C C . PHE A 1 287 ? 1.041 18.776 3.567 1.00 74.88 287 PHE A C 1
ATOM 2285 O O . PHE A 1 287 ? 0.844 19.719 2.797 1.00 74.88 287 PHE A O 1
ATOM 2292 N N . ALA A 1 288 ? 0.456 17.588 3.378 1.00 74.25 288 ALA A N 1
ATOM 2293 C CA . ALA A 1 288 ? -0.485 17.361 2.284 1.00 74.25 288 ALA A CA 1
ATOM 2294 C C . ALA A 1 288 ? -1.694 18.307 2.372 1.00 74.25 288 ALA A C 1
ATOM 2296 O O . ALA A 1 288 ? -2.101 18.867 1.357 1.00 74.25 288 ALA A O 1
ATOM 2297 N N . LEU A 1 289 ? -2.223 18.544 3.575 1.00 76.69 289 LEU A N 1
ATOM 2298 C CA . LEU A 1 289 ? -3.336 19.467 3.807 1.00 76.69 289 LEU A CA 1
ATOM 2299 C C . LEU A 1 289 ? -2.936 20.943 3.725 1.00 76.69 289 LEU A C 1
ATOM 2301 O O . LEU A 1 289 ? -3.778 21.772 3.405 1.00 76.69 289 LEU A O 1
ATOM 2305 N N . GLU A 1 290 ? -1.676 21.305 3.957 1.00 71.06 290 GLU A N 1
ATOM 2306 C CA . GLU A 1 290 ? -1.207 22.660 3.638 1.00 71.06 290 GLU A CA 1
ATOM 2307 C C . GLU A 1 290 ? -1.276 22.937 2.133 1.00 71.06 290 GLU A C 1
ATOM 2309 O O . GLU A 1 290 ? -1.565 24.062 1.722 1.00 71.06 290 GLU A O 1
ATOM 2314 N N . LYS A 1 291 ? -0.999 21.924 1.299 1.00 65.44 291 LYS A N 1
ATOM 2315 C CA . LYS A 1 291 ? -1.018 22.063 -0.167 1.00 65.44 291 LYS A CA 1
ATOM 2316 C C . LYS A 1 291 ? -2.412 21.882 -0.751 1.00 65.44 291 LYS A C 1
ATOM 2318 O O . LYS A 1 291 ? -2.781 22.594 -1.683 1.00 65.44 291 LYS A O 1
ATOM 2323 N N . TRP A 1 292 ? -3.174 20.953 -0.190 1.00 68.94 292 TRP A N 1
ATOM 2324 C CA . TRP A 1 292 ? -4.529 20.617 -0.605 1.00 68.94 292 TRP A CA 1
ATOM 2325 C C . TRP A 1 292 ? -5.457 20.648 0.615 1.00 68.94 292 TRP A C 1
ATOM 2327 O O . TRP A 1 292 ? -5.816 19.597 1.149 1.00 68.94 292 TRP A O 1
ATOM 2337 N N . PRO A 1 293 ? -5.863 21.851 1.068 1.00 70.62 293 PRO A N 1
ATOM 2338 C CA . PRO A 1 293 ? -6.655 22.010 2.289 1.00 70.62 293 PRO A CA 1
ATOM 2339 C C . PRO A 1 293 ? -7.985 21.272 2.269 1.00 70.62 293 PRO A C 1
ATOM 2341 O O . PRO A 1 293 ? -8.477 20.888 3.330 1.00 70.62 293 PRO A O 1
ATOM 2344 N N . ASP A 1 294 ? -8.537 21.059 1.075 1.00 74.44 294 ASP A N 1
ATOM 2345 C CA . ASP A 1 294 ? -9.824 20.407 0.845 1.00 74.44 294 ASP A CA 1
ATOM 2346 C C . ASP A 1 294 ? -9.696 18.895 0.592 1.00 74.44 294 ASP A C 1
ATOM 2348 O O . ASP A 1 294 ? -10.702 18.224 0.375 1.00 74.44 294 ASP A O 1
ATOM 2352 N N . ASP A 1 295 ? -8.485 18.327 0.645 1.00 78.31 295 ASP A N 1
ATOM 2353 C CA . ASP A 1 295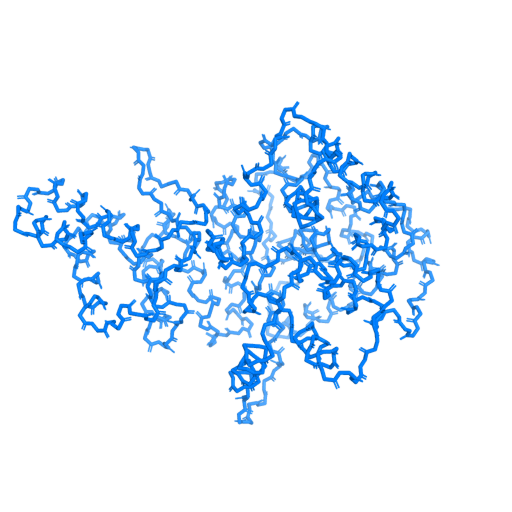 ? -8.291 16.901 0.394 1.00 78.31 295 ASP A CA 1
ATOM 2354 C C . ASP A 1 295 ? -8.863 16.055 1.543 1.00 78.31 295 ASP A C 1
ATOM 2356 O O . ASP A 1 295 ? -8.461 16.131 2.709 1.00 78.31 295 ASP A O 1
ATOM 2360 N N . ILE A 1 296 ? -9.877 15.260 1.214 1.00 84.31 296 ILE A N 1
ATOM 2361 C CA . ILE A 1 296 ? -10.628 14.453 2.176 1.00 84.31 296 ILE A CA 1
ATOM 2362 C C . ILE A 1 296 ? -9.815 13.219 2.604 1.00 84.31 296 ILE A C 1
ATOM 2364 O O . ILE A 1 296 ? -9.875 12.812 3.768 1.00 84.31 296 ILE A O 1
ATOM 2368 N N . GLU A 1 297 ? -9.028 12.636 1.695 1.00 85.62 297 GLU A N 1
ATOM 2369 C CA . GLU A 1 297 ? -8.232 11.431 1.946 1.00 85.62 297 GLU A CA 1
ATOM 2370 C C . GLU A 1 297 ? -7.027 11.746 2.838 1.00 85.62 297 GLU A C 1
ATOM 2372 O O . GLU A 1 297 ? -6.832 11.091 3.865 1.00 85.62 297 GLU A O 1
ATOM 2377 N N . ALA A 1 298 ? -6.278 12.803 2.518 1.00 85.38 298 ALA A N 1
ATOM 2378 C CA . ALA A 1 298 ? -5.192 13.314 3.345 1.00 85.38 298 ALA A CA 1
ATOM 2379 C C . ALA A 1 298 ? -5.689 13.657 4.755 1.00 85.38 298 ALA A C 1
ATOM 2381 O O . ALA A 1 298 ? -5.036 13.319 5.743 1.00 85.38 298 ALA A O 1
ATOM 2382 N N . ARG A 1 299 ? -6.887 14.247 4.873 1.00 92.75 299 ARG A N 1
ATOM 2383 C CA . ARG A 1 299 ? -7.484 14.568 6.176 1.00 92.75 299 ARG A CA 1
ATOM 2384 C C . ARG A 1 299 ? -7.829 13.330 6.986 1.00 92.75 299 ARG A C 1
ATOM 2386 O O . ARG A 1 299 ? -7.541 13.288 8.183 1.00 92.75 299 ARG A O 1
ATOM 2393 N N . ASN A 1 300 ? -8.415 12.316 6.358 1.00 94.75 300 ASN A N 1
ATOM 2394 C CA . ASN A 1 300 ? -8.672 11.051 7.035 1.00 94.75 300 ASN A CA 1
ATOM 2395 C C . ASN A 1 300 ? -7.365 10.367 7.468 1.00 94.75 300 ASN A C 1
ATOM 2397 O O . ASN A 1 300 ? -7.277 9.879 8.595 1.00 94.75 300 ASN A O 1
ATOM 2401 N N . ASN A 1 301 ? -6.347 10.368 6.607 1.00 93.56 301 ASN A 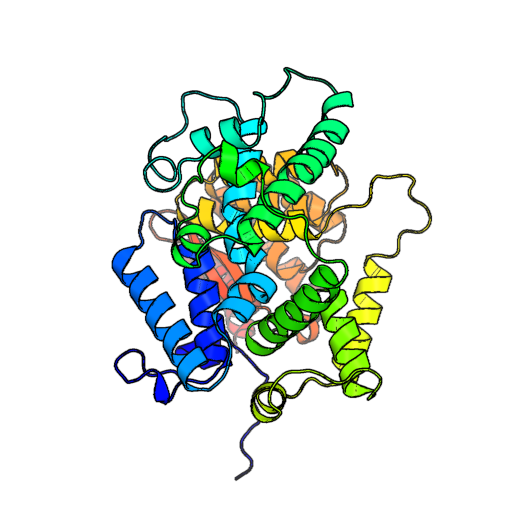N 1
ATOM 2402 C CA . ASN A 1 301 ? -5.059 9.746 6.896 1.00 93.56 301 ASN A CA 1
ATOM 2403 C C . ASN A 1 301 ? -4.283 10.482 8.000 1.00 93.56 301 ASN A C 1
ATOM 2405 O O . ASN A 1 301 ? -3.678 9.824 8.848 1.00 93.56 301 ASN A O 1
ATOM 2409 N N . LEU A 1 302 ? -4.375 11.815 8.074 1.00 95.62 302 LEU A N 1
ATOM 2410 C CA . LEU A 1 302 ? -3.886 12.584 9.223 1.00 95.62 302 LEU A CA 1
ATOM 2411 C C . LEU A 1 302 ? -4.582 12.135 10.510 1.00 95.62 302 LEU A C 1
ATOM 2413 O O . LEU A 1 302 ? -3.928 11.817 11.502 1.00 95.62 302 LEU A O 1
ATOM 2417 N N . GLY A 1 303 ? -5.914 12.049 10.471 1.00 96.94 303 GLY A N 1
ATOM 2418 C CA . GLY A 1 303 ? -6.709 11.552 11.587 1.00 96.94 303 GLY A CA 1
ATOM 2419 C C . GLY A 1 303 ? -6.266 10.162 12.049 1.00 96.94 303 GLY A C 1
ATOM 2420 O O . GLY A 1 303 ? -6.087 9.940 13.240 1.00 96.94 303 GLY A O 1
ATOM 2421 N N . PHE A 1 304 ? -6.014 9.249 11.110 1.00 96.62 304 PHE A N 1
ATOM 2422 C CA . PHE A 1 304 ? -5.520 7.901 11.387 1.00 96.62 304 PHE A CA 1
ATOM 2423 C C . PHE A 1 304 ? -4.129 7.868 12.042 1.00 96.62 304 PHE A C 1
ATOM 2425 O O . PHE A 1 304 ? -3.904 7.078 12.962 1.00 96.62 304 PHE A O 1
ATOM 2432 N N . CYS A 1 305 ? -3.201 8.719 11.596 1.00 94.75 305 CYS A N 1
ATOM 2433 C CA . CYS A 1 305 ? -1.845 8.776 12.153 1.00 94.75 305 CYS A CA 1
ATOM 2434 C C . CYS A 1 305 ? -1.819 9.324 13.586 1.00 94.75 305 CYS A C 1
ATOM 2436 O O . CYS A 1 305 ? -0.946 8.957 14.366 1.00 94.75 305 CYS A O 1
ATOM 2438 N N . LEU A 1 306 ? -2.785 10.176 13.940 1.00 95.94 306 LEU A N 1
ATOM 2439 C CA . LEU A 1 306 ? -2.859 10.825 15.248 1.00 95.94 306 LEU A CA 1
ATOM 2440 C C . LEU A 1 306 ? -3.548 9.978 16.331 1.00 95.94 306 LEU A C 1
ATOM 2442 O O . LEU A 1 306 ? -3.455 10.336 17.499 1.00 95.94 306 LEU A O 1
ATOM 2446 N N . ILE A 1 307 ? -4.218 8.866 15.999 1.00 95.56 307 ILE A N 1
ATOM 2447 C CA . ILE A 1 307 ? -5.060 8.103 16.952 1.00 95.56 307 ILE A CA 1
ATOM 2448 C C . ILE A 1 307 ? -4.310 7.722 18.233 1.00 95.56 307 ILE A C 1
ATOM 2450 O O . ILE A 1 307 ? -4.852 7.863 19.329 1.00 95.56 307 ILE A O 1
ATOM 2454 N N . SER A 1 308 ? -3.074 7.237 18.107 1.00 89.88 308 SER A N 1
ATOM 2455 C CA . SER A 1 308 ? -2.297 6.742 19.245 1.00 89.88 308 SER A CA 1
ATOM 2456 C C . SER A 1 308 ? -1.631 7.849 20.066 1.00 89.88 308 SER A C 1
ATOM 2458 O O . SER A 1 308 ? -1.318 7.618 21.230 1.00 89.88 308 SER A O 1
ATOM 2460 N N . SER A 1 309 ? -1.380 9.025 19.480 1.00 89.62 309 SER A N 1
ATOM 2461 C CA . SER A 1 309 ? -0.616 10.112 20.114 1.00 89.62 309 SER A CA 1
ATOM 2462 C C . SER A 1 309 ? -1.471 11.309 20.534 1.00 89.62 309 SER A C 1
ATOM 2464 O O . SER A 1 309 ? -1.193 11.922 21.559 1.00 89.62 309 SER A O 1
ATOM 2466 N N . ASP A 1 310 ? -2.492 11.649 19.748 1.00 94.69 310 ASP A N 1
ATOM 2467 C CA . ASP A 1 310 ? -3.411 12.767 19.973 1.00 94.69 310 ASP A CA 1
ATOM 2468 C C . ASP A 1 310 ? -4.828 12.405 19.472 1.00 94.69 310 ASP A C 1
ATOM 2470 O O . ASP A 1 310 ? -5.261 12.822 18.387 1.00 94.69 310 ASP A O 1
ATOM 2474 N N . PRO A 1 311 ? -5.568 11.587 20.243 1.00 95.81 311 PRO A N 1
ATOM 2475 C CA . PRO A 1 311 ? -6.886 11.110 19.842 1.00 95.81 311 PRO A CA 1
ATOM 2476 C C . PRO A 1 311 ? -7.942 12.225 19.724 1.00 95.81 311 PRO A C 1
ATOM 2478 O O . PRO A 1 311 ? -8.930 12.045 19.006 1.00 95.81 311 PRO A O 1
ATOM 2481 N N . GLU A 1 312 ? -7.753 13.386 20.365 1.00 97.31 312 GLU A N 1
ATOM 2482 C CA . GLU A 1 312 ? -8.662 14.536 20.238 1.00 97.31 312 GLU A CA 1
ATOM 2483 C C . GLU A 1 312 ? -8.526 15.209 18.866 1.00 97.31 312 GLU A C 1
ATOM 2485 O O . GLU A 1 312 ? -9.524 15.400 18.152 1.00 97.31 312 GLU A O 1
ATOM 2490 N N . ARG A 1 313 ? -7.288 15.520 18.448 1.00 97.00 313 ARG A N 1
ATOM 2491 C CA . ARG A 1 313 ? -7.028 16.041 17.097 1.00 97.00 313 ARG A CA 1
ATOM 2492 C C . ARG A 1 313 ? -7.407 15.017 16.036 1.00 97.00 313 ARG A C 1
ATOM 2494 O O . ARG A 1 313 ? -8.063 15.379 15.056 1.00 97.00 313 ARG A O 1
ATOM 2501 N N . ALA A 1 314 ? -7.071 13.745 16.253 1.00 97.88 314 ALA A N 1
ATOM 2502 C CA . ALA A 1 314 ? -7.454 12.652 15.366 1.00 97.88 314 ALA A CA 1
ATOM 2503 C C . ALA A 1 314 ? -8.965 12.643 15.105 1.00 97.88 314 ALA A C 1
ATOM 2505 O O . ALA A 1 314 ? -9.411 12.676 13.956 1.00 97.88 314 ALA A O 1
ATOM 2506 N N . LEU A 1 315 ? -9.765 12.672 16.176 1.00 98.12 315 LEU A N 1
ATOM 2507 C CA . LEU A 1 315 ? -11.221 12.657 16.087 1.00 98.12 315 LEU A CA 1
ATOM 2508 C C . LEU A 1 315 ? -11.772 13.875 15.328 1.00 98.12 315 LEU A C 1
ATOM 2510 O O . LEU A 1 315 ? -12.720 13.734 14.555 1.00 98.12 315 LEU A O 1
ATOM 2514 N N . THR A 1 316 ? -11.166 15.053 15.494 1.00 96.88 316 THR A N 1
ATOM 2515 C CA . THR A 1 316 ? -11.547 16.273 14.762 1.00 96.88 316 THR A CA 1
ATOM 2516 C C . THR A 1 316 ? -11.365 16.107 13.251 1.00 96.88 316 THR A C 1
ATOM 2518 O O . THR A 1 316 ? -12.291 16.378 12.477 1.00 96.88 316 THR A O 1
ATOM 2521 N N . HIS A 1 317 ? -10.204 15.606 12.820 1.00 96.56 317 HIS A N 1
ATOM 2522 C CA . HIS A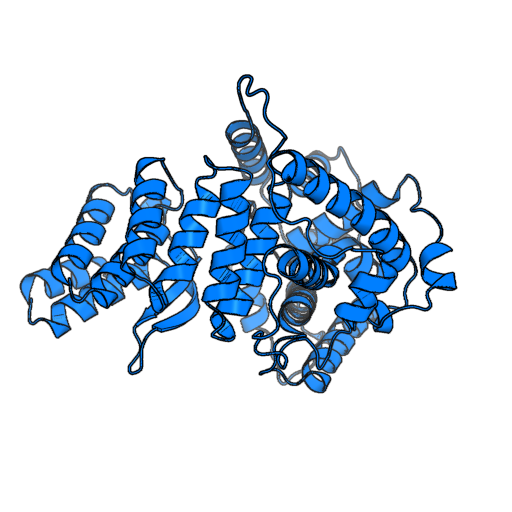 1 317 ? -9.926 15.357 11.405 1.00 96.56 317 HIS A CA 1
ATOM 2523 C C . HIS A 1 317 ? -10.827 14.260 10.827 1.00 96.56 317 HIS A C 1
ATOM 2525 O O . HIS A 1 317 ? -11.418 14.457 9.765 1.00 96.56 317 HIS A O 1
ATOM 2531 N N . LEU A 1 318 ? -11.016 13.152 11.551 1.00 97.25 318 LEU A N 1
ATOM 2532 C CA . LEU A 1 318 ? -11.868 12.043 11.115 1.00 97.25 318 LEU A CA 1
ATOM 2533 C C . LEU A 1 318 ? -13.344 12.448 10.996 1.00 97.25 318 LEU A C 1
ATOM 2535 O O . LEU A 1 318 ? -13.994 12.067 10.025 1.00 97.25 318 LEU A O 1
ATOM 2539 N N . ASN A 1 319 ? -13.871 13.239 11.938 1.00 97.00 319 ASN A N 1
ATOM 2540 C CA . ASN A 1 319 ? -15.235 13.7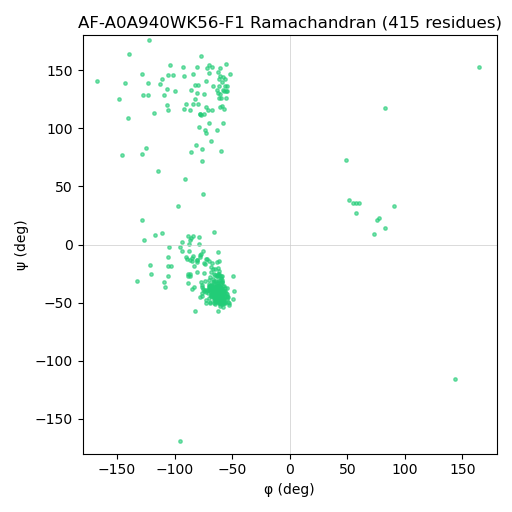76 11.864 1.00 97.00 319 ASN A CA 1
ATOM 2541 C C . ASN A 1 319 ? -15.407 14.715 10.664 1.00 97.00 319 ASN A C 1
ATOM 2543 O O . ASN A 1 319 ? -16.441 14.688 9.996 1.00 97.00 319 ASN A O 1
ATOM 2547 N N . THR A 1 320 ? -14.399 15.545 10.393 1.00 91.56 320 THR A N 1
ATOM 2548 C CA . THR A 1 320 ? -14.415 16.466 9.252 1.00 9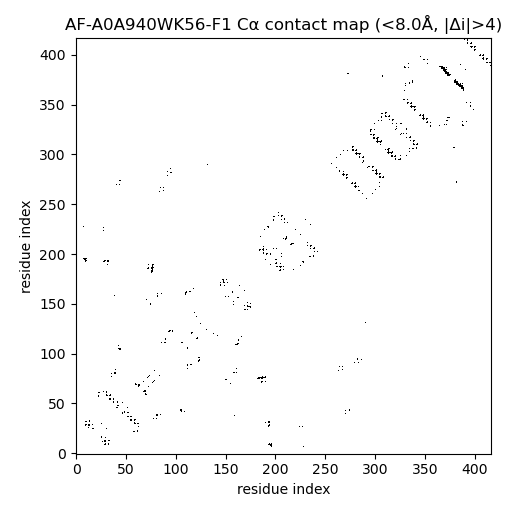1.56 320 THR A CA 1
ATOM 2549 C C . THR A 1 320 ? -14.410 15.693 7.937 1.00 91.56 320 THR A C 1
ATOM 2551 O O . THR A 1 320 ? -15.277 15.932 7.103 1.00 91.56 320 THR A O 1
ATOM 2554 N N . ALA A 1 321 ? -13.520 14.706 7.801 1.00 91.19 321 ALA A N 1
ATOM 2555 C CA . ALA A 1 321 ? -13.456 13.843 6.627 1.00 91.19 321 ALA A CA 1
ATOM 2556 C C . ALA A 1 321 ? -14.773 13.072 6.408 1.00 91.19 321 ALA A C 1
ATOM 2558 O O . ALA A 1 321 ? -15.282 13.025 5.293 1.00 91.19 321 ALA A O 1
ATOM 2559 N N . ALA A 1 322 ? -15.386 12.541 7.473 1.00 91.50 322 ALA A N 1
ATOM 2560 C CA . ALA A 1 322 ? -16.690 11.879 7.390 1.00 91.50 322 ALA A CA 1
ATOM 2561 C C . ALA A 1 322 ? -17.801 12.825 6.903 1.00 91.50 322 ALA A C 1
ATOM 2563 O O . ALA A 1 322 ? -18.598 12.456 6.044 1.00 91.50 322 ALA A O 1
ATOM 2564 N N . ARG A 1 323 ? -17.848 14.059 7.425 1.00 89.44 323 ARG A N 1
ATOM 2565 C CA . ARG A 1 323 ? -18.827 15.084 7.021 1.00 89.44 323 ARG A CA 1
ATOM 2566 C C . ARG A 1 323 ? -18.665 15.499 5.558 1.00 89.44 323 ARG A C 1
ATOM 2568 O O . ARG A 1 323 ? -19.648 15.865 4.923 1.00 89.44 323 ARG A O 1
ATOM 2575 N N . GLU A 1 324 ? -17.440 15.456 5.050 1.00 82.44 324 GLU A N 1
ATOM 2576 C CA . GLU A 1 324 ? -17.108 15.798 3.665 1.00 82.44 324 GLU A CA 1
ATOM 2577 C C . GLU A 1 324 ? -17.245 14.610 2.703 1.00 82.44 324 GLU A C 1
ATOM 2579 O O . GLU A 1 324 ? -17.082 14.782 1.501 1.00 82.44 324 GLU A O 1
ATOM 2584 N N . GLY A 1 325 ? -17.637 13.434 3.202 1.00 80.44 325 GLY A N 1
ATOM 2585 C CA . GLY A 1 325 ? -17.949 12.271 2.372 1.00 80.44 325 GLY A CA 1
ATOM 2586 C C . GLY A 1 325 ? -16.759 11.352 2.108 1.00 80.44 325 GLY A C 1
ATOM 2587 O O . GLY A 1 325 ? -16.676 10.765 1.033 1.00 80.44 325 GLY A O 1
ATOM 2588 N N . TYR A 1 326 ? -15.831 11.226 3.062 1.00 83.31 326 TYR A N 1
ATOM 2589 C CA . TYR A 1 326 ? -14.748 10.247 2.972 1.00 83.31 326 TYR A CA 1
ATOM 2590 C C . TYR A 1 326 ? -15.280 8.822 2.778 1.00 83.31 326 TYR A C 1
ATOM 2592 O O . TYR A 1 326 ? -16.101 8.344 3.563 1.00 83.31 326 TYR A O 1
ATOM 2600 N N . GLU A 1 327 ? -14.698 8.115 1.812 1.00 81.38 327 GLU A N 1
ATOM 2601 C CA . GLU A 1 327 ? -14.890 6.684 1.608 1.00 81.38 327 GLU A CA 1
ATOM 2602 C C . GLU A 1 327 ? -13.536 5.955 1.646 1.00 81.38 327 GLU A C 1
ATOM 2604 O O . GLU A 1 327 ? -12.566 6.443 1.063 1.00 81.38 327 GLU A O 1
ATOM 2609 N N . PRO A 1 328 ? -13.434 4.773 2.288 1.00 85.56 328 PRO A N 1
ATOM 2610 C CA . PRO A 1 328 ? -14.533 3.976 2.842 1.00 85.56 328 PRO A CA 1
ATOM 2611 C C . PRO A 1 328 ? -15.008 4.421 4.242 1.00 85.56 328 PRO A C 1
ATOM 2613 O O . PRO A 1 328 ? -14.234 4.417 5.206 1.00 85.56 328 PRO A O 1
ATOM 2616 N N . ALA A 1 329 ? -16.310 4.695 4.386 1.00 88.25 329 ALA A N 1
ATOM 2617 C CA . ALA A 1 329 ? -16.932 5.193 5.621 1.00 88.25 329 ALA A CA 1
ATOM 2618 C C . ALA A 1 329 ? -16.790 4.237 6.822 1.00 88.25 329 ALA A C 1
ATOM 2620 O O . ALA A 1 329 ? -16.679 4.681 7.969 1.00 88.25 329 ALA A O 1
ATOM 2621 N N . LEU A 1 330 ? -16.742 2.923 6.573 1.00 92.00 330 LEU A N 1
ATOM 2622 C CA . LEU A 1 330 ? -16.520 1.893 7.597 1.00 92.00 330 LEU A CA 1
ATOM 2623 C C . LEU A 1 330 ? -15.167 2.063 8.303 1.00 92.00 330 LEU A C 1
ATOM 2625 O O . LEU A 1 330 ? -15.092 2.025 9.529 1.00 92.00 330 LEU A O 1
ATOM 2629 N N . VAL A 1 331 ? -14.096 2.295 7.539 1.00 92.31 331 VAL A N 1
ATOM 2630 C CA . VAL A 1 331 ? -12.739 2.438 8.097 1.00 92.31 331 VAL A CA 1
ATOM 2631 C C . VAL A 1 331 ? -12.639 3.716 8.922 1.00 92.31 331 VAL A C 1
ATOM 2633 O O . VAL A 1 331 ? -12.107 3.698 10.028 1.00 92.31 331 VAL A O 1
ATOM 2636 N N . ASN A 1 332 ? -13.210 4.818 8.430 1.00 95.25 332 ASN A N 1
ATOM 2637 C CA . ASN A 1 332 ? -13.280 6.059 9.197 1.00 95.25 332 ASN A CA 1
ATOM 2638 C C . ASN A 1 332 ? -14.101 5.887 10.489 1.00 95.25 332 ASN A C 1
ATOM 2640 O O . ASN A 1 332 ? -13.675 6.340 11.550 1.00 95.25 332 ASN A O 1
ATOM 2644 N N . THR A 1 333 ? -15.234 5.182 10.426 1.00 96.56 333 THR A N 1
ATOM 2645 C CA . THR A 1 333 ? -16.062 4.866 11.600 1.00 96.56 333 THR A CA 1
ATOM 2646 C C . THR A 1 333 ? -15.265 4.085 12.637 1.00 96.56 333 THR A C 1
ATOM 2648 O O . THR A 1 333 ? -15.223 4.487 13.797 1.00 96.56 333 THR A O 1
ATOM 2651 N N . TYR A 1 334 ? -14.579 3.021 12.217 1.00 97.12 334 TYR A N 1
ATOM 2652 C CA . TYR A 1 334 ? -13.715 2.234 13.090 1.00 97.12 334 TYR A CA 1
ATOM 2653 C C . TYR A 1 334 ? -12.621 3.106 13.730 1.00 97.12 334 TYR A C 1
ATOM 2655 O O . TYR A 1 334 ? -12.455 3.103 14.947 1.00 97.12 334 TYR A O 1
ATOM 2663 N N . ASN A 1 335 ? -11.941 3.943 12.943 1.00 97.56 335 ASN A N 1
ATOM 2664 C CA . ASN A 1 335 ? -10.921 4.867 13.445 1.00 97.56 335 ASN A CA 1
ATOM 2665 C C . ASN A 1 335 ? -11.480 5.840 14.501 1.00 97.56 335 ASN A C 1
ATOM 2667 O O . ASN A 1 335 ? -10.835 6.104 15.514 1.00 97.56 335 ASN A O 1
ATOM 2671 N N . ARG A 1 336 ? -12.708 6.337 14.314 1.00 98.25 336 ARG A N 1
ATOM 2672 C CA . ARG A 1 336 ? -13.391 7.190 15.300 1.00 98.25 336 ARG A CA 1
ATOM 2673 C C . ARG A 1 336 ? -13.731 6.423 16.576 1.00 98.25 336 ARG A C 1
ATOM 2675 O O . ARG A 1 336 ? -13.585 6.988 17.658 1.00 98.25 336 ARG A O 1
ATOM 2682 N N . MET A 1 337 ? -14.123 5.146 16.479 1.00 98.06 337 MET A N 1
ATOM 2683 C CA . MET A 1 337 ? -14.271 4.284 17.660 1.00 98.06 337 MET A CA 1
ATOM 2684 C C . MET A 1 337 ? -12.957 4.199 18.436 1.00 98.06 337 MET A C 1
ATOM 2686 O O . MET A 1 337 ? -12.973 4.357 19.655 1.00 98.06 337 MET A O 1
ATOM 2690 N N . CYS A 1 338 ? -11.827 4.007 17.745 1.00 97.12 338 CYS A N 1
ATOM 2691 C CA . CYS A 1 338 ? -10.512 3.966 18.380 1.00 97.12 338 CYS A CA 1
ATOM 2692 C C . CYS A 1 338 ? -10.211 5.259 19.148 1.00 97.12 338 CYS A C 1
ATOM 2694 O O . CYS A 1 338 ? -9.847 5.192 20.322 1.00 97.12 338 CYS A O 1
ATOM 2696 N N . CYS A 1 339 ? -10.454 6.431 18.547 1.00 97.62 339 CYS A N 1
ATOM 2697 C CA . CYS A 1 339 ? -10.293 7.710 19.245 1.00 97.62 339 CYS A CA 1
ATOM 2698 C C . CYS A 1 339 ? -11.181 7.803 20.491 1.00 97.62 339 CYS A C 1
ATOM 2700 O O . CYS A 1 339 ? -10.701 8.155 21.563 1.00 97.62 339 CYS A O 1
ATOM 2702 N N . TYR A 1 340 ? -12.466 7.453 20.389 1.00 97.69 340 TYR A N 1
ATOM 2703 C CA . TYR A 1 340 ? -13.371 7.490 21.540 1.00 97.69 340 TYR A CA 1
ATOM 2704 C C . TYR A 1 340 ? -12.942 6.537 22.661 1.00 97.69 340 TYR A C 1
ATOM 2706 O O . TYR A 1 340 ? -13.059 6.883 23.835 1.00 97.69 340 TYR A O 1
ATOM 2714 N N . ILE A 1 341 ? -12.407 5.362 22.327 1.00 95.44 341 ILE A N 1
ATOM 2715 C CA . ILE A 1 341 ? -11.846 4.429 23.310 1.00 95.44 341 ILE A CA 1
ATOM 2716 C C . ILE A 1 341 ? -10.605 5.035 23.980 1.00 95.44 341 ILE A C 1
ATOM 2718 O O . ILE A 1 341 ? -10.525 5.014 25.209 1.00 95.44 341 ILE A O 1
ATOM 2722 N N . ALA A 1 342 ? -9.686 5.622 23.202 1.00 94.44 342 ALA A N 1
ATOM 2723 C CA . ALA A 1 342 ? -8.494 6.302 23.720 1.00 94.44 342 ALA A CA 1
ATOM 2724 C C . ALA A 1 342 ? -8.847 7.471 24.658 1.00 94.44 342 ALA A C 1
ATOM 2726 O O . ALA A 1 342 ? -8.147 7.715 25.634 1.00 94.44 342 ALA A O 1
ATOM 2727 N N . LEU A 1 343 ? -9.965 8.154 24.396 1.00 95.94 343 LEU A N 1
ATOM 2728 C CA . LEU A 1 343 ? -10.492 9.256 25.209 1.00 95.94 343 LEU A CA 1
ATOM 2729 C C . LEU A 1 343 ? -11.343 8.796 26.404 1.00 95.94 343 LEU A C 1
ATOM 2731 O O . LEU A 1 343 ? -11.969 9.624 27.064 1.00 95.94 343 LEU A O 1
ATOM 2735 N N . HIS A 1 344 ? -11.406 7.490 26.682 1.00 95.00 344 HIS A N 1
ATOM 2736 C CA . HIS A 1 344 ? -12.245 6.903 27.732 1.00 95.00 344 HIS A CA 1
ATOM 2737 C C . HIS A 1 344 ? -13.746 7.219 27.579 1.00 95.00 344 HIS A C 1
ATOM 2739 O O . HIS A 1 344 ? -14.477 7.356 28.560 1.00 95.00 344 HIS A O 1
ATOM 2745 N N . GLN A 1 345 ? -14.228 7.285 26.335 1.00 96.44 345 GLN A N 1
ATOM 2746 C CA . GLN A 1 345 ? -15.626 7.529 25.965 1.00 96.44 345 GLN A CA 1
ATOM 2747 C C . GLN A 1 345 ? -16.244 6.303 25.260 1.00 96.44 345 GLN A C 1
ATOM 2749 O O . GLN A 1 345 ? -16.665 6.382 24.103 1.00 96.44 345 GLN A O 1
ATOM 2754 N N . PRO A 1 346 ? -16.358 5.146 25.941 1.00 94.81 346 PRO A N 1
ATOM 2755 C CA . PRO A 1 346 ? -16.801 3.894 25.322 1.00 94.81 346 PRO A CA 1
ATOM 2756 C C . PRO A 1 346 ? -18.236 3.953 24.775 1.00 94.81 346 PRO A C 1
ATOM 2758 O O . PRO A 1 346 ? -18.580 3.230 23.843 1.00 94.81 346 PRO A O 1
ATOM 2761 N N . ARG A 1 347 ? -19.091 4.826 25.324 1.00 95.56 347 ARG A N 1
ATOM 2762 C CA . ARG A 1 347 ? -20.466 4.978 24.834 1.00 95.56 347 ARG A CA 1
ATOM 2763 C C . ARG A 1 347 ? -20.498 5.633 23.454 1.00 95.56 347 ARG A C 1
ATOM 2765 O O . ARG A 1 347 ? -21.143 5.103 22.558 1.00 95.56 347 ARG A O 1
ATOM 2772 N N . ALA A 1 348 ? -19.737 6.712 23.274 1.00 96.94 348 ALA A N 1
ATOM 2773 C CA . ALA A 1 348 ? -19.624 7.411 21.996 1.00 96.94 348 ALA A CA 1
ATOM 2774 C C . ALA A 1 348 ? -19.026 6.508 20.900 1.00 96.94 348 ALA A C 1
ATOM 2776 O O . ALA A 1 348 ? -19.458 6.560 19.749 1.00 96.94 348 ALA A O 1
ATOM 2777 N N . ALA A 1 349 ? -18.095 5.617 21.268 1.00 96.94 349 ALA A N 1
ATOM 2778 C CA . ALA A 1 349 ? -17.570 4.601 20.357 1.00 96.94 349 ALA A CA 1
ATOM 2779 C C . ALA A 1 349 ? -18.665 3.635 19.855 1.00 96.94 349 ALA A C 1
ATOM 2781 O O . ALA A 1 349 ? -18.734 3.356 18.661 1.00 96.94 349 ALA A O 1
ATOM 2782 N N . LEU A 1 350 ? -19.553 3.141 20.726 1.00 96.62 350 LEU A N 1
ATOM 2783 C CA . LEU A 1 350 ? -20.669 2.299 20.272 1.00 96.62 350 LEU A CA 1
ATOM 2784 C C . LEU A 1 350 ? -21.711 3.088 19.474 1.00 96.62 350 LEU A C 1
ATOM 2786 O O . LEU A 1 350 ? -22.260 2.558 18.514 1.00 96.62 350 LEU A O 1
ATOM 2790 N N . GLU A 1 351 ? -21.974 4.341 19.842 1.00 96.00 351 GLU A N 1
ATOM 2791 C CA . GLU A 1 351 ? -22.932 5.195 19.134 1.00 96.00 351 GLU A CA 1
ATOM 2792 C C . GLU A 1 351 ? -22.498 5.466 17.691 1.00 96.00 351 GLU A C 1
ATOM 2794 O O . GLU A 1 351 ? -23.311 5.332 16.778 1.00 96.00 351 GLU A O 1
ATOM 2799 N N . VAL A 1 352 ? -21.220 5.785 17.454 1.00 96.19 352 VAL A N 1
ATOM 2800 C CA . VAL A 1 352 ? -20.728 6.012 16.086 1.00 96.19 352 VAL A CA 1
ATOM 2801 C C . VAL A 1 352 ? -20.790 4.738 15.239 1.00 96.19 352 VAL A C 1
ATOM 2803 O O . VAL A 1 352 ? -21.165 4.799 14.067 1.00 96.19 352 VAL A O 1
ATOM 2806 N N . ALA A 1 353 ? -20.497 3.583 15.841 1.00 94.94 353 ALA A N 1
ATOM 2807 C CA . ALA A 1 353 ? -20.604 2.285 15.186 1.00 94.94 353 ALA A CA 1
ATOM 2808 C C . ALA A 1 353 ? -22.058 1.947 14.829 1.00 94.94 353 ALA A C 1
ATOM 2810 O O . ALA A 1 353 ? -22.336 1.478 13.729 1.00 94.94 353 ALA A O 1
ATOM 2811 N N . GLU A 1 354 ? -22.989 2.214 15.747 1.00 94.56 354 GLU A N 1
ATOM 2812 C CA . GLU A 1 354 ? -24.417 1.970 15.557 1.00 94.56 354 GLU A CA 1
ATOM 2813 C C . GLU A 1 354 ? -25.005 2.861 14.460 1.00 94.56 354 GLU A C 1
ATOM 2815 O O . GLU A 1 354 ? -25.737 2.375 13.601 1.00 94.56 354 GLU A O 1
ATOM 2820 N N . LEU A 1 355 ? -24.649 4.150 14.450 1.00 92.00 355 LEU A N 1
ATOM 2821 C CA . LEU A 1 355 ? -25.087 5.091 13.418 1.00 92.00 355 LEU A CA 1
ATOM 2822 C C . LEU A 1 355 ? -24.644 4.641 12.025 1.00 92.00 355 LEU A C 1
ATOM 2824 O O . LEU A 1 355 ? -25.445 4.658 11.090 1.00 92.00 355 LEU A O 1
ATOM 2828 N N . TRP A 1 356 ? -23.388 4.207 11.891 1.00 91.12 356 TRP A N 1
ATOM 2829 C CA . TRP A 1 356 ? -22.903 3.639 10.637 1.00 91.12 356 TRP A CA 1
ATOM 2830 C C . TRP A 1 356 ? -23.651 2.349 10.283 1.00 91.12 356 TRP A C 1
ATOM 2832 O O . TRP A 1 356 ? -24.131 2.219 9.161 1.00 91.12 356 TRP A O 1
ATOM 2842 N N . TRP A 1 357 ? -23.822 1.430 11.241 1.00 89.69 357 TRP A N 1
ATOM 2843 C CA . TRP A 1 357 ? -24.480 0.139 11.014 1.00 89.69 357 TRP A CA 1
ATOM 2844 C C . TRP A 1 357 ? -25.927 0.287 10.526 1.00 89.69 357 TRP A C 1
ATOM 2846 O O . TRP A 1 357 ? -26.374 -0.470 9.670 1.00 89.69 357 TRP A O 1
ATOM 2856 N N . GLN A 1 358 ? -26.663 1.268 11.052 1.00 88.62 358 GLN A N 1
ATOM 2857 C CA . GLN A 1 358 ? -28.041 1.553 10.641 1.00 88.62 358 GLN A CA 1
ATOM 2858 C C . GLN A 1 358 ? -28.130 2.219 9.263 1.00 88.62 358 GLN A C 1
ATOM 2860 O O . GLN A 1 358 ? -29.120 2.031 8.557 1.00 88.62 358 GLN A O 1
ATOM 2865 N N . ALA A 1 359 ? -27.123 3.011 8.892 1.00 82.56 359 ALA A N 1
ATOM 2866 C CA . ALA A 1 359 ? -27.083 3.727 7.621 1.00 82.56 359 ALA A CA 1
ATOM 2867 C C . ALA A 1 359 ? -26.499 2.890 6.468 1.00 82.56 359 ALA A C 1
ATOM 2869 O O . ALA A 1 359 ? -26.792 3.161 5.303 1.00 82.56 359 ALA A O 1
ATOM 2870 N N . ALA A 1 360 ? -25.662 1.896 6.768 1.00 73.31 360 ALA A N 1
ATOM 2871 C CA . ALA A 1 360 ? -24.921 1.137 5.772 1.00 73.31 360 ALA A CA 1
ATOM 2872 C C . ALA A 1 360 ? -25.769 0.050 5.090 1.00 73.31 360 ALA A C 1
ATOM 2874 O O . ALA A 1 360 ? -26.454 -0.741 5.737 1.00 73.31 360 ALA A O 1
ATOM 2875 N N . SER A 1 361 ? -25.634 -0.068 3.764 1.00 62.06 361 SER A N 1
ATOM 2876 C CA . SER A 1 361 ? -25.947 -1.322 3.070 1.00 62.06 361 SER A CA 1
ATOM 2877 C C . SER A 1 361 ? -24.782 -2.294 3.282 1.00 62.06 361 SER A C 1
ATOM 2879 O O . SER A 1 361 ? -23.674 -2.052 2.792 1.00 62.06 361 SER A O 1
ATOM 2881 N N . LEU A 1 362 ? -25.021 -3.378 4.029 1.00 58.59 362 LEU A N 1
ATOM 2882 C CA . LEU A 1 362 ? -24.005 -4.388 4.368 1.00 58.59 362 LEU A CA 1
ATOM 2883 C C . LEU A 1 362 ? -23.378 -5.038 3.121 1.00 58.59 362 LEU A C 1
ATOM 2885 O O . LEU A 1 362 ? -22.193 -5.364 3.129 1.00 58.59 362 LEU A O 1
ATOM 2889 N N . GLU A 1 363 ? -24.131 -5.152 2.023 1.00 53.47 363 GLU A N 1
ATOM 2890 C CA . GLU A 1 363 ? -23.647 -5.727 0.759 1.00 53.47 363 GLU A CA 1
ATOM 2891 C C . GLU A 1 363 ? -22.535 -4.891 0.101 1.00 53.47 363 GLU A C 1
ATOM 2893 O O . GLU A 1 363 ? -21.700 -5.440 -0.612 1.00 53.47 363 GLU A O 1
ATOM 2898 N N . ALA A 1 364 ? -22.474 -3.579 0.360 1.00 54.28 364 ALA A N 1
ATOM 2899 C CA . ALA A 1 364 ? -21.495 -2.685 -0.267 1.00 54.28 364 ALA A CA 1
ATOM 2900 C C . ALA A 1 364 ? -20.093 -2.732 0.377 1.00 54.28 364 ALA A C 1
ATOM 2902 O O . ALA A 1 364 ? -19.141 -2.216 -0.206 1.00 54.28 364 ALA A O 1
ATOM 2903 N N . HIS A 1 365 ? -19.952 -3.338 1.563 1.00 57.25 365 HIS A N 1
ATOM 2904 C CA . HIS A 1 365 ? -18.723 -3.273 2.372 1.00 57.25 365 HIS A CA 1
ATOM 2905 C C . HIS A 1 365 ? -18.174 -4.646 2.783 1.00 57.25 365 HIS A C 1
ATOM 2907 O O . HIS A 1 365 ? -17.168 -4.721 3.491 1.00 57.25 365 HIS A O 1
ATOM 2913 N N . ALA A 1 366 ? -18.801 -5.730 2.321 1.00 61.28 366 ALA A N 1
ATOM 2914 C CA . ALA A 1 366 ? -18.339 -7.087 2.574 1.00 61.28 366 ALA A CA 1
ATOM 2915 C C . ALA A 1 366 ? -16.932 -7.310 1.985 1.00 61.28 366 ALA A C 1
ATOM 2917 O O . ALA A 1 366 ? -16.698 -7.080 0.798 1.00 61.28 366 ALA A O 1
ATOM 2918 N N . GLY A 1 367 ? -15.994 -7.770 2.819 1.00 67.50 367 GLY A N 1
ATOM 2919 C CA . GLY A 1 367 ? -14.628 -8.099 2.396 1.00 67.50 367 GLY A CA 1
ATOM 2920 C C . GLY A 1 367 ? -13.674 -6.904 2.304 1.00 67.50 367 GLY A C 1
ATOM 2921 O O . GLY A 1 367 ? -12.601 -7.024 1.714 1.00 67.50 367 GLY A O 1
ATOM 2922 N N . LEU A 1 368 ? -14.025 -5.747 2.874 1.00 76.94 368 LEU A N 1
ATOM 2923 C CA . LEU A 1 368 ? -13.116 -4.604 2.915 1.00 76.94 368 LEU A CA 1
ATOM 2924 C C . LEU A 1 368 ? -11.951 -4.869 3.883 1.00 76.94 368 LEU A C 1
ATOM 2926 O O . LEU A 1 368 ? -12.102 -4.743 5.095 1.00 76.94 368 LEU A O 1
ATOM 2930 N N . SER A 1 369 ? -10.768 -5.166 3.346 1.00 80.12 369 SER A N 1
ATOM 2931 C CA . SER A 1 369 ? -9.527 -5.241 4.127 1.00 80.12 369 SER A CA 1
ATOM 2932 C C . SER A 1 369 ? -8.857 -3.871 4.272 1.00 80.12 369 SER A C 1
ATOM 2934 O O . SER A 1 369 ? -8.675 -3.158 3.282 1.00 80.12 369 SER A O 1
ATOM 2936 N N . ALA A 1 370 ? -8.438 -3.521 5.490 1.00 82.56 370 ALA A N 1
ATOM 2937 C CA . ALA A 1 370 ? -7.780 -2.254 5.809 1.00 82.56 370 ALA A CA 1
ATOM 2938 C C . ALA A 1 370 ? -6.619 -2.422 6.805 1.00 82.56 370 ALA A C 1
ATOM 2940 O O . ALA A 1 370 ? -6.480 -3.448 7.473 1.00 82.56 370 ALA A O 1
ATOM 2941 N N . THR A 1 371 ? -5.762 -1.402 6.898 1.00 85.75 371 THR A N 1
ATOM 2942 C CA . THR A 1 371 ? -4.821 -1.260 8.016 1.00 85.75 371 THR A CA 1
ATOM 2943 C C . THR A 1 371 ? -5.546 -0.575 9.165 1.00 85.75 371 THR A C 1
ATOM 2945 O O . THR A 1 371 ? -6.042 0.534 8.985 1.00 85.75 371 THR A O 1
ATOM 2948 N N . LEU A 1 372 ? -5.621 -1.231 10.320 1.00 92.19 372 LEU A N 1
ATOM 2949 C CA . LEU A 1 372 ? -6.406 -0.778 11.465 1.00 92.19 372 LEU A CA 1
ATOM 2950 C C . LEU A 1 372 ? -5.557 -0.757 12.735 1.00 92.19 372 LEU A C 1
ATOM 2952 O O . LEU A 1 372 ? -4.698 -1.618 12.937 1.00 92.19 372 LEU A O 1
ATOM 2956 N N . TRP A 1 373 ? -5.848 0.203 13.609 1.00 94.00 373 TRP A N 1
ATOM 2957 C CA . TRP A 1 373 ? -5.382 0.186 14.990 1.00 94.00 373 TRP A CA 1
ATOM 2958 C C . TRP A 1 373 ? -6.264 -0.746 15.820 1.00 94.00 373 TRP A C 1
ATOM 2960 O O . TRP A 1 373 ? -7.477 -0.556 15.918 1.00 94.00 373 TRP A O 1
ATOM 2970 N N . VAL A 1 374 ? -5.674 -1.765 16.429 1.00 91.88 374 VAL A N 1
ATOM 2971 C CA . VAL A 1 374 ? -6.376 -2.722 17.287 1.00 91.88 374 VAL A CA 1
ATOM 2972 C C . VAL A 1 374 ? -5.946 -2.476 18.734 1.00 91.88 374 VAL A C 1
ATOM 2974 O O . VAL A 1 374 ? -4.743 -2.412 18.989 1.00 91.88 374 VAL A O 1
ATOM 2977 N N . PRO A 1 375 ? -6.881 -2.316 19.690 1.00 86.81 375 PRO A N 1
ATOM 2978 C CA . PRO A 1 375 ? -6.515 -2.163 21.093 1.00 86.81 375 PRO A CA 1
ATOM 2979 C C . PRO A 1 375 ? -5.709 -3.372 21.582 1.00 86.81 375 PRO A C 1
ATOM 2981 O O . PRO A 1 375 ? -6.114 -4.519 21.376 1.00 86.81 375 PRO A O 1
ATOM 2984 N N . SER A 1 376 ? -4.599 -3.118 22.266 1.00 85.56 376 SER A N 1
ATOM 2985 C CA . SER A 1 376 ? -3.759 -4.136 22.895 1.00 85.56 376 SER A CA 1
ATOM 2986 C C . SER A 1 376 ? -3.620 -3.872 24.396 1.00 85.56 376 SER A C 1
ATOM 2988 O O . SER A 1 376 ? -4.168 -2.907 24.930 1.00 85.56 376 SER A O 1
ATOM 2990 N N . ARG A 1 377 ? -2.937 -4.766 25.125 1.00 75.62 377 ARG A N 1
ATOM 2991 C CA . ARG A 1 377 ? -2.770 -4.622 26.586 1.00 75.62 377 ARG A CA 1
ATOM 2992 C C . ARG A 1 377 ? -1.998 -3.358 26.967 1.00 75.62 377 ARG A C 1
ATOM 2994 O O . ARG A 1 377 ? -2.284 -2.789 28.015 1.00 75.62 377 ARG A O 1
ATOM 3001 N N . ASP A 1 378 ? -1.071 -2.944 26.107 1.00 73.56 378 ASP A N 1
ATOM 3002 C CA . ASP A 1 378 ? -0.130 -1.852 26.355 1.00 73.56 378 ASP A CA 1
ATOM 3003 C C . ASP A 1 378 ? -0.408 -0.618 25.470 1.00 73.56 378 ASP A C 1
ATOM 3005 O O . ASP A 1 378 ? 0.389 0.317 25.445 1.00 73.56 378 ASP A O 1
ATOM 3009 N N . GLY A 1 379 ? -1.544 -0.585 24.757 1.00 83.38 379 GLY A N 1
ATOM 3010 C CA . GLY A 1 379 ? -1.949 0.554 23.932 1.00 83.38 379 GLY A CA 1
ATOM 3011 C C . GLY A 1 379 ? -2.649 0.144 22.639 1.00 83.38 379 GLY A C 1
ATOM 3012 O O . GLY A 1 379 ? -3.753 -0.401 22.665 1.00 83.38 379 GLY A O 1
ATOM 3013 N N . TRP A 1 380 ? -2.023 0.459 21.506 1.00 89.25 380 TRP A N 1
ATOM 3014 C CA . TRP A 1 380 ? -2.566 0.246 20.167 1.00 89.25 380 TRP A CA 1
ATOM 3015 C C . TRP A 1 380 ? -1.571 -0.529 19.308 1.00 89.25 380 TRP A C 1
ATOM 3017 O O . TRP A 1 380 ? -0.425 -0.108 19.167 1.00 89.25 380 TRP A O 1
ATOM 3027 N N . ASP A 1 381 ? -2.035 -1.602 18.675 1.00 88.81 381 ASP A N 1
ATOM 3028 C CA . ASP A 1 381 ? -1.246 -2.388 17.730 1.00 88.81 381 ASP A CA 1
ATOM 3029 C C . ASP A 1 381 ? -1.732 -2.123 16.306 1.00 88.81 381 ASP A C 1
ATOM 3031 O O . ASP A 1 381 ? -2.932 -2.161 16.020 1.00 88.81 381 ASP A O 1
ATOM 3035 N N . LEU A 1 382 ? -0.802 -1.886 15.385 1.00 88.00 382 LEU A N 1
ATOM 3036 C CA . LEU A 1 382 ? -1.131 -1.681 13.981 1.00 88.00 382 LEU A CA 1
ATOM 3037 C C . LEU A 1 382 ? -1.201 -3.025 13.246 1.00 88.00 382 LEU A C 1
ATOM 3039 O O . LEU A 1 382 ? -0.185 -3.700 13.074 1.00 88.00 382 LEU A O 1
ATOM 3043 N N . GLN A 1 383 ? -2.381 -3.396 12.750 1.00 84.31 383 GLN A N 1
ATOM 3044 C CA . GLN A 1 383 ? -2.580 -4.620 11.970 1.00 84.31 383 GLN A CA 1
ATOM 3045 C C . GLN A 1 383 ? -2.890 -4.302 10.505 1.00 84.31 383 GLN A C 1
ATOM 3047 O O . GLN A 1 383 ? -3.584 -3.336 10.194 1.00 84.31 383 GLN A O 1
ATOM 3052 N N . ILE A 1 384 ? -2.363 -5.115 9.586 1.00 77.00 384 ILE A N 1
ATOM 3053 C CA . ILE A 1 384 ? -2.525 -4.947 8.133 1.00 77.00 384 ILE A CA 1
ATOM 3054 C C . ILE A 1 384 ? -3.512 -5.988 7.601 1.00 77.00 384 ILE A C 1
ATOM 3056 O O . ILE A 1 384 ? -3.520 -7.121 8.070 1.00 77.00 384 ILE A O 1
ATOM 3060 N N . ALA A 1 385 ? -4.294 -5.599 6.589 1.00 75.06 385 ALA A N 1
ATOM 3061 C CA . ALA A 1 385 ? -5.232 -6.463 5.871 1.00 75.06 385 ALA A CA 1
ATOM 3062 C C . ALA A 1 385 ? -6.324 -7.076 6.767 1.00 75.06 385 ALA A C 1
ATOM 3064 O O . ALA A 1 385 ? -6.779 -8.195 6.545 1.00 75.06 385 ALA A O 1
ATOM 3065 N N . VAL A 1 386 ? -6.781 -6.314 7.759 1.00 82.69 386 VAL A N 1
ATOM 3066 C CA . VAL A 1 386 ? -7.870 -6.712 8.650 1.00 82.69 386 VAL A CA 1
ATOM 3067 C C . VAL A 1 386 ? -9.204 -6.466 7.954 1.00 82.69 386 VAL A C 1
ATOM 3069 O O . VAL A 1 386 ? -9.431 -5.373 7.437 1.00 82.69 386 VAL A O 1
ATOM 3072 N N . GLU A 1 387 ? -10.092 -7.462 7.943 1.00 88.00 387 GLU A N 1
ATOM 3073 C CA . GLU A 1 387 ? -11.459 -7.282 7.446 1.00 88.00 387 GLU A CA 1
ATOM 3074 C C . GLU A 1 387 ? -12.227 -6.343 8.389 1.00 88.00 387 GLU A C 1
ATOM 3076 O O . GLU A 1 387 ? -12.406 -6.620 9.579 1.00 88.00 387 GLU A O 1
ATOM 3081 N N . ALA A 1 388 ? -12.614 -5.184 7.859 1.00 88.38 388 ALA A N 1
ATOM 3082 C CA . ALA A 1 388 ? -13.045 -4.046 8.654 1.00 88.38 388 ALA A CA 1
ATOM 3083 C C . ALA A 1 388 ? -14.406 -4.267 9.330 1.00 88.38 388 ALA A C 1
ATOM 3085 O O . ALA A 1 388 ? -14.626 -3.754 10.428 1.00 88.38 388 ALA A O 1
ATOM 3086 N N . THR A 1 389 ? -15.303 -5.050 8.723 1.00 90.88 389 THR A N 1
ATOM 3087 C CA . THR A 1 389 ? -16.638 -5.317 9.281 1.00 90.88 389 THR A CA 1
ATOM 3088 C C . THR A 1 389 ? -16.525 -6.176 10.537 1.00 90.88 389 THR A C 1
ATOM 3090 O O . THR A 1 389 ? -17.023 -5.815 11.604 1.00 90.88 389 THR A O 1
ATOM 3093 N N . SER A 1 390 ? -15.794 -7.283 10.436 1.00 90.31 390 SER A N 1
ATOM 3094 C CA . SER A 1 390 ? -15.482 -8.200 11.525 1.00 90.31 390 SER A CA 1
ATOM 3095 C C . SER A 1 390 ? -14.697 -7.499 12.629 1.00 90.31 390 SER A C 1
ATOM 3097 O O . SER A 1 390 ? -14.992 -7.695 13.811 1.00 90.31 390 SER A O 1
ATOM 3099 N N . ALA A 1 391 ? -13.736 -6.639 12.273 1.00 92.88 391 ALA A N 1
ATOM 3100 C CA . ALA A 1 391 ? -12.993 -5.843 13.246 1.00 92.88 391 ALA A CA 1
ATOM 3101 C C . ALA A 1 391 ? -13.909 -4.904 14.039 1.00 92.88 391 ALA A C 1
ATOM 3103 O O . ALA A 1 391 ? -13.839 -4.882 15.268 1.00 92.88 391 ALA A O 1
ATOM 3104 N N . LEU A 1 392 ? -14.804 -4.176 13.361 1.00 94.69 392 LEU A N 1
ATOM 3105 C CA . LEU A 1 392 ? -15.766 -3.281 14.005 1.00 94.69 392 LEU A CA 1
ATOM 3106 C C . LEU A 1 392 ? -16.692 -4.039 14.962 1.00 94.69 392 LEU A C 1
ATOM 3108 O O . LEU A 1 392 ? -16.854 -3.623 16.110 1.00 94.69 392 LEU A O 1
ATOM 3112 N N . ILE A 1 393 ? -17.256 -5.171 14.527 1.00 94.44 393 ILE A N 1
ATOM 3113 C CA . ILE A 1 393 ? -18.136 -5.991 15.373 1.00 94.44 393 ILE A CA 1
ATOM 3114 C C . ILE A 1 393 ? -17.370 -6.522 16.587 1.00 94.44 393 ILE A C 1
ATOM 3116 O O . ILE A 1 393 ? -17.852 -6.429 17.716 1.00 94.44 393 ILE A O 1
ATOM 3120 N N . THR A 1 394 ? -16.161 -7.045 16.372 1.00 94.88 394 THR A N 1
ATOM 3121 C CA . THR A 1 394 ? -15.314 -7.581 17.446 1.00 94.88 394 THR A CA 1
ATOM 3122 C C . THR A 1 394 ? -15.001 -6.506 18.479 1.00 94.88 394 THR A C 1
ATOM 3124 O O . THR A 1 394 ? -15.166 -6.743 19.678 1.00 94.88 394 THR A O 1
ATOM 3127 N N . LEU A 1 395 ? -14.615 -5.313 18.023 1.00 95.56 395 LEU A N 1
ATOM 3128 C CA . LEU A 1 395 ? -14.323 -4.177 18.888 1.00 95.56 395 LEU A CA 1
ATOM 3129 C C . LEU A 1 395 ? -15.558 -3.752 19.693 1.00 95.56 395 LEU A C 1
ATOM 3131 O O . LEU A 1 395 ? -15.461 -3.539 20.901 1.00 95.56 395 LEU A O 1
ATOM 3135 N N . ALA A 1 396 ? -16.733 -3.688 19.060 1.00 96.56 396 ALA A N 1
ATOM 3136 C CA . ALA A 1 396 ? -17.982 -3.342 19.732 1.00 96.56 396 ALA A CA 1
ATOM 3137 C C . ALA A 1 396 ? -18.386 -4.372 20.806 1.00 96.56 396 ALA A C 1
ATOM 3139 O O . ALA A 1 396 ? -18.767 -3.988 21.914 1.00 96.56 396 ALA A O 1
ATOM 3140 N N . VAL A 1 397 ? -18.246 -5.675 20.523 1.00 96.12 397 VAL A N 1
ATOM 3141 C CA . VAL A 1 397 ? -18.501 -6.754 21.497 1.00 96.12 397 VAL A CA 1
ATOM 3142 C C . VAL A 1 397 ? -17.533 -6.669 22.675 1.00 96.12 397 VAL A C 1
ATOM 3144 O O . VAL A 1 397 ? -17.966 -6.735 23.825 1.00 96.12 397 VAL A O 1
ATOM 3147 N N . GLN A 1 398 ? -16.233 -6.505 22.409 1.00 94.00 398 GLN A N 1
ATOM 3148 C CA . GLN A 1 398 ? -15.215 -6.376 23.456 1.00 94.00 398 GLN A CA 1
ATOM 3149 C C . GLN A 1 398 ? -15.487 -5.167 24.354 1.00 94.00 398 GLN A C 1
ATOM 3151 O O . GLN A 1 398 ? -15.408 -5.277 25.578 1.00 94.00 398 GLN A O 1
ATOM 3156 N N . LEU A 1 399 ? -15.860 -4.035 23.755 1.00 94.88 399 LEU A N 1
ATOM 3157 C CA . LEU A 1 399 ? -16.161 -2.808 24.477 1.00 94.88 399 LEU A CA 1
ATOM 3158 C C . LEU A 1 399 ? -17.401 -2.957 25.366 1.00 94.88 399 LEU A C 1
ATOM 3160 O O . LEU A 1 399 ? -17.345 -2.625 26.549 1.00 94.88 399 LEU A O 1
ATOM 3164 N N . ALA A 1 400 ? -18.498 -3.501 24.829 1.00 95.81 400 ALA A N 1
ATOM 3165 C CA . ALA A 1 400 ? -19.721 -3.740 25.593 1.00 95.81 400 ALA A CA 1
ATOM 3166 C C . ALA A 1 400 ? -19.487 -4.726 26.750 1.00 95.81 400 ALA A C 1
ATOM 3168 O O . ALA A 1 400 ? -19.901 -4.462 27.880 1.00 95.81 400 ALA A O 1
ATOM 3169 N N . SER A 1 401 ? -18.758 -5.816 26.493 1.00 94.25 401 SER A N 1
ATOM 3170 C CA . SER A 1 401 ? -18.436 -6.821 27.509 1.00 94.25 401 SER A CA 1
ATOM 3171 C C . SER A 1 401 ? -17.558 -6.245 28.624 1.00 94.25 401 SER A C 1
ATOM 3173 O O . SER A 1 401 ? -17.857 -6.420 29.806 1.00 94.25 401 SER A O 1
ATOM 3175 N N . GLY A 1 402 ? -16.526 -5.469 28.266 1.00 92.06 402 GLY A N 1
ATOM 3176 C CA . GLY A 1 402 ? -15.632 -4.813 29.224 1.00 92.06 402 GLY A CA 1
ATOM 3177 C C . GLY A 1 402 ? -16.323 -3.781 30.124 1.00 92.06 402 GLY A C 1
ATOM 3178 O O . GLY A 1 402 ? -15.883 -3.570 31.251 1.00 92.06 402 GLY A O 1
ATOM 3179 N N . GLN A 1 403 ? -17.420 -3.172 29.659 1.00 94.31 403 GLN A N 1
ATOM 3180 C CA . GLN A 1 403 ? -18.239 -2.230 30.437 1.00 94.31 403 GLN A CA 1
ATOM 3181 C C . GLN A 1 403 ? -19.427 -2.896 31.162 1.00 94.31 403 GLN A C 1
ATOM 3183 O O . GLN A 1 403 ? -20.125 -2.235 31.931 1.00 94.31 403 GLN A O 1
ATOM 3188 N N . GLY A 1 404 ? -19.679 -4.191 30.936 1.00 94.56 404 GLY A N 1
ATOM 3189 C CA . GLY A 1 404 ? -20.817 -4.917 31.513 1.00 94.56 404 GLY A CA 1
ATOM 3190 C C . GLY A 1 404 ? -22.174 -4.619 30.856 1.00 94.56 404 GLY A C 1
ATOM 3191 O O . GLY A 1 404 ? -23.218 -4.846 31.468 1.00 94.56 404 GLY A O 1
ATOM 3192 N N . TRP A 1 405 ? -22.185 -4.117 29.620 1.00 96.81 405 TRP A N 1
ATOM 3193 C CA . TRP A 1 405 ? -23.391 -3.773 28.857 1.00 96.81 405 TRP A CA 1
ATOM 3194 C C . TRP A 1 405 ? -23.950 -4.996 28.117 1.00 96.81 405 TRP A C 1
ATOM 3196 O O . TRP A 1 405 ? -23.716 -5.202 26.927 1.00 96.81 405 TRP A O 1
ATOM 3206 N N . GLN A 1 406 ? -24.666 -5.848 28.854 1.00 94.81 406 GLN A N 1
ATOM 3207 C CA . GLN A 1 406 ? -25.089 -7.173 28.380 1.00 94.81 406 GLN A CA 1
ATOM 3208 C C . GLN A 1 406 ? -26.034 -7.146 27.168 1.00 94.81 406 GLN A C 1
ATOM 3210 O O . GLN A 1 406 ? -25.998 -8.068 26.349 1.00 94.81 406 GLN A O 1
ATOM 3215 N N . ASP A 1 407 ? -26.896 -6.135 27.054 1.00 94.06 407 ASP A N 1
ATOM 3216 C CA . ASP A 1 407 ? -27.841 -6.044 25.939 1.00 94.06 407 ASP A CA 1
ATOM 3217 C C . ASP A 1 407 ? -27.137 -5.596 24.655 1.00 94.06 407 ASP A C 1
ATOM 3219 O O . ASP A 1 407 ? -27.308 -6.230 23.614 1.00 94.06 407 ASP A O 1
ATOM 3223 N N . GLU A 1 408 ? -26.270 -4.585 24.730 1.00 93.88 408 GLU A N 1
ATOM 3224 C CA . GLU A 1 408 ? -25.424 -4.155 23.618 1.00 93.88 408 GLU A CA 1
ATOM 3225 C C . GLU A 1 408 ? -24.482 -5.276 23.164 1.00 93.88 408 GLU A C 1
ATOM 3227 O O . GLU A 1 408 ? -24.359 -5.525 21.964 1.00 93.88 408 GLU A O 1
ATOM 3232 N N . GLU A 1 409 ? -23.874 -6.012 24.102 1.00 95.12 409 GLU A N 1
ATOM 3233 C CA . GLU A 1 409 ? -23.040 -7.174 23.779 1.00 95.12 409 GLU A CA 1
ATOM 3234 C C . GLU A 1 409 ? -23.835 -8.215 22.975 1.00 95.12 409 GLU A C 1
ATOM 3236 O O . GLU A 1 409 ? -23.358 -8.718 21.956 1.00 95.12 409 GLU A O 1
ATOM 3241 N N . ARG A 1 410 ? -25.070 -8.518 23.398 1.00 95.38 410 ARG A N 1
ATOM 3242 C CA . ARG A 1 410 ? -25.950 -9.470 22.705 1.00 95.38 410 ARG A CA 1
ATOM 3243 C C . ARG A 1 410 ? -26.293 -8.997 21.292 1.00 95.38 410 ARG A C 1
ATOM 3245 O O . ARG A 1 410 ? -26.255 -9.806 20.367 1.00 95.38 410 ARG A O 1
ATOM 3252 N N . VAL A 1 411 ? -26.608 -7.711 21.126 1.00 94.12 411 VAL A N 1
ATOM 3253 C CA . VAL A 1 411 ? -26.936 -7.111 19.822 1.00 94.12 411 VAL A CA 1
ATOM 3254 C C . VAL A 1 411 ? -25.750 -7.207 18.865 1.00 94.12 411 VAL A C 1
ATOM 3256 O O . VAL A 1 411 ? -25.914 -7.677 17.741 1.00 94.12 411 VAL A O 1
ATOM 3259 N N . TRP A 1 412 ? -24.549 -6.827 19.305 1.00 94.19 412 TRP A N 1
ATOM 3260 C CA . TRP A 1 412 ? -23.362 -6.876 18.453 1.00 94.19 412 TRP A CA 1
ATOM 3261 C C . TRP A 1 412 ? -22.906 -8.306 18.146 1.00 94.19 412 TRP A C 1
ATOM 3263 O O . TRP A 1 412 ? -22.530 -8.586 17.012 1.00 94.19 412 TRP A O 1
ATOM 3273 N N . ARG A 1 413 ? -23.027 -9.252 19.089 1.00 93.69 413 ARG A N 1
ATOM 3274 C CA . ARG A 1 413 ? -22.756 -10.677 18.813 1.00 93.69 413 ARG A CA 1
ATOM 3275 C C . ARG A 1 413 ? -23.691 -11.259 17.757 1.00 93.69 413 ARG A C 1
ATOM 3277 O O . ARG A 1 413 ? -23.247 -12.065 16.949 1.00 93.69 413 ARG A O 1
ATOM 3284 N N . ALA A 1 414 ? -24.958 -10.848 17.744 1.00 91.62 414 ALA A N 1
ATOM 3285 C CA . ALA A 1 414 ? -25.918 -11.307 16.743 1.00 91.62 414 ALA A CA 1
ATOM 3286 C C . ALA A 1 414 ? -25.579 -10.826 15.320 1.00 91.62 414 ALA A C 1
ATOM 3288 O O . ALA A 1 414 ? -26.029 -11.442 14.366 1.00 91.62 414 ALA A O 1
ATOM 3289 N N . ARG A 1 415 ? -24.782 -9.757 15.175 1.00 88.81 415 ARG A N 1
ATOM 3290 C CA . ARG A 1 415 ? -24.313 -9.233 13.879 1.00 88.81 415 ARG A CA 1
ATOM 3291 C C . ARG A 1 415 ? -23.122 -10.005 13.303 1.00 88.81 415 ARG A C 1
ATOM 3293 O O . ARG A 1 415 ? -22.809 -9.828 12.134 1.00 88.81 415 ARG A O 1
ATOM 3300 N N . ALA A 1 416 ? -22.451 -10.817 14.123 1.00 78.19 416 ALA A N 1
ATOM 3301 C CA . ALA A 1 416 ? -21.349 -11.683 13.700 1.00 78.19 416 ALA A CA 1
ATOM 3302 C C . ALA A 1 416 ? -21.815 -13.057 13.180 1.00 78.19 416 ALA A C 1
ATOM 3304 O O . ALA A 1 416 ? -20.995 -13.804 12.648 1.00 78.19 416 ALA A O 1
ATOM 3305 N N . ALA A 1 417 ? -23.085 -13.408 13.413 1.00 62.56 417 ALA A N 1
ATOM 3306 C CA . ALA A 1 417 ? -23.719 -14.661 13.001 1.00 62.56 417 ALA A CA 1
ATOM 3307 C C . ALA A 1 417 ? -24.446 -14.477 11.669 1.00 62.56 417 ALA A C 1
ATOM 3309 O O . ALA A 1 417 ? -24.435 -15.448 10.878 1.00 62.56 417 ALA A O 1
#